Protein AF-A0A965PG56-F1 (afdb_monomer_lite)

Radius of gyration: 42.24 Å; chains: 1; bounding box: 97×75×155 Å

Secondary structure (DSSP, 8-state):
-------S------PPP----HHHHHHHHHHHHHHHHHHHHHHHHHHHHHHHHHHHHHHHHHHHHHHHHHHHHHHHHHSGGGTEETTEE-HHHHHHHHHHH-TTTHHHHHHHHHHHHHHHHHHHHHHHHHHHHHHHHHHHHHHHHHHTT---HHHHHHHHHHHHHH-TT-HHHHHHHHHHHHHHHHTTTTTHHHHHHHHHHHHS-HHHHHHHHSPEEEEEE-SSEEEEEEEE---TTPPPEEEEEEEEEE--PPTTEEEEPPTT-TT-PPTT-EEEET---------------------PPP-------HHHHHHHHHHHHHHHHHHHHHHHHHHHHHHHHHHHHHHHHHHHHHHHS-HHHHHHHHHHHHHHTT--S---S--HHHHHHHHHHHHHHTTT-HHHHHHHHHHT-TTS---HHHHHHHHHHHHHHHHHHHHHHHHHGGGTT-HHHHHHHHHHHGGG--HHHHHHHTS-HHHHHHHHHSS-HHHHHHHHHHHHHHHHHTS--

Structure (mmCIF, N/CA/C/O backbone):
data_AF-A0A965PG56-F1
#
_entry.id   AF-A0A965PG56-F1
#
loop_
_atom_site.group_PDB
_atom_site.id
_atom_site.type_symbol
_atom_site.label_atom_id
_atom_site.label_alt_id
_atom_site.label_comp_id
_atom_site.label_asym_id
_atom_site.label_entity_id
_atom_site.label_seq_id
_atom_site.pdbx_PDB_ins_code
_atom_site.Cartn_x
_atom_site.Cartn_y
_atom_site.Cartn_z
_atom_site.occupancy
_atom_site.B_iso_or_equiv
_atom_site.auth_seq_id
_atom_site.auth_comp_id
_atom_site.auth_asym_id
_atom_site.auth_atom_id
_atom_site.pdbx_PDB_model_num
ATOM 1 N N . MET A 1 1 ? -31.948 22.291 98.568 1.00 45.25 1 MET A N 1
ATOM 2 C CA . MET A 1 1 ? -32.838 21.149 98.855 1.00 45.25 1 MET A CA 1
ATOM 3 C C . MET A 1 1 ? -34.233 21.565 98.437 1.00 45.25 1 MET A C 1
ATOM 5 O O . MET A 1 1 ? -34.818 22.406 99.102 1.00 45.25 1 MET A O 1
ATOM 9 N N . ALA A 1 2 ? -34.677 21.099 97.271 1.00 43.34 2 ALA A N 1
ATOM 10 C CA . ALA A 1 2 ? -36.011 21.353 96.741 1.00 43.34 2 ALA A CA 1
ATOM 11 C C . ALA A 1 2 ? -36.702 19.997 96.588 1.00 43.34 2 ALA A C 1
ATOM 13 O O . ALA A 1 2 ? -36.172 19.099 95.935 1.00 43.34 2 ALA A O 1
ATOM 14 N N . ASP A 1 3 ? -37.822 19.871 97.284 1.00 46.41 3 ASP A N 1
ATOM 15 C CA . ASP A 1 3 ? -38.636 18.676 97.440 1.00 46.41 3 ASP A CA 1
ATOM 16 C C . ASP A 1 3 ? -39.554 18.548 96.211 1.00 46.41 3 ASP A C 1
ATOM 18 O O . ASP A 1 3 ? -40.455 19.365 96.004 1.00 46.41 3 ASP A O 1
ATOM 22 N N . PHE A 1 4 ? -39.274 17.580 95.335 1.00 49.50 4 PHE A N 1
ATOM 23 C CA . PHE A 1 4 ? -40.105 17.290 94.164 1.00 49.50 4 PHE A CA 1
ATOM 24 C C . PHE A 1 4 ? -41.176 16.267 94.551 1.00 49.50 4 PHE A C 1
ATOM 26 O O . PHE A 1 4 ? -40.971 15.057 94.477 1.00 49.50 4 PHE A O 1
ATOM 33 N N . GLY A 1 5 ? -42.341 16.777 94.951 1.00 49.22 5 GLY A N 1
ATOM 34 C CA . GLY A 1 5 ? -43.543 15.985 95.196 1.00 49.22 5 GLY A CA 1
ATOM 35 C C . GLY A 1 5 ? -44.111 15.398 93.902 1.00 49.22 5 GLY A C 1
ATOM 36 O O . GLY A 1 5 ? -44.775 16.090 93.128 1.00 49.22 5 GLY A O 1
ATOM 37 N N . ILE A 1 6 ? -43.878 14.104 93.684 1.00 51.50 6 ILE A N 1
ATOM 38 C CA . ILE A 1 6 ? -44.537 13.312 92.643 1.00 51.50 6 ILE A CA 1
ATOM 39 C C . ILE A 1 6 ? -45.965 13.004 93.116 1.00 51.50 6 ILE A C 1
ATOM 41 O O . ILE A 1 6 ? -46.168 12.257 94.070 1.00 51.50 6 ILE A O 1
ATOM 45 N N . LYS A 1 7 ? -46.962 13.587 92.443 1.00 47.19 7 LYS A N 1
ATOM 46 C CA . LYS A 1 7 ? -48.379 13.219 92.582 1.00 47.19 7 LYS A CA 1
ATOM 47 C C . LYS A 1 7 ? -48.644 11.917 91.804 1.00 47.19 7 LYS A C 1
ATOM 49 O O . LYS A 1 7 ? -48.411 11.911 90.594 1.00 47.19 7 LYS A O 1
ATOM 54 N N . PRO A 1 8 ? -49.151 10.841 92.430 1.00 57.88 8 PRO A N 1
ATOM 55 C CA . PRO A 1 8 ? -49.387 9.563 91.765 1.00 57.88 8 PRO A CA 1
ATOM 56 C C . PRO A 1 8 ? -50.813 9.497 91.199 1.00 57.88 8 PRO A C 1
ATOM 58 O O . PRO A 1 8 ? -51.592 8.656 91.619 1.00 57.88 8 PRO A O 1
ATOM 61 N N . ASP A 1 9 ? -51.172 10.405 90.286 1.00 52.78 9 ASP A N 1
ATOM 62 C CA . ASP A 1 9 ? -52.525 10.412 89.695 1.00 52.78 9 ASP A CA 1
ATOM 63 C C . ASP A 1 9 ? -52.584 10.968 88.259 1.00 52.78 9 ASP A C 1
ATOM 65 O O . ASP A 1 9 ? -53.571 11.562 87.828 1.00 52.78 9 ASP A O 1
ATOM 69 N N . LEU A 1 10 ? -51.539 10.733 87.454 1.00 52.25 10 LEU A N 1
ATOM 70 C CA . LEU A 1 10 ? -51.723 10.718 85.998 1.00 52.25 10 LEU A CA 1
ATOM 71 C C . LEU A 1 10 ? -52.255 9.345 85.583 1.00 52.25 10 LEU A C 1
ATOM 73 O O . LEU A 1 10 ? -51.541 8.501 85.041 1.00 52.25 10 LEU A O 1
ATOM 77 N N . ALA A 1 11 ? -53.545 9.142 85.842 1.00 49.12 11 ALA A N 1
ATOM 78 C CA . ALA A 1 11 ? -54.343 8.156 85.142 1.00 49.12 11 ALA A CA 1
ATOM 79 C C . ALA A 1 11 ? -54.260 8.470 83.640 1.00 49.12 11 ALA A C 1
ATOM 81 O O . ALA A 1 11 ? -54.881 9.408 83.136 1.00 49.12 11 ALA A O 1
ATOM 82 N N . LEU A 1 12 ? -53.432 7.700 82.935 1.00 53.53 12 LEU A N 1
ATOM 83 C CA . LEU A 1 12 ? -53.414 7.615 81.483 1.00 53.53 12 LEU A CA 1
ATOM 84 C C . LEU A 1 12 ? -54.833 7.278 81.023 1.00 53.53 12 LEU A C 1
ATOM 86 O O . LEU A 1 12 ? -55.245 6.119 81.037 1.00 53.53 12 LEU A O 1
ATOM 90 N N . GLY A 1 13 ? -55.574 8.307 80.612 1.00 46.56 13 GLY A N 1
ATOM 91 C CA . GLY A 1 13 ? -56.818 8.206 79.858 1.00 46.56 13 GLY A CA 1
ATOM 92 C C . GLY A 1 13 ? -56.556 7.628 78.470 1.00 46.56 13 GLY A C 1
ATOM 93 O O . GLY A 1 13 ? -56.810 8.277 77.456 1.00 46.56 13 GLY A O 1
ATOM 94 N N . LEU A 1 14 ? -56.022 6.409 78.423 1.00 45.12 14 LEU A N 1
ATOM 95 C CA . LEU A 1 14 ? -55.978 5.568 77.244 1.00 45.12 14 LEU A CA 1
ATOM 96 C C . LEU A 1 14 ? -57.421 5.167 76.950 1.00 45.12 14 LEU A C 1
ATOM 98 O O . LEU A 1 14 ? -57.919 4.142 77.412 1.00 45.12 14 LEU A O 1
ATOM 102 N N . LYS A 1 15 ? -58.112 6.018 76.184 1.00 46.41 15 LYS A N 1
ATOM 103 C CA . LYS A 1 15 ? -59.271 5.576 75.412 1.00 46.41 15 LYS A CA 1
ATOM 104 C C . LYS A 1 15 ? -58.834 4.322 74.645 1.00 46.41 15 LYS A C 1
ATOM 106 O O . LYS A 1 15 ? -57.796 4.385 73.978 1.00 46.41 15 LYS A O 1
ATOM 111 N N . PRO A 1 16 ? -59.573 3.205 74.745 1.00 49.81 16 PRO A N 1
ATOM 112 C CA . PRO A 1 16 ? -59.251 2.006 73.989 1.00 49.81 16 PRO A CA 1
ATOM 113 C C . PRO A 1 16 ? -59.126 2.396 72.511 1.00 49.81 16 PRO A C 1
ATOM 115 O O . PRO A 1 16 ? -59.984 3.142 72.020 1.00 49.81 16 PRO A O 1
ATOM 118 N N . PRO A 1 17 ? -58.041 1.991 71.825 1.00 55.19 17 PRO A N 1
ATOM 119 C CA . PRO A 1 17 ? -57.839 2.353 70.435 1.00 55.19 17 PRO A CA 1
ATOM 120 C C . PRO A 1 17 ? -59.072 1.921 69.649 1.00 55.19 17 PRO A C 1
ATOM 122 O O . PRO A 1 17 ? -59.559 0.798 69.802 1.00 55.19 17 PRO A O 1
ATOM 125 N N . ALA A 1 18 ? -59.600 2.857 68.859 1.00 60.53 18 ALA A N 1
ATOM 126 C CA . ALA A 1 18 ? -60.674 2.596 67.921 1.00 60.53 18 ALA A CA 1
ATOM 127 C C . ALA A 1 18 ? -60.353 1.302 67.171 1.00 60.53 18 ALA A C 1
ATOM 129 O O . ALA A 1 18 ? -59.224 1.124 66.714 1.00 60.53 18 ALA A O 1
ATOM 130 N N . THR A 1 19 ? -61.329 0.396 67.126 1.00 58.59 19 THR A N 1
ATOM 131 C CA . THR A 1 19 ? -61.252 -0.919 66.488 1.00 58.59 19 THR A CA 1
ATOM 132 C C . THR A 1 19 ? -60.511 -0.810 65.160 1.00 58.59 19 THR A C 1
ATOM 134 O O . THR A 1 19 ? -61.076 -0.316 64.184 1.00 58.59 19 THR A O 1
ATOM 137 N N . MET A 1 20 ? -59.236 -1.216 65.144 1.00 56.44 20 MET A N 1
ATOM 138 C CA . MET A 1 20 ? -58.437 -1.249 63.925 1.00 56.44 20 MET A CA 1
ATOM 139 C C . MET A 1 20 ? -59.175 -2.131 62.937 1.00 56.44 20 MET A C 1
ATOM 141 O O . MET A 1 20 ? -59.489 -3.287 63.237 1.00 56.44 20 MET A O 1
ATOM 145 N N . SER A 1 21 ? -59.502 -1.565 61.781 1.00 73.06 21 SER A N 1
ATOM 146 C CA . SER A 1 21 ? -60.138 -2.345 60.738 1.00 73.06 21 SER A CA 1
ATOM 147 C C . SER A 1 21 ? -59.182 -3.465 60.325 1.00 73.06 21 SER A C 1
ATOM 149 O O . SER A 1 21 ? -57.958 -3.326 60.397 1.00 73.06 21 SER A O 1
ATOM 151 N N . LEU A 1 22 ? -59.720 -4.588 59.856 1.00 66.44 22 LEU A N 1
ATOM 152 C CA . LEU A 1 22 ? -58.896 -5.658 59.286 1.00 66.44 22 LEU A CA 1
ATOM 153 C C . LEU A 1 22 ? -57.957 -5.131 58.180 1.00 66.44 22 LEU A C 1
ATOM 155 O O . LEU A 1 22 ? -56.864 -5.659 58.002 1.00 66.44 22 LEU A O 1
ATOM 159 N N . ALA A 1 23 ? -58.343 -4.054 57.486 1.00 66.62 23 ALA A N 1
ATOM 160 C CA . ALA A 1 23 ? -57.497 -3.374 56.512 1.00 66.62 23 ALA A CA 1
ATOM 161 C C . ALA A 1 23 ? -56.282 -2.677 57.158 1.00 66.62 23 ALA A C 1
ATOM 163 O O . ALA A 1 23 ? -55.180 -2.756 56.616 1.00 66.62 23 ALA A O 1
ATOM 164 N N . ASP A 1 24 ? -56.441 -2.074 58.339 1.00 66.50 24 ASP A N 1
ATOM 165 C CA . ASP A 1 24 ? -55.336 -1.456 59.085 1.00 66.50 24 ASP A CA 1
ATOM 166 C C . ASP A 1 24 ? -54.371 -2.504 59.647 1.00 66.50 24 ASP A C 1
ATOM 168 O O . ASP A 1 24 ? -53.156 -2.326 59.565 1.00 66.50 24 ASP A O 1
ATOM 172 N N . MET A 1 25 ? -54.879 -3.650 60.118 1.00 69.50 25 MET A N 1
ATOM 173 C 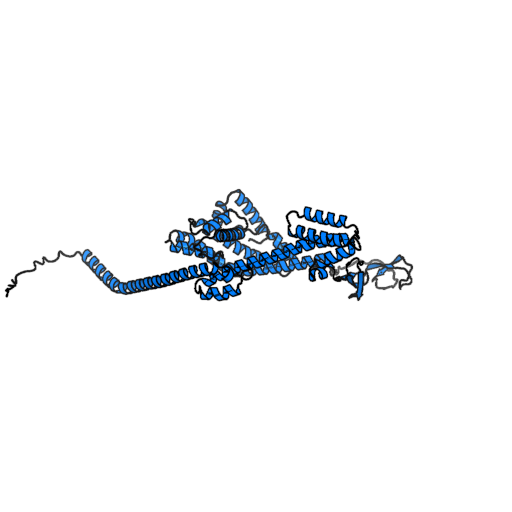CA . MET A 1 25 ? -54.024 -4.773 60.531 1.00 69.50 25 MET A CA 1
ATOM 174 C C . MET A 1 25 ? -53.222 -5.359 59.364 1.00 69.50 25 MET A C 1
ATOM 176 O O . MET A 1 25 ? -52.045 -5.673 59.533 1.00 69.50 25 MET A O 1
ATOM 180 N N . VAL A 1 26 ? -53.814 -5.476 58.171 1.00 73.81 26 VAL A N 1
ATOM 181 C CA . VAL A 1 26 ? -53.104 -5.963 56.973 1.00 73.81 26 VAL A CA 1
ATOM 182 C C . VAL A 1 26 ? -52.033 -4.969 56.517 1.00 73.81 26 VAL A C 1
ATOM 184 O O . VAL A 1 26 ? -50.943 -5.386 56.118 1.00 73.81 26 VAL A O 1
ATOM 187 N N . ASN A 1 27 ? -52.293 -3.666 56.620 1.00 71.62 27 ASN A N 1
ATOM 188 C CA . ASN A 1 27 ? -51.302 -2.638 56.302 1.00 71.62 27 ASN A CA 1
ATOM 189 C C . ASN A 1 27 ? -50.147 -2.612 57.316 1.00 71.62 27 ASN A C 1
ATOM 191 O O . ASN A 1 27 ? -48.990 -2.494 56.913 1.00 71.62 27 ASN A O 1
ATOM 195 N N . ILE A 1 28 ? -50.428 -2.813 58.605 1.00 74.38 28 ILE A N 1
ATOM 196 C CA . ILE A 1 28 ? -49.394 -2.907 59.647 1.00 74.38 28 ILE A CA 1
ATOM 197 C C . ILE A 1 28 ? -48.583 -4.198 59.505 1.00 74.38 28 ILE A C 1
ATOM 199 O O . ILE A 1 28 ? -47.357 -4.151 59.571 1.00 74.38 28 ILE A O 1
ATOM 203 N N . ALA A 1 29 ? -49.223 -5.336 59.228 1.00 70.81 29 ALA A N 1
ATOM 204 C CA . ALA A 1 29 ? -48.528 -6.602 58.999 1.00 70.81 29 ALA A CA 1
ATOM 205 C C . ALA A 1 29 ? -47.612 -6.543 57.763 1.00 70.81 29 ALA A C 1
ATOM 207 O O . ALA A 1 29 ? -46.468 -6.995 57.829 1.00 70.81 29 ALA A O 1
ATOM 208 N N . ARG A 1 30 ? -48.060 -5.913 56.664 1.00 71.88 30 ARG A N 1
ATOM 209 C CA . ARG A 1 30 ? -47.204 -5.637 55.493 1.00 71.88 30 ARG A CA 1
ATOM 210 C C . ARG A 1 30 ? -46.060 -4.683 55.829 1.00 71.88 30 ARG A C 1
ATOM 212 O O . ARG A 1 30 ? -44.949 -4.898 55.355 1.00 71.88 30 ARG A O 1
ATOM 219 N N . GLY A 1 31 ? -46.310 -3.677 56.668 1.00 69.88 31 GLY A N 1
ATOM 220 C CA . GLY A 1 31 ? -45.286 -2.755 57.160 1.00 69.88 31 GLY A CA 1
ATOM 221 C C . GLY A 1 31 ? -44.194 -3.458 57.969 1.00 69.88 31 GLY A C 1
ATOM 222 O O . GLY A 1 31 ? -43.016 -3.237 57.713 1.00 69.88 31 GLY A O 1
ATOM 223 N N . VAL A 1 32 ? -44.564 -4.364 58.878 1.00 70.56 32 VAL A N 1
ATOM 224 C CA . VAL A 1 32 ? -43.612 -5.134 59.701 1.00 70.56 32 VAL A CA 1
ATOM 225 C C . VAL A 1 32 ? -42.797 -6.116 58.852 1.00 70.56 32 VAL A C 1
ATOM 227 O O . VAL A 1 32 ? -41.589 -6.235 59.047 1.00 70.56 32 VAL A O 1
ATOM 230 N N . GLN A 1 33 ? -43.413 -6.772 57.863 1.00 71.38 33 GLN A N 1
ATOM 231 C CA . GLN A 1 33 ? -42.701 -7.675 56.951 1.00 71.38 33 GLN A CA 1
ATOM 232 C C . GLN A 1 33 ? -41.738 -6.921 56.021 1.00 71.38 33 GLN A C 1
ATOM 234 O O . GLN A 1 33 ? -40.611 -7.368 55.803 1.00 71.38 33 GLN A O 1
ATOM 239 N N . ALA A 1 34 ? -42.148 -5.749 55.524 1.00 70.12 34 ALA A N 1
ATOM 240 C CA . ALA A 1 34 ? -41.277 -4.857 54.765 1.00 70.12 34 ALA A CA 1
ATOM 241 C C . ALA A 1 34 ? -40.110 -4.341 55.622 1.00 70.12 34 ALA A C 1
ATOM 243 O O . ALA A 1 34 ? -38.993 -4.249 55.123 1.00 70.12 34 ALA A O 1
ATOM 244 N N . TYR A 1 35 ? -40.334 -4.073 56.913 1.00 68.75 35 TYR A N 1
ATOM 245 C CA . TYR A 1 35 ? -39.283 -3.636 57.834 1.00 68.75 35 TYR A CA 1
ATOM 246 C C . TYR A 1 35 ? -38.259 -4.743 58.124 1.00 68.75 35 TYR A C 1
ATOM 248 O O . TYR A 1 35 ? -37.060 -4.485 58.108 1.00 68.75 35 TYR A O 1
ATOM 256 N N . GLN A 1 36 ? -38.703 -5.993 58.298 1.00 71.12 36 GLN A N 1
ATOM 257 C CA . GLN A 1 36 ? -37.796 -7.139 58.465 1.00 71.12 36 GLN A CA 1
ATOM 258 C C . GLN A 1 36 ? -36.979 -7.432 57.196 1.00 71.12 36 GLN A C 1
ATOM 260 O O . GLN A 1 36 ? -35.799 -7.768 57.283 1.00 71.12 36 GLN A O 1
ATOM 265 N N . GLN A 1 37 ? -37.569 -7.262 56.007 1.00 68.56 37 GLN A N 1
ATOM 266 C CA . GLN A 1 37 ? -36.822 -7.344 54.747 1.00 68.56 37 GLN A CA 1
ATOM 267 C C . GLN A 1 37 ? -35.860 -6.162 54.575 1.00 68.56 37 GLN A C 1
ATOM 269 O O . GLN A 1 37 ? -34.745 -6.355 54.088 1.00 68.56 37 GLN A O 1
ATOM 274 N N . ALA A 1 38 ? -36.254 -4.960 55.007 1.00 63.94 38 ALA A N 1
ATOM 275 C CA . ALA A 1 38 ? -35.410 -3.771 54.987 1.00 63.94 38 ALA A CA 1
ATOM 276 C C . ALA A 1 38 ? -34.195 -3.920 55.916 1.00 63.94 38 ALA A C 1
ATOM 278 O O . ALA A 1 38 ? -33.088 -3.603 55.497 1.00 63.94 38 ALA A O 1
ATOM 279 N N . GLU A 1 39 ? -34.351 -4.474 57.124 1.00 67.50 39 GLU A N 1
ATOM 280 C CA . GLU A 1 39 ? -33.225 -4.739 58.037 1.00 67.50 39 GLU A CA 1
ATOM 281 C C . GLU A 1 39 ? -32.207 -5.731 57.456 1.00 67.50 39 GLU A C 1
ATOM 283 O O . GLU A 1 39 ? -31.006 -5.565 57.665 1.00 67.50 39 GLU A O 1
ATOM 288 N N . GLN A 1 40 ? -32.653 -6.716 56.668 1.00 67.88 40 GLN A N 1
ATOM 289 C CA . GLN A 1 40 ? -31.752 -7.663 55.998 1.00 67.88 40 GLN A CA 1
ATOM 290 C C . GLN A 1 40 ? -31.125 -7.114 54.703 1.00 67.88 40 GLN A C 1
ATOM 292 O O . GLN A 1 40 ? -30.023 -7.525 54.341 1.00 67.88 40 GLN A O 1
ATOM 297 N N . THR A 1 41 ? -31.776 -6.175 54.007 1.00 63.38 41 THR A N 1
ATOM 298 C CA . THR A 1 41 ? -31.259 -5.581 52.752 1.00 63.38 41 THR A CA 1
ATOM 299 C C . THR A 1 41 ? -30.372 -4.353 52.970 1.00 63.38 41 THR A C 1
ATOM 301 O O . THR A 1 41 ? -29.471 -4.106 52.165 1.00 63.38 41 THR A O 1
ATOM 304 N N . ASN A 1 42 ? -30.545 -3.629 54.079 1.00 76.31 42 ASN A N 1
ATOM 305 C CA . ASN A 1 42 ? -29.726 -2.469 54.444 1.00 76.31 42 ASN A CA 1
ATOM 306 C C . ASN A 1 42 ? -28.202 -2.739 54.489 1.00 76.31 42 ASN A C 1
ATOM 308 O O . ASN A 1 42 ? -27.448 -1.937 53.932 1.00 76.31 42 ASN A O 1
ATOM 312 N N . PRO A 1 43 ? -27.699 -3.850 55.076 1.00 76.75 43 PRO A N 1
ATOM 313 C CA . PRO A 1 43 ? -26.256 -4.102 55.120 1.00 76.75 43 PRO A CA 1
ATOM 314 C C . PRO A 1 43 ? -25.657 -4.380 53.735 1.00 76.75 43 PRO A C 1
ATOM 316 O O . PRO A 1 43 ? -24.542 -3.941 53.454 1.00 76.75 43 PRO A O 1
ATOM 319 N N . LEU A 1 44 ? -26.398 -5.050 52.846 1.00 77.19 44 LEU A N 1
ATOM 320 C CA . LEU A 1 44 ? -25.939 -5.323 51.483 1.00 77.19 44 LEU A CA 1
ATOM 321 C C . LEU A 1 44 ? -25.914 -4.043 50.637 1.00 77.19 44 LEU A C 1
ATOM 323 O O . LEU A 1 44 ? -24.942 -3.802 49.923 1.00 77.19 44 LEU A O 1
ATOM 327 N N . ALA A 1 45 ? -26.943 -3.197 50.750 1.00 75.88 45 ALA A N 1
ATOM 328 C CA . ALA A 1 45 ? -26.991 -1.905 50.067 1.00 75.88 45 ALA A CA 1
ATOM 329 C C . ALA A 1 45 ? -25.860 -0.971 50.535 1.00 75.88 45 ALA A C 1
ATOM 331 O O . ALA A 1 45 ? -25.211 -0.324 49.713 1.00 75.88 45 ALA A O 1
ATOM 332 N N . LEU A 1 46 ? -25.560 -0.957 51.839 1.00 74.00 46 LEU A N 1
ATOM 333 C CA . LEU A 1 46 ? -24.429 -0.209 52.389 1.00 74.00 46 LEU A CA 1
ATOM 334 C C . LEU A 1 46 ? -23.087 -0.746 51.867 1.00 74.00 46 LEU A C 1
ATOM 336 O O . LEU A 1 46 ? -22.216 0.041 51.499 1.00 74.00 46 LEU A O 1
ATOM 340 N N . GLN A 1 47 ? -22.921 -2.069 51.782 1.00 78.88 47 GLN A N 1
ATOM 341 C CA . GLN A 1 47 ? -21.711 -2.682 51.230 1.00 78.88 47 GLN A CA 1
ATOM 342 C C . GLN A 1 47 ? -21.537 -2.361 49.736 1.00 78.88 47 GLN A C 1
ATOM 344 O O . GLN A 1 47 ? -20.427 -2.042 49.309 1.00 78.88 47 GLN A O 1
ATOM 349 N N . GLN A 1 48 ? -22.619 -2.382 48.952 1.00 75.81 48 GLN A N 1
ATOM 350 C CA . GLN A 1 48 ? -22.609 -1.978 47.541 1.00 75.81 48 GLN A CA 1
ATOM 351 C C . GLN A 1 48 ? -22.268 -0.494 47.376 1.00 75.81 48 GLN A C 1
ATOM 353 O O . GLN A 1 48 ? -21.437 -0.153 46.537 1.00 75.81 48 GLN A O 1
ATOM 358 N N . ALA A 1 49 ? -22.837 0.384 48.206 1.00 74.19 49 ALA A N 1
ATOM 359 C CA . ALA A 1 49 ? -22.512 1.808 48.199 1.00 74.19 49 ALA A CA 1
ATOM 360 C C . ALA A 1 49 ? -21.039 2.056 48.566 1.00 74.19 49 ALA A C 1
ATOM 362 O O . ALA A 1 49 ? -20.361 2.820 47.887 1.00 74.19 49 ALA A O 1
ATOM 363 N N . GLN A 1 50 ? -20.501 1.358 49.573 1.00 81.69 50 GLN A N 1
ATOM 364 C CA . GLN A 1 50 ? -19.082 1.448 49.939 1.00 81.69 50 GLN A CA 1
ATOM 365 C C . GLN A 1 50 ? -18.156 0.937 48.827 1.00 81.69 50 GLN A C 1
ATOM 367 O O . GLN A 1 50 ? -17.109 1.537 48.584 1.00 81.69 50 GLN A O 1
ATOM 372 N N . GLN A 1 51 ? -18.523 -0.148 48.138 1.00 82.56 51 GLN A N 1
ATOM 373 C CA . GLN A 1 51 ? -17.773 -0.633 46.976 1.00 82.56 51 GLN A CA 1
ATOM 374 C C . GLN A 1 51 ? -17.821 0.371 45.823 1.00 82.56 51 GLN A C 1
ATOM 376 O O . GLN A 1 51 ? -16.774 0.671 45.255 1.00 82.56 51 GLN A O 1
ATOM 381 N N . ALA A 1 52 ? -18.991 0.942 45.528 1.00 75.56 52 ALA A N 1
ATOM 382 C CA . ALA A 1 52 ? -19.142 1.975 44.509 1.00 75.56 52 ALA A CA 1
ATOM 383 C C . ALA A 1 52 ? -18.265 3.200 44.819 1.00 75.56 52 ALA A C 1
ATOM 385 O O . ALA A 1 52 ? -17.518 3.650 43.948 1.00 75.56 52 ALA A O 1
ATOM 386 N N . THR A 1 53 ? -18.256 3.677 46.069 1.00 79.75 53 THR A N 1
ATOM 387 C CA . THR A 1 53 ? -17.386 4.783 46.500 1.00 79.75 53 THR A CA 1
ATOM 388 C C . THR A 1 53 ? -15.908 4.431 46.350 1.00 79.75 53 THR A C 1
ATOM 390 O O . THR A 1 53 ? -15.173 5.198 45.736 1.00 79.75 53 THR A O 1
ATOM 393 N N . ARG A 1 54 ? -15.475 3.239 46.791 1.00 82.50 54 ARG A N 1
ATOM 394 C CA . ARG A 1 54 ? -14.083 2.780 46.608 1.00 82.50 54 ARG A CA 1
ATOM 395 C C . ARG A 1 54 ? -13.689 2.698 45.135 1.00 82.50 54 ARG A C 1
ATOM 397 O O . ARG A 1 54 ? -12.592 3.106 44.774 1.00 82.50 54 ARG A O 1
ATOM 404 N N . THR A 1 55 ? -14.570 2.197 44.267 1.00 79.56 55 THR A N 1
ATOM 405 C CA . THR A 1 55 ? -14.301 2.180 42.820 1.00 79.56 55 THR A CA 1
ATOM 406 C C . THR A 1 55 ? -14.232 3.590 42.238 1.00 79.56 55 THR A C 1
ATOM 408 O O . THR A 1 55 ? -13.399 3.846 41.374 1.00 79.56 55 THR A O 1
ATOM 411 N N . GLY A 1 56 ? -15.052 4.520 42.737 1.00 78.69 56 GLY A N 1
ATOM 412 C CA . GLY A 1 56 ? -15.000 5.932 42.367 1.00 78.69 56 GLY A CA 1
ATOM 413 C C . GLY A 1 56 ? -13.674 6.589 42.752 1.00 78.69 56 GLY A C 1
ATOM 414 O O . GLY A 1 56 ? -13.066 7.249 41.916 1.00 78.69 56 GLY A O 1
ATOM 415 N N . GLU A 1 57 ? -13.192 6.349 43.973 1.00 82.94 57 GLU A N 1
ATOM 416 C CA . GLU A 1 57 ? -11.902 6.852 44.466 1.00 82.94 57 GLU A CA 1
ATOM 417 C C . GLU A 1 57 ? -10.720 6.293 43.661 1.00 82.94 57 GLU A C 1
ATOM 419 O O . GLU A 1 57 ? -9.834 7.047 43.261 1.00 82.94 57 GLU A O 1
ATOM 424 N N . ILE A 1 58 ? -10.732 4.991 43.348 1.00 84.44 58 ILE A N 1
ATOM 425 C CA . ILE A 1 58 ? -9.702 4.363 42.505 1.00 84.44 58 ILE A CA 1
ATOM 426 C C . ILE A 1 58 ? -9.714 4.971 41.099 1.00 84.44 58 ILE A C 1
ATOM 428 O O . ILE A 1 58 ? -8.661 5.326 40.572 1.00 84.44 58 ILE A O 1
ATOM 432 N N . ASN A 1 59 ? -10.893 5.128 40.493 1.00 78.19 59 ASN A N 1
ATOM 433 C CA . ASN A 1 59 ? -11.019 5.709 39.157 1.00 78.19 59 ASN A CA 1
ATOM 434 C C . ASN A 1 59 ? -10.559 7.170 39.120 1.00 78.19 59 ASN A C 1
ATOM 436 O O . ASN A 1 59 ? -9.930 7.578 38.144 1.00 78.19 59 ASN A O 1
ATOM 440 N N . LEU A 1 60 ? -10.842 7.944 40.172 1.00 85.31 60 LEU A N 1
ATOM 441 C CA . LEU A 1 60 ? -10.359 9.317 40.296 1.00 85.31 60 LEU A CA 1
ATOM 442 C C . LEU A 1 60 ? -8.829 9.350 40.393 1.00 85.31 60 LEU A C 1
ATOM 444 O O . LEU A 1 60 ? -8.202 10.081 39.632 1.00 85.31 60 LEU A O 1
ATOM 448 N N . GLY A 1 61 ? -8.227 8.501 41.231 1.00 89.00 61 GLY A N 1
ATOM 449 C CA . GLY A 1 61 ? -6.768 8.408 41.350 1.00 89.00 61 GLY A CA 1
ATOM 450 C C . GLY A 1 61 ? -6.083 8.000 40.041 1.00 89.00 61 GLY A C 1
ATOM 451 O O . GLY A 1 61 ? -5.083 8.599 39.647 1.00 89.00 61 GLY A O 1
ATOM 452 N N . VAL A 1 62 ? -6.654 7.037 39.307 1.00 86.88 62 VAL A N 1
ATOM 453 C CA . VAL A 1 62 ? -6.163 6.656 37.971 1.00 86.88 62 VAL A CA 1
ATOM 454 C C . VAL A 1 62 ? -6.296 7.820 36.987 1.00 86.88 62 VAL A C 1
ATOM 456 O O . VAL A 1 62 ? -5.370 8.076 36.220 1.00 86.88 62 VAL A O 1
ATOM 459 N N . ALA A 1 63 ? -7.412 8.552 37.007 1.00 81.19 63 ALA A N 1
ATOM 460 C CA . ALA A 1 63 ? -7.624 9.694 36.121 1.00 81.19 63 ALA A CA 1
ATOM 461 C C . ALA A 1 63 ? -6.652 10.851 36.415 1.00 81.19 63 ALA A C 1
ATOM 463 O O . ALA A 1 63 ? -6.126 11.460 35.480 1.00 81.19 63 ALA A O 1
ATOM 464 N N . GLU A 1 64 ? -6.377 11.133 37.690 1.00 91.50 64 GLU A N 1
ATOM 465 C CA . GLU A 1 64 ? -5.380 12.120 38.117 1.00 91.50 64 GLU A CA 1
ATOM 466 C C . GLU A 1 64 ? -3.968 11.710 37.687 1.00 91.50 64 GLU A C 1
ATOM 468 O O . GLU A 1 64 ? -3.241 12.528 37.117 1.00 91.50 64 GLU A O 1
ATOM 473 N N . GLN A 1 65 ? -3.607 10.433 37.862 1.00 92.00 65 GLN A N 1
ATOM 474 C CA . GLN A 1 65 ? -2.325 9.899 37.404 1.00 92.00 65 GLN A CA 1
ATOM 475 C C . GLN A 1 65 ? -2.185 10.008 35.882 1.00 92.00 65 GLN A C 1
ATOM 477 O O . GLN A 1 65 ? -1.187 10.535 35.396 1.00 92.00 65 GLN A O 1
ATOM 482 N N . GLN A 1 66 ? -3.196 9.587 35.119 1.00 90.50 66 GLN A N 1
ATOM 483 C CA . GLN A 1 66 ? -3.203 9.738 33.662 1.00 90.50 66 GLN A CA 1
ATOM 484 C C . GLN A 1 66 ? -3.067 11.205 33.244 1.00 90.50 66 GLN A C 1
ATOM 486 O O . GLN A 1 66 ? -2.392 11.505 32.262 1.00 90.50 66 GLN A O 1
ATOM 491 N N . ASN A 1 67 ? -3.679 12.136 33.981 1.00 91.38 67 ASN A N 1
ATOM 492 C CA . ASN A 1 67 ? -3.550 13.557 33.689 1.00 91.38 67 ASN A CA 1
ATOM 493 C C . ASN A 1 67 ? -2.128 14.080 33.944 1.00 91.38 67 ASN A C 1
ATOM 495 O O . ASN A 1 67 ? -1.593 14.822 33.121 1.00 91.38 67 ASN A O 1
ATOM 499 N N . ALA A 1 68 ? -1.498 13.661 35.042 1.00 94.94 68 ALA A N 1
ATOM 500 C CA . ALA A 1 68 ? -0.103 13.985 35.327 1.00 94.94 68 ALA A CA 1
ATOM 501 C C . ALA A 1 68 ? 0.845 13.401 34.264 1.00 94.94 68 ALA A C 1
ATOM 503 O O . ALA A 1 68 ? 1.742 14.094 33.783 1.00 94.94 68 ALA A O 1
ATOM 504 N N . GLU A 1 69 ? 0.610 12.159 33.833 1.00 96.56 69 GLU A N 1
ATOM 505 C CA . GLU A 1 69 ? 1.370 11.529 32.749 1.00 96.56 69 GLU A CA 1
ATOM 506 C C . GLU A 1 69 ? 1.201 12.271 31.417 1.00 96.56 69 GLU A C 1
ATOM 508 O O . GLU A 1 69 ? 2.192 12.503 30.726 1.00 96.56 69 GLU A O 1
ATOM 513 N N . ARG A 1 70 ? -0.016 12.723 31.079 1.00 93.69 70 ARG A N 1
ATOM 514 C CA . ARG A 1 70 ? -0.258 13.552 29.885 1.00 93.69 70 ARG A CA 1
ATOM 515 C C . ARG A 1 70 ? 0.552 14.847 29.912 1.00 93.69 70 ARG A C 1
ATOM 517 O O . ARG A 1 70 ? 1.173 15.185 28.908 1.00 93.69 70 ARG A O 1
ATOM 524 N N . MET A 1 71 ? 0.610 15.537 31.052 1.00 95.50 71 MET A N 1
ATOM 525 C CA . MET A 1 71 ? 1.429 16.750 31.207 1.00 95.50 71 MET A CA 1
ATOM 526 C C . MET A 1 71 ? 2.928 16.457 31.044 1.00 95.50 71 MET A C 1
ATOM 528 O O . MET A 1 71 ? 3.648 17.219 30.394 1.00 95.50 71 MET A O 1
ATOM 532 N N . ASN A 1 72 ? 3.405 15.333 31.586 1.00 95.69 72 ASN A N 1
ATOM 533 C CA . ASN A 1 72 ? 4.796 14.901 31.433 1.00 95.69 72 ASN A CA 1
ATOM 534 C C . ASN A 1 72 ? 5.128 14.545 29.981 1.00 95.69 72 ASN A C 1
ATOM 536 O O . ASN A 1 72 ? 6.185 14.935 29.488 1.00 95.69 72 ASN A O 1
ATOM 540 N N . LEU A 1 73 ? 4.223 13.856 29.282 1.00 95.62 73 LEU A N 1
ATOM 541 C CA . LEU A 1 73 ? 4.362 13.563 27.856 1.00 95.62 73 LEU A CA 1
ATOM 542 C C . LEU A 1 73 ? 4.366 14.842 27.026 1.00 95.62 73 LEU A C 1
ATOM 544 O O . LEU A 1 73 ? 5.227 15.000 26.167 1.00 95.62 73 LEU A O 1
ATOM 548 N N . GLN A 1 74 ? 3.464 15.784 27.306 1.00 95.12 74 GLN A N 1
ATOM 549 C CA . GLN A 1 74 ? 3.434 17.071 26.616 1.00 95.12 74 GLN A CA 1
ATOM 550 C C . GLN A 1 74 ? 4.760 17.821 26.787 1.00 95.12 74 GLN A C 1
ATOM 552 O O . GLN A 1 74 ? 5.308 18.341 25.817 1.00 95.12 74 GLN A O 1
ATOM 557 N N . ARG A 1 75 ? 5.322 17.819 28.001 1.00 96.44 75 ARG A N 1
ATOM 558 C CA . ARG A 1 75 ? 6.644 18.397 28.264 1.00 96.44 75 ARG A CA 1
ATOM 559 C C . ARG A 1 75 ? 7.758 17.635 27.543 1.00 96.44 75 ARG A C 1
ATOM 561 O O . ARG A 1 75 ? 8.630 18.270 26.960 1.00 96.44 75 ARG A O 1
ATOM 568 N N . PHE A 1 76 ? 7.717 16.304 27.530 1.00 96.75 76 PHE A N 1
ATOM 569 C CA . PHE A 1 76 ? 8.682 15.473 26.808 1.00 96.75 76 PHE A CA 1
ATOM 570 C C . PHE A 1 76 ? 8.688 15.780 25.304 1.00 96.75 76 PHE A C 1
ATOM 572 O O . PHE A 1 76 ? 9.756 16.004 24.739 1.00 96.75 76 PHE A O 1
ATOM 579 N N . PHE A 1 77 ? 7.509 15.867 24.681 1.00 95.94 77 PHE A N 1
ATOM 580 C CA . PHE A 1 77 ? 7.356 16.159 23.252 1.00 95.94 77 PHE A CA 1
ATOM 581 C C . PHE A 1 77 ? 7.516 17.641 22.886 1.00 95.94 77 PHE A C 1
ATOM 583 O O . PHE A 1 77 ? 7.643 17.954 21.705 1.00 95.94 77 PHE A O 1
ATOM 590 N N . SER A 1 78 ? 7.531 18.554 23.862 1.00 96.81 78 SER A N 1
ATOM 591 C CA . SER A 1 78 ? 7.807 19.975 23.604 1.00 96.81 78 SER A CA 1
ATOM 592 C C . SER A 1 78 ? 9.256 20.250 23.192 1.00 96.81 78 SER A C 1
ATOM 594 O O . SER A 1 78 ? 9.518 21.263 22.549 1.00 96.81 78 SER A O 1
ATOM 596 N N . ASP A 1 79 ? 10.179 19.342 23.521 1.00 97.12 79 ASP A N 1
ATOM 597 C CA . ASP A 1 79 ? 11.586 19.423 23.136 1.00 97.12 79 ASP A CA 1
ATOM 598 C C . ASP A 1 79 ? 11.912 18.329 22.098 1.00 97.12 79 ASP A C 1
ATOM 600 O O . ASP A 1 79 ? 11.932 17.139 22.439 1.00 97.12 79 ASP A O 1
ATOM 604 N N . PRO A 1 80 ? 12.153 18.700 20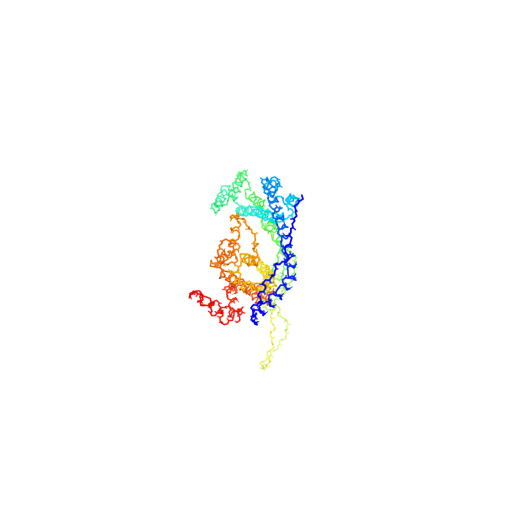.824 1.00 96.50 80 PRO A N 1
ATOM 605 C CA . PRO A 1 80 ? 12.487 17.759 19.758 1.00 96.50 80 PRO A CA 1
ATOM 606 C C . PRO A 1 80 ? 13.687 16.854 20.058 1.00 96.50 80 PRO A C 1
ATOM 608 O O . PRO A 1 80 ? 13.680 15.698 19.634 1.00 96.50 80 PRO A O 1
ATOM 611 N N . GLU A 1 81 ? 14.688 17.314 20.814 1.00 96.88 81 GLU A N 1
ATOM 612 C CA . GLU A 1 81 ? 15.917 16.543 21.085 1.00 96.88 81 GLU A CA 1
ATOM 613 C C . GLU A 1 81 ? 15.657 15.273 21.913 1.00 96.88 81 GLU A C 1
ATOM 615 O O . GLU A 1 81 ? 16.408 14.287 21.844 1.00 96.88 81 GLU A O 1
ATOM 620 N N . ASN A 1 82 ? 14.546 15.255 22.654 1.00 96.12 82 ASN A N 1
ATOM 621 C CA . ASN A 1 82 ? 14.136 14.120 23.475 1.00 96.12 82 ASN A CA 1
ATOM 622 C C . ASN A 1 82 ? 13.674 12.912 22.654 1.00 96.12 82 ASN A C 1
ATOM 624 O O . ASN A 1 82 ? 13.814 11.774 23.105 1.00 96.12 82 ASN A O 1
ATOM 628 N N . PHE A 1 83 ? 13.121 13.137 21.461 1.00 96.38 83 PHE A N 1
ATOM 629 C CA . PHE A 1 83 ? 12.531 12.080 20.633 1.00 96.38 83 PHE A CA 1
ATOM 630 C C . PHE A 1 83 ? 13.020 12.084 19.186 1.00 96.38 83 PHE A C 1
ATOM 632 O O . PHE A 1 83 ? 12.599 11.229 18.407 1.00 96.38 83 PHE A O 1
ATOM 639 N N . GLN A 1 84 ? 13.905 13.011 18.818 1.00 96.44 84 GLN A N 1
ATOM 640 C CA . GLN A 1 84 ? 14.521 13.073 17.502 1.00 96.44 84 GLN A CA 1
ATOM 641 C C . GLN A 1 84 ? 16.044 12.946 17.575 1.00 96.44 84 GLN A C 1
ATOM 643 O O . GLN A 1 84 ? 16.681 13.275 18.576 1.00 96.44 84 GLN A O 1
ATOM 648 N N . THR A 1 85 ? 16.627 12.464 16.484 1.00 96.31 85 THR A N 1
ATOM 649 C CA . THR A 1 85 ? 18.067 12.452 16.223 1.00 96.31 85 THR A CA 1
ATOM 650 C C . THR A 1 85 ? 18.252 12.879 14.767 1.00 96.31 85 THR A C 1
ATOM 652 O O . THR A 1 85 ? 17.726 12.232 13.862 1.00 96.31 85 THR A O 1
ATOM 655 N N . ASN A 1 86 ? 18.963 13.987 14.523 1.00 92.88 86 ASN A N 1
ATOM 656 C CA . ASN A 1 86 ? 19.140 14.586 13.187 1.00 92.88 86 ASN A CA 1
ATOM 657 C C . ASN A 1 86 ? 17.814 14.944 12.478 1.00 92.88 86 ASN A C 1
ATOM 659 O O . ASN A 1 86 ? 17.646 14.673 11.289 1.00 92.88 86 ASN A O 1
ATOM 663 N N . GLY A 1 87 ? 16.843 15.499 13.214 1.00 91.00 87 GLY A N 1
ATOM 664 C CA . GLY A 1 87 ? 15.530 15.886 12.670 1.00 91.00 87 GLY A CA 1
ATOM 665 C C . GLY A 1 87 ? 14.611 14.713 12.297 1.00 91.00 87 GLY A C 1
ATOM 666 O O . GLY A 1 87 ? 13.565 14.916 11.680 1.00 91.00 87 GLY A O 1
ATOM 667 N N . ARG A 1 88 ? 14.991 13.478 12.647 1.00 92.12 88 ARG A N 1
ATOM 668 C CA . ARG A 1 88 ? 14.183 12.266 12.462 1.00 92.12 88 ARG A CA 1
ATOM 669 C C . ARG A 1 88 ? 13.748 11.702 13.793 1.00 92.12 88 ARG A C 1
ATOM 671 O O . ARG A 1 88 ? 14.518 11.741 14.745 1.00 92.12 88 ARG A O 1
ATOM 678 N N . ILE A 1 89 ? 12.555 11.123 13.836 1.00 94.88 89 ILE A N 1
ATOM 679 C CA . ILE A 1 89 ? 12.051 10.459 15.039 1.00 94.88 89 ILE A CA 1
ATOM 680 C C . ILE A 1 89 ? 12.941 9.259 15.384 1.00 94.88 89 ILE A C 1
ATOM 682 O O . ILE A 1 89 ? 13.135 8.353 14.573 1.00 94.88 89 ILE A O 1
ATOM 686 N N . ASP A 1 90 ? 13.454 9.248 16.611 1.00 96.44 90 ASP A N 1
ATOM 687 C CA . ASP A 1 90 ? 14.281 8.187 17.169 1.00 96.44 90 ASP A CA 1
ATOM 688 C C . ASP A 1 90 ? 13.438 7.317 18.108 1.00 96.44 90 ASP A C 1
ATOM 690 O O . ASP A 1 90 ? 13.249 7.610 19.293 1.00 96.44 90 ASP A O 1
ATOM 694 N N . LEU A 1 91 ? 12.924 6.214 17.561 1.00 94.00 91 LEU A N 1
ATOM 695 C CA . LEU A 1 91 ? 12.084 5.280 18.309 1.00 94.00 91 LEU A CA 1
ATOM 696 C C . LEU A 1 91 ? 12.815 4.644 19.497 1.00 94.00 91 LEU A C 1
ATOM 698 O O . LEU A 1 91 ? 12.158 4.257 20.459 1.00 94.00 91 LEU A O 1
ATOM 702 N N . ASN A 1 92 ? 14.150 4.568 19.490 1.00 96.12 92 ASN A N 1
ATOM 703 C CA . ASN A 1 92 ? 14.892 4.019 20.624 1.00 96.12 92 ASN A CA 1
ATOM 704 C C . ASN A 1 92 ? 14.863 4.976 21.820 1.00 96.12 92 ASN A C 1
ATOM 706 O O . ASN A 1 92 ? 14.673 4.525 22.951 1.00 96.12 92 ASN A O 1
ATOM 710 N N . LYS A 1 93 ? 14.993 6.290 21.583 1.00 96.56 93 LYS A N 1
ATOM 711 C CA . LYS A 1 93 ? 14.825 7.307 22.638 1.00 96.56 93 LYS A CA 1
ATOM 712 C C . LYS A 1 93 ? 13.407 7.270 23.211 1.00 96.56 93 LYS A C 1
ATOM 714 O O . LYS A 1 93 ? 13.233 7.218 24.428 1.00 96.56 93 LYS A O 1
ATOM 719 N N . VAL A 1 94 ? 12.408 7.215 22.331 1.00 95.00 94 VAL A N 1
ATOM 720 C CA . VAL A 1 94 ? 10.983 7.179 22.696 1.00 95.00 94 VAL A CA 1
ATOM 721 C C . VAL A 1 94 ? 10.661 5.927 23.517 1.00 95.00 94 VAL A C 1
ATOM 723 O O . VAL A 1 94 ? 10.152 6.047 24.628 1.00 95.00 94 VAL A O 1
ATOM 726 N N . ASN A 1 95 ? 11.039 4.738 23.040 1.00 94.88 95 ASN A N 1
ATOM 727 C CA . ASN A 1 95 ? 10.789 3.466 23.729 1.00 94.88 95 ASN A CA 1
ATOM 728 C C . ASN A 1 95 ? 11.516 3.359 25.076 1.00 94.88 95 ASN A C 1
ATOM 730 O O . ASN A 1 95 ? 11.066 2.634 25.961 1.00 94.88 95 ASN A O 1
ATOM 734 N N . LYS A 1 96 ? 12.639 4.067 25.244 1.00 97.00 96 LYS A N 1
ATOM 735 C CA . LYS A 1 96 ? 13.391 4.090 26.501 1.00 97.00 96 LYS A CA 1
ATOM 736 C C . LYS A 1 96 ? 12.760 5.020 27.539 1.00 97.00 96 LYS A C 1
ATOM 738 O O . LYS A 1 96 ? 12.711 4.657 28.711 1.00 97.00 96 LYS A O 1
ATOM 743 N N . ILE A 1 97 ? 12.322 6.211 27.128 1.00 96.31 97 ILE A N 1
ATOM 744 C CA . ILE A 1 97 ? 11.917 7.277 28.058 1.00 96.31 97 ILE A CA 1
ATOM 745 C C . ILE A 1 97 ? 10.405 7.268 28.314 1.00 96.31 97 ILE A C 1
ATOM 747 O O . ILE A 1 97 ? 9.990 7.401 29.464 1.00 96.31 97 ILE A O 1
ATOM 751 N N . VAL A 1 98 ? 9.574 7.057 27.286 1.00 95.19 98 VAL A N 1
ATOM 752 C CA . VAL A 1 98 ? 8.106 7.154 27.398 1.00 95.19 98 VAL A CA 1
ATOM 753 C C . VAL A 1 98 ? 7.508 6.211 28.457 1.00 95.19 98 VAL A C 1
ATOM 755 O O . VAL A 1 98 ? 6.708 6.686 29.265 1.00 95.19 98 VAL A O 1
ATOM 758 N N . PRO A 1 99 ? 7.916 4.930 28.567 1.00 97.19 99 PRO A N 1
ATOM 759 C CA . PRO A 1 99 ? 7.412 4.050 29.627 1.00 97.19 99 PRO A CA 1
ATOM 760 C C . PRO A 1 99 ? 7.790 4.491 31.049 1.00 97.19 99 PRO A C 1
ATOM 762 O O . PRO A 1 99 ? 7.106 4.120 31.998 1.00 97.19 99 PRO A O 1
ATOM 765 N N . GLN A 1 100 ? 8.870 5.267 31.207 1.00 96.44 100 GLN A N 1
ATOM 766 C CA . GLN A 1 100 ? 9.321 5.770 32.510 1.00 96.44 100 GLN A CA 1
ATOM 767 C C . GLN A 1 100 ? 8.522 6.999 32.957 1.00 96.44 100 GLN A C 1
ATOM 769 O O . GLN A 1 100 ? 8.250 7.152 34.144 1.00 96.44 100 GLN A O 1
ATOM 774 N N . ILE A 1 101 ? 8.140 7.869 32.016 1.00 95.38 101 ILE A N 1
ATOM 775 C CA . ILE A 1 101 ? 7.394 9.108 32.302 1.00 95.38 101 ILE A CA 1
ATOM 776 C C . ILE A 1 101 ? 5.873 8.912 32.315 1.00 95.38 101 ILE A C 1
ATOM 778 O O . ILE A 1 101 ? 5.165 9.709 32.931 1.00 95.38 101 ILE A O 1
ATOM 782 N N . ALA A 1 102 ? 5.381 7.879 31.625 1.00 96.25 102 ALA A N 1
ATOM 783 C CA . ALA A 1 102 ? 3.962 7.615 31.427 1.00 96.25 102 ALA A CA 1
ATOM 784 C C . ALA A 1 102 ? 3.660 6.104 31.402 1.00 96.25 102 ALA A C 1
ATOM 786 O O . ALA A 1 102 ? 3.420 5.535 30.335 1.00 96.25 102 ALA A O 1
ATOM 787 N N . PRO A 1 103 ? 3.691 5.409 32.549 1.00 95.69 103 PRO A N 1
ATOM 788 C CA . PRO A 1 103 ? 3.452 3.968 32.590 1.00 95.69 103 PRO A CA 1
ATOM 789 C C . PRO A 1 103 ? 2.031 3.558 32.165 1.00 95.69 103 PRO A C 1
ATOM 791 O O . PRO A 1 103 ? 1.872 2.477 31.596 1.00 95.69 103 PRO A O 1
ATOM 794 N N . LEU A 1 104 ? 1.005 4.387 32.393 1.00 91.69 104 LEU A N 1
ATOM 795 C CA . LEU A 1 104 ? -0.379 4.065 32.017 1.00 91.69 104 LEU A CA 1
ATOM 796 C C . LEU A 1 104 ? -0.736 4.529 30.598 1.00 91.69 104 LEU A C 1
ATOM 798 O O . LEU A 1 104 ? -1.458 3.833 29.885 1.00 91.69 104 LEU A O 1
ATOM 802 N N . THR A 1 105 ? -0.233 5.691 30.181 1.00 92.38 105 THR A N 1
ATOM 803 C CA . THR A 1 105 ? -0.597 6.357 28.912 1.00 92.38 105 THR A CA 1
ATOM 804 C C . THR A 1 105 ? 0.491 6.281 27.836 1.00 92.38 105 THR A C 1
ATOM 806 O O . THR A 1 105 ? 0.244 6.548 26.659 1.00 92.38 105 THR A O 1
ATOM 809 N N . GLY A 1 106 ? 1.702 5.849 28.190 1.00 90.06 106 GLY A N 1
ATOM 810 C CA . GLY A 1 106 ? 2.858 5.848 27.294 1.00 90.06 106 GLY A CA 1
ATOM 811 C C . GLY A 1 106 ? 2.724 4.910 26.097 1.00 90.06 106 GLY A C 1
ATOM 812 O O . GLY A 1 106 ? 3.275 5.197 25.038 1.00 90.06 106 GLY A O 1
ATOM 813 N N . ARG A 1 107 ? 1.957 3.816 26.207 1.00 91.69 107 ARG A N 1
ATOM 814 C CA . ARG A 1 107 ? 1.718 2.897 25.078 1.00 91.69 107 ARG A CA 1
ATOM 815 C C . ARG A 1 107 ? 1.048 3.597 23.896 1.00 91.69 107 ARG A C 1
ATOM 817 O O . ARG A 1 107 ? 1.457 3.378 22.760 1.00 91.69 107 ARG A O 1
ATOM 824 N N . GLU A 1 108 ? 0.040 4.418 24.167 1.00 88.62 108 GLU A N 1
ATOM 825 C CA . GLU A 1 108 ? -0.697 5.169 23.147 1.00 88.62 108 GLU A CA 1
ATOM 826 C C . GLU A 1 108 ? 0.202 6.232 22.501 1.00 88.62 108 GLU A C 1
ATOM 828 O O . GLU A 1 108 ? 0.324 6.294 21.278 1.00 88.62 108 GLU A O 1
ATOM 833 N N . ALA A 1 109 ? 0.951 6.980 23.318 1.00 90.94 109 ALA A N 1
ATOM 834 C CA . ALA A 1 109 ? 1.926 7.951 22.826 1.00 90.94 109 ALA A CA 1
ATOM 835 C C . ALA A 1 109 ? 2.998 7.305 21.927 1.00 90.94 109 ALA A C 1
ATOM 837 O O . ALA A 1 109 ? 3.302 7.825 20.853 1.00 90.94 109 ALA A O 1
ATOM 838 N N . MET A 1 110 ? 3.534 6.140 22.311 1.00 92.94 110 MET A N 1
ATOM 839 C CA . MET A 1 110 ? 4.492 5.391 21.487 1.00 92.94 110 MET A CA 1
ATOM 840 C C . MET A 1 110 ? 3.888 4.944 20.150 1.00 92.94 110 MET A C 1
ATOM 842 O O . MET A 1 110 ? 4.574 5.006 19.131 1.00 92.94 110 MET A O 1
ATOM 846 N N . GLN A 1 111 ? 2.617 4.524 20.123 1.00 90.62 111 GLN A N 1
ATOM 847 C CA . GLN A 1 111 ? 1.935 4.149 18.879 1.00 90.62 111 GLN A CA 1
ATOM 848 C C . GLN A 1 111 ? 1.820 5.338 17.918 1.00 90.62 111 GLN A C 1
ATOM 850 O O . GLN A 1 111 ? 2.161 5.200 16.742 1.00 90.62 111 GLN A O 1
ATOM 855 N N . ASN A 1 112 ? 1.433 6.512 18.417 1.00 89.88 112 ASN A N 1
ATOM 856 C CA . ASN A 1 112 ? 1.326 7.725 17.601 1.00 89.88 112 ASN A CA 1
ATOM 857 C C . ASN A 1 112 ? 2.687 8.155 17.035 1.00 89.88 112 ASN A C 1
ATOM 859 O O . ASN A 1 112 ? 2.813 8.455 15.845 1.00 89.88 112 ASN A O 1
ATOM 863 N N . VAL A 1 113 ? 3.738 8.101 17.855 1.00 91.19 113 VAL A N 1
ATOM 864 C CA . VAL A 1 113 ? 5.106 8.417 17.418 1.00 91.19 113 VAL A CA 1
ATOM 865 C C . VAL A 1 113 ? 5.633 7.389 16.410 1.00 91.19 113 VAL A C 1
ATOM 867 O O . VAL A 1 113 ? 6.289 7.768 15.440 1.00 91.19 113 VAL A O 1
ATOM 870 N N . ALA A 1 114 ? 5.306 6.105 16.572 1.00 89.31 114 ALA A N 1
ATOM 871 C CA . ALA A 1 114 ? 5.651 5.064 15.604 1.00 89.31 114 ALA A CA 1
ATOM 872 C C . ALA A 1 114 ? 4.972 5.282 14.243 1.00 89.31 114 ALA A C 1
ATOM 874 O O . ALA A 1 114 ? 5.612 5.107 13.205 1.00 89.31 114 ALA A O 1
ATOM 875 N N . VAL A 1 115 ? 3.708 5.719 14.222 1.00 87.81 115 VAL A N 1
ATOM 876 C CA . VAL A 1 115 ? 3.011 6.091 12.978 1.00 87.81 115 VAL A CA 1
ATOM 877 C C . VAL A 1 115 ? 3.724 7.252 12.283 1.00 87.81 115 VAL A C 1
ATOM 879 O O . VAL A 1 115 ? 3.982 7.173 11.081 1.00 87.81 115 VAL A O 1
ATOM 882 N N . LEU A 1 116 ? 4.113 8.292 13.026 1.00 90.00 116 LEU A N 1
ATOM 883 C CA . LEU A 1 116 ? 4.867 9.422 12.474 1.00 90.00 116 LEU A CA 1
ATOM 884 C C . LEU A 1 116 ? 6.251 9.000 11.953 1.00 90.00 116 LEU A C 1
ATOM 886 O O . LEU A 1 116 ? 6.646 9.417 10.864 1.00 90.00 116 LEU A O 1
ATOM 890 N N . ALA A 1 117 ? 6.970 8.136 12.674 1.00 88.38 117 ALA A N 1
ATOM 891 C CA . ALA A 1 117 ? 8.266 7.608 12.240 1.00 88.38 117 ALA A CA 1
ATOM 892 C C . ALA A 1 117 ? 8.150 6.774 10.951 1.00 88.38 117 ALA A C 1
ATOM 894 O O . ALA A 1 117 ? 8.972 6.898 10.037 1.00 88.38 117 ALA A O 1
ATOM 895 N N . ASN A 1 118 ? 7.096 5.963 10.838 1.00 85.94 118 ASN A N 1
ATOM 896 C CA . ASN A 1 118 ? 6.791 5.208 9.624 1.00 85.94 118 ASN A CA 1
ATOM 897 C C . ASN A 1 118 ? 6.422 6.134 8.458 1.00 85.94 118 ASN A C 1
ATOM 899 O O . ASN A 1 118 ? 6.866 5.903 7.332 1.00 85.94 118 ASN A O 1
ATOM 903 N N . ALA A 1 119 ? 5.662 7.202 8.713 1.00 81.69 119 ALA A N 1
ATOM 904 C CA . ALA A 1 119 ? 5.342 8.210 7.707 1.00 81.69 119 ALA A CA 1
ATOM 905 C C . ALA A 1 119 ? 6.604 8.939 7.214 1.00 81.69 119 ALA A C 1
ATOM 907 O O . ALA A 1 119 ? 6.777 9.084 6.005 1.00 81.69 119 ALA A O 1
ATOM 908 N N . GLN A 1 120 ? 7.527 9.314 8.110 1.00 86.00 120 GLN A N 1
ATOM 909 C CA . GLN A 1 120 ? 8.834 9.877 7.739 1.00 86.00 120 GLN A CA 1
ATOM 910 C C . GLN A 1 120 ? 9.656 8.891 6.897 1.00 86.00 120 GLN A C 1
ATOM 912 O O . GLN A 1 120 ? 10.132 9.247 5.823 1.00 86.00 120 GLN A O 1
ATOM 917 N N . THR A 1 121 ? 9.749 7.630 7.325 1.00 81.31 121 THR A N 1
ATOM 918 C CA . THR A 1 121 ? 10.467 6.575 6.587 1.00 81.31 121 THR A CA 1
ATOM 919 C C . THR A 1 121 ? 9.876 6.348 5.195 1.00 81.31 121 THR A C 1
ATOM 921 O O . THR A 1 121 ? 10.611 6.185 4.216 1.00 81.31 121 THR A O 1
ATOM 924 N N . THR A 1 122 ? 8.547 6.368 5.088 1.00 74.56 122 THR A N 1
ATOM 925 C CA . THR A 1 122 ? 7.831 6.256 3.812 1.00 74.56 122 THR A CA 1
ATOM 926 C C . THR A 1 122 ? 8.109 7.473 2.943 1.00 74.56 122 THR A C 1
ATOM 928 O O . THR A 1 122 ? 8.481 7.305 1.790 1.00 74.56 122 THR A O 1
ATOM 931 N N . ALA A 1 123 ? 8.028 8.687 3.491 1.00 74.38 123 ALA A N 1
ATOM 932 C CA . ALA A 1 123 ? 8.344 9.915 2.769 1.00 74.38 123 ALA A CA 1
ATOM 933 C C . ALA A 1 123 ? 9.794 9.928 2.265 1.00 74.38 123 ALA A C 1
ATOM 935 O O . ALA A 1 123 ? 10.034 10.299 1.122 1.00 74.38 123 ALA A O 1
ATOM 936 N N . ASP A 1 124 ? 10.756 9.468 3.062 1.00 75.31 124 ASP A N 1
ATOM 937 C CA . ASP A 1 124 ? 12.161 9.359 2.660 1.00 75.31 124 ASP A CA 1
ATOM 938 C C . ASP A 1 124 ? 12.390 8.288 1.593 1.00 75.31 124 ASP A C 1
ATOM 940 O O . ASP A 1 124 ? 13.234 8.436 0.709 1.00 75.31 124 ASP A O 1
ATOM 944 N N . THR A 1 125 ? 11.649 7.188 1.664 1.00 71.44 125 THR A N 1
ATOM 945 C CA . THR A 1 125 ? 11.687 6.138 0.641 1.00 71.44 125 THR A CA 1
ATOM 946 C C . THR A 1 125 ? 11.056 6.629 -0.655 1.00 71.44 125 THR A C 1
ATOM 948 O O . THR A 1 125 ? 11.656 6.455 -1.711 1.00 71.44 125 THR A O 1
ATOM 951 N N . SER A 1 126 ? 9.931 7.338 -0.581 1.00 68.25 126 SER A N 1
ATOM 952 C CA . SER A 1 126 ? 9.301 8.000 -1.722 1.00 68.25 126 SER A CA 1
ATOM 953 C C . SER A 1 126 ? 10.196 9.083 -2.312 1.00 68.25 126 SER A C 1
ATOM 955 O O . SER A 1 126 ? 10.344 9.125 -3.523 1.00 68.25 126 SER A O 1
ATOM 957 N N . LYS A 1 127 ? 10.864 9.910 -1.496 1.00 72.38 127 LYS A N 1
ATOM 958 C CA . LYS A 1 127 ? 11.849 10.896 -1.971 1.00 72.38 127 LYS A CA 1
ATOM 959 C C . LYS A 1 127 ? 12.984 10.212 -2.726 1.00 72.38 127 LYS A C 1
ATOM 961 O O . LYS A 1 127 ? 13.264 10.592 -3.854 1.00 72.38 127 LYS A O 1
ATOM 966 N N . ARG A 1 128 ? 13.577 9.159 -2.151 1.00 74.12 128 ARG A N 1
ATOM 967 C CA . ARG A 1 128 ? 14.614 8.360 -2.828 1.00 74.12 128 ARG A CA 1
ATOM 968 C C . ARG A 1 128 ? 14.100 7.730 -4.127 1.00 74.12 128 ARG A C 1
ATOM 970 O O . ARG A 1 128 ? 14.817 7.761 -5.122 1.00 74.12 128 ARG A O 1
ATOM 977 N N . GLY A 1 129 ? 12.872 7.212 -4.132 1.00 75.00 129 GLY A N 1
ATOM 978 C CA . GLY A 1 129 ? 12.218 6.645 -5.314 1.00 75.00 129 GLY A CA 1
ATOM 979 C C . GLY A 1 129 ? 11.932 7.682 -6.404 1.00 75.00 129 GLY A C 1
ATOM 980 O O . GLY A 1 129 ? 12.199 7.424 -7.570 1.00 75.00 129 GLY A O 1
ATOM 981 N N . LEU A 1 130 ? 11.482 8.885 -6.038 1.00 70.00 130 LEU A N 1
ATOM 982 C CA . LEU A 1 130 ? 11.296 10.008 -6.963 1.00 70.00 130 LEU A CA 1
ATOM 983 C C . LEU A 1 130 ? 12.633 10.455 -7.564 1.00 70.00 130 LEU A C 1
ATOM 985 O O . LEU A 1 130 ? 12.726 10.692 -8.765 1.00 70.00 130 LEU A O 1
ATOM 989 N N . THR A 1 131 ? 13.699 10.491 -6.759 1.00 84.62 131 THR A N 1
ATOM 990 C CA . THR A 1 131 ? 15.050 10.737 -7.274 1.00 84.62 131 THR A CA 1
ATOM 991 C C . THR A 1 131 ? 15.496 9.629 -8.236 1.00 84.62 131 THR A C 1
ATOM 993 O O . THR A 1 131 ? 16.181 9.920 -9.211 1.00 84.62 131 THR A O 1
ATOM 996 N N . GLN A 1 132 ? 15.119 8.371 -7.993 1.00 86.06 132 GLN A N 1
ATOM 997 C CA . GLN A 1 132 ? 15.431 7.245 -8.879 1.00 86.06 132 GLN A CA 1
ATOM 998 C C . GLN A 1 132 ? 14.662 7.318 -10.207 1.00 86.06 132 GLN A C 1
ATOM 1000 O O . GLN A 1 132 ? 15.265 7.121 -11.256 1.00 86.06 132 GLN A O 1
ATOM 1005 N N . ASP A 1 133 ? 13.381 7.684 -10.187 1.00 88.69 133 ASP A N 1
ATOM 1006 C CA . ASP A 1 133 ? 12.583 7.898 -11.402 1.00 88.69 133 ASP A CA 1
ATOM 1007 C C . ASP A 1 133 ? 13.145 9.053 -12.252 1.00 88.69 133 ASP A C 1
ATOM 1009 O O . ASP A 1 133 ? 13.371 8.908 -13.456 1.00 88.69 133 ASP A O 1
ATOM 1013 N N . ALA A 1 134 ? 13.487 10.180 -11.619 1.00 90.44 134 ALA A N 1
ATOM 1014 C CA . ALA A 1 134 ? 14.149 11.300 -12.291 1.00 90.44 134 ALA A CA 1
ATOM 1015 C C . ALA A 1 134 ? 15.485 10.881 -12.936 1.00 90.44 134 ALA A C 1
ATOM 1017 O O . ALA A 1 134 ? 15.775 11.224 -14.086 1.00 90.44 134 ALA A O 1
ATOM 1018 N N . ARG A 1 135 ? 16.277 10.084 -12.210 1.00 89.50 135 ARG A N 1
ATOM 1019 C CA . ARG A 1 135 ? 17.521 9.475 -12.691 1.00 89.50 135 ARG A CA 1
ATOM 1020 C C . ARG A 1 135 ? 17.294 8.574 -13.900 1.00 89.50 135 ARG A C 1
ATOM 1022 O O . ARG A 1 135 ? 17.996 8.718 -14.896 1.00 89.50 135 ARG A O 1
ATOM 1029 N N . GLU A 1 136 ? 16.301 7.694 -13.862 1.00 90.38 136 GLU A N 1
ATOM 1030 C CA . GLU A 1 136 ? 15.983 6.804 -14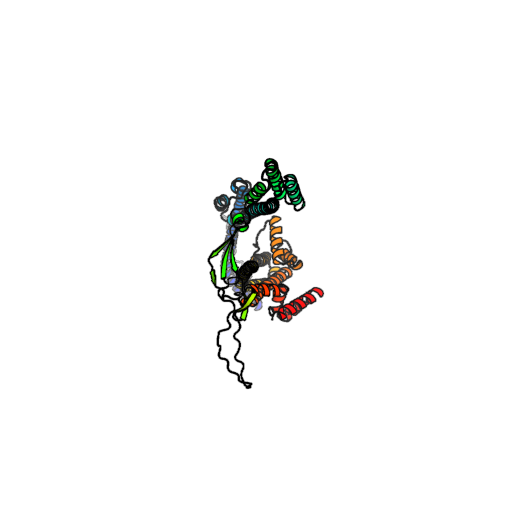.980 1.00 90.38 136 GLU A CA 1
ATOM 1031 C C . GLU A 1 136 ? 15.561 7.559 -16.241 1.00 90.38 136 GLU A C 1
ATOM 1033 O O . GLU A 1 136 ? 16.017 7.213 -17.335 1.00 90.38 136 GLU A O 1
ATOM 1038 N N . LYS A 1 137 ? 14.744 8.610 -16.103 1.00 93.38 137 LYS A N 1
ATOM 1039 C CA . LYS A 1 137 ? 14.325 9.462 -17.228 1.00 93.38 137 LYS A CA 1
ATOM 1040 C C . LYS A 1 137 ? 15.526 10.113 -17.910 1.00 93.38 137 LYS A C 1
ATOM 1042 O O . LYS A 1 137 ? 15.676 10.007 -19.130 1.00 93.38 137 LYS A O 1
ATOM 1047 N N . VAL A 1 138 ? 16.412 10.733 -17.127 1.00 93.75 138 VAL A N 1
ATOM 1048 C CA . VAL A 1 138 ? 17.623 11.385 -17.649 1.00 93.75 138 VAL A CA 1
ATOM 1049 C C . VAL A 1 138 ? 18.584 10.357 -18.249 1.00 93.75 138 VAL A C 1
ATOM 1051 O O . VAL A 1 138 ? 19.029 10.529 -19.385 1.00 93.75 138 VAL A O 1
ATOM 1054 N N . ALA A 1 139 ? 18.843 9.247 -17.552 1.00 92.25 139 ALA A N 1
ATOM 1055 C CA . ALA A 1 139 ? 19.695 8.166 -18.042 1.00 92.25 139 ALA A CA 1
ATOM 1056 C C . ALA A 1 139 ? 19.179 7.567 -19.357 1.00 92.25 139 ALA A C 1
ATOM 1058 O O . ALA A 1 139 ? 19.968 7.275 -20.254 1.00 92.25 139 ALA A O 1
ATOM 1059 N N . SER A 1 140 ? 17.862 7.411 -19.507 1.00 92.38 140 SER A N 1
ATOM 1060 C CA . SER A 1 140 ? 17.253 6.899 -20.736 1.00 92.38 140 SER A CA 1
ATOM 1061 C C . SER A 1 140 ? 17.521 7.818 -21.930 1.00 92.38 140 SER A C 1
ATOM 1063 O O . SER A 1 140 ? 17.939 7.336 -22.985 1.00 92.38 140 SER A O 1
ATOM 1065 N N . ARG A 1 141 ? 17.340 9.138 -21.766 1.00 94.94 141 ARG A N 1
ATOM 1066 C CA . ARG A 1 141 ? 17.621 10.125 -22.824 1.00 94.94 141 ARG A CA 1
ATOM 1067 C C . ARG A 1 141 ? 19.107 10.141 -23.184 1.00 94.94 141 ARG A C 1
ATOM 1069 O O . ARG A 1 141 ? 19.448 9.994 -24.356 1.00 94.94 141 ARG A O 1
ATOM 1076 N N . LEU A 1 142 ? 19.989 10.216 -22.185 1.00 93.31 142 LEU A N 1
ATOM 1077 C CA . LEU A 1 142 ? 21.441 10.194 -22.396 1.00 93.31 142 LEU A CA 1
ATOM 1078 C C . LEU A 1 142 ? 21.910 8.899 -23.073 1.00 93.31 142 LEU A C 1
ATOM 1080 O O . LEU A 1 142 ? 22.710 8.947 -24.008 1.00 93.31 142 LEU A O 1
ATOM 1084 N N . SER A 1 143 ? 21.379 7.744 -22.657 1.00 90.44 143 SER A N 1
ATOM 1085 C CA . SER A 1 143 ? 21.729 6.453 -23.255 1.00 90.44 143 SER A CA 1
ATOM 1086 C C . SER A 1 143 ? 21.275 6.356 -24.707 1.00 90.44 143 SER A C 1
ATOM 1088 O O . SER A 1 143 ? 22.032 5.867 -25.546 1.00 90.44 143 SER A O 1
ATOM 1090 N N . LEU A 1 144 ? 20.068 6.835 -25.024 1.00 91.19 144 LEU A N 1
ATOM 1091 C CA . LEU A 1 144 ? 19.564 6.854 -26.395 1.00 91.19 144 LEU A CA 1
ATOM 1092 C C . LEU A 1 144 ? 20.466 7.703 -27.294 1.00 91.19 144 LEU A C 1
ATOM 1094 O O . LEU A 1 144 ? 20.912 7.229 -28.336 1.00 91.19 144 LEU A O 1
ATOM 1098 N N . MET A 1 145 ? 20.788 8.923 -26.868 1.00 93.56 145 MET A N 1
ATOM 1099 C CA . MET A 1 145 ? 21.644 9.827 -27.637 1.00 93.56 145 MET A CA 1
ATOM 1100 C C . MET A 1 145 ? 23.062 9.284 -27.825 1.00 93.56 145 MET A C 1
ATOM 1102 O O . MET A 1 145 ? 23.608 9.359 -28.928 1.00 93.56 145 MET A O 1
ATOM 1106 N N . GLY A 1 146 ? 23.622 8.668 -26.781 1.00 91.00 146 GLY A N 1
ATOM 1107 C CA . GLY A 1 146 ? 24.922 8.012 -26.862 1.00 91.00 146 GLY A CA 1
ATOM 1108 C C . GLY A 1 146 ? 24.923 6.824 -27.827 1.00 91.00 146 GLY A C 1
ATOM 1109 O O . GLY A 1 146 ? 25.855 6.666 -28.610 1.00 91.00 146 GLY A O 1
ATOM 1110 N N . ARG A 1 147 ? 23.851 6.019 -27.865 1.00 86.75 147 ARG A N 1
ATOM 1111 C CA . ARG A 1 147 ? 23.707 4.924 -28.848 1.00 86.75 147 ARG A CA 1
ATOM 1112 C C . ARG A 1 147 ? 23.521 5.421 -30.277 1.00 86.75 147 ARG A C 1
ATOM 1114 O O . ARG A 1 147 ? 23.957 4.748 -31.203 1.00 86.75 147 ARG A O 1
ATOM 1121 N N . LEU A 1 148 ? 22.887 6.578 -30.454 1.00 90.19 148 LEU A N 1
ATOM 1122 C CA . LEU A 1 148 ? 22.751 7.230 -31.757 1.00 90.19 148 LEU A CA 1
ATOM 1123 C C . LEU A 1 148 ? 24.070 7.837 -32.259 1.00 90.19 148 LEU A C 1
ATOM 1125 O O . LEU A 1 148 ? 24.115 8.323 -33.385 1.00 90.19 148 LEU A O 1
ATOM 1129 N N . GLY A 1 149 ? 25.136 7.815 -31.450 1.00 91.25 149 GLY A N 1
ATOM 1130 C CA . GLY A 1 149 ? 26.440 8.344 -31.839 1.00 91.25 149 GLY A CA 1
ATOM 1131 C C . GLY A 1 149 ? 26.456 9.865 -31.970 1.00 91.25 149 GLY A C 1
ATOM 1132 O O . GLY A 1 149 ? 27.277 10.401 -32.707 1.00 91.25 149 GLY A O 1
ATOM 1133 N N . ILE A 1 150 ? 25.548 10.569 -31.284 1.00 93.31 150 ILE A N 1
ATOM 1134 C CA . ILE A 1 150 ? 25.486 12.031 -31.340 1.00 93.31 150 ILE A CA 1
ATOM 1135 C C . ILE A 1 150 ? 26.723 12.595 -30.635 1.00 93.31 150 ILE A C 1
ATOM 1137 O O . ILE A 1 150 ? 26.947 12.328 -29.454 1.00 93.31 150 ILE A O 1
ATOM 1141 N N . ASP A 1 151 ? 27.511 13.386 -31.356 1.00 93.69 151 ASP A N 1
ATOM 1142 C CA . ASP A 1 151 ? 28.782 13.974 -30.917 1.00 93.69 151 ASP A CA 1
ATOM 1143 C C . ASP A 1 151 ? 28.667 15.459 -30.526 1.00 93.69 151 ASP A C 1
ATOM 1145 O O . ASP A 1 151 ? 29.531 15.988 -29.830 1.00 93.69 151 ASP A O 1
ATOM 1149 N N . LYS A 1 152 ? 27.579 16.134 -30.918 1.00 93.50 152 LYS A N 1
ATOM 1150 C CA . LYS A 1 152 ? 27.348 17.564 -30.651 1.00 93.50 152 LYS A CA 1
ATOM 1151 C C . LYS A 1 152 ? 26.776 17.808 -29.243 1.00 93.50 152 LYS A C 1
ATOM 1153 O O . LYS A 1 152 ? 25.621 17.441 -29.007 1.00 93.50 152 LYS A O 1
ATOM 1158 N N . PRO A 1 153 ? 27.487 18.514 -28.336 1.00 93.12 153 PRO A N 1
ATOM 1159 C CA . PRO A 1 153 ? 27.003 18.813 -26.979 1.00 93.12 153 PRO A CA 1
ATOM 1160 C C . PRO A 1 153 ? 25.683 19.591 -26.945 1.00 93.12 153 PRO A C 1
ATOM 1162 O O . PRO A 1 153 ? 24.846 19.369 -26.071 1.00 93.12 153 PRO A O 1
ATOM 1165 N N . GLU A 1 154 ? 25.467 20.466 -27.927 1.00 94.06 154 GLU A N 1
ATOM 1166 C CA . GLU A 1 154 ? 24.260 21.291 -28.056 1.00 94.06 154 GLU A CA 1
ATOM 1167 C C . GLU A 1 154 ? 22.986 20.449 -28.186 1.00 94.06 154 GLU A C 1
ATOM 1169 O O . GLU A 1 154 ? 21.953 20.787 -27.608 1.00 94.06 154 GLU A O 1
ATOM 1174 N N . LEU A 1 155 ? 23.062 19.320 -28.901 1.00 95.25 155 LEU A N 1
ATOM 1175 C CA . LEU A 1 155 ? 21.917 18.432 -29.076 1.00 95.25 155 LEU A CA 1
ATOM 1176 C C . LEU A 1 155 ? 21.544 17.750 -27.757 1.00 95.25 155 LEU A C 1
ATOM 1178 O O . LEU A 1 155 ? 20.356 17.624 -27.470 1.00 95.25 155 LEU A O 1
ATOM 1182 N N . TYR A 1 156 ? 22.526 17.361 -26.934 1.00 95.31 156 TYR A N 1
ATOM 1183 C CA . TYR A 1 156 ? 22.250 16.808 -25.601 1.00 95.31 156 TYR A CA 1
ATOM 1184 C C . TYR A 1 156 ? 21.638 17.858 -24.688 1.00 95.31 156 TYR A C 1
ATOM 1186 O O . TYR A 1 156 ? 20.662 17.576 -24.001 1.00 95.31 156 TYR A O 1
ATOM 1194 N N . GLY A 1 157 ? 22.178 19.080 -24.710 1.00 95.31 157 GLY A N 1
ATOM 1195 C CA . GLY A 1 157 ? 21.612 20.197 -23.961 1.00 95.31 157 GLY A CA 1
ATOM 1196 C C . GLY A 1 157 ? 20.137 20.416 -24.300 1.00 95.31 157 GLY A C 1
ATOM 1197 O O . GLY A 1 157 ? 19.316 20.489 -23.388 1.00 95.31 157 GLY A O 1
ATOM 1198 N N . LYS A 1 158 ? 19.806 20.426 -25.599 1.00 97.38 158 LYS A N 1
ATOM 1199 C CA . LYS A 1 158 ? 18.435 20.595 -26.094 1.00 97.38 158 LYS A CA 1
ATOM 1200 C C . LYS A 1 158 ? 17.513 19.447 -25.689 1.00 97.38 158 LYS A C 1
ATOM 1202 O O . LYS A 1 158 ? 16.384 19.695 -25.284 1.00 97.38 158 LYS A O 1
ATOM 1207 N N . GLU A 1 159 ? 17.968 18.202 -25.780 1.00 97.00 159 GLU A N 1
ATOM 1208 C CA . GLU A 1 159 ? 17.136 17.058 -25.395 1.00 97.00 159 GLU A CA 1
ATOM 1209 C C . GLU A 1 159 ? 16.889 17.008 -23.882 1.00 97.00 159 GLU A C 1
ATOM 1211 O O . GLU A 1 159 ? 15.793 16.673 -23.435 1.00 97.00 159 GLU A O 1
ATOM 1216 N N . LEU A 1 160 ? 17.875 17.408 -23.077 1.00 96.38 160 LEU A N 1
ATOM 1217 C CA . LEU A 1 160 ? 17.685 17.560 -21.638 1.00 96.38 160 LEU A CA 1
ATOM 1218 C C . LEU A 1 160 ? 16.732 18.725 -21.300 1.00 96.38 160 LEU A C 1
ATOM 1220 O O . LEU A 1 160 ? 15.953 18.609 -20.357 1.00 96.38 160 LEU A O 1
ATOM 1224 N N . ASP A 1 161 ? 16.727 19.811 -22.079 1.00 97.62 161 ASP A N 1
ATOM 1225 C CA . ASP A 1 161 ? 15.720 20.881 -21.953 1.00 97.62 161 ASP A CA 1
ATOM 1226 C C . ASP A 1 161 ? 14.313 20.422 -22.343 1.00 97.62 161 ASP A C 1
ATOM 1228 O O . ASP A 1 161 ? 13.336 20.776 -21.674 1.00 97.62 161 ASP A O 1
ATOM 1232 N N . ASN A 1 162 ? 14.199 19.598 -23.390 1.00 97.62 162 ASN A N 1
ATOM 1233 C CA . ASN A 1 162 ? 12.935 18.955 -23.745 1.00 97.62 162 ASN A CA 1
ATOM 1234 C C . ASN A 1 162 ? 12.428 18.116 -22.569 1.00 97.62 162 ASN A C 1
ATOM 1236 O O . ASN A 1 162 ? 11.254 18.202 -22.230 1.00 97.62 162 ASN A O 1
ATOM 1240 N N . LEU A 1 163 ? 13.313 17.384 -21.884 1.00 96.31 163 LEU A N 1
ATOM 1241 C CA . LEU A 1 163 ? 12.939 16.603 -20.706 1.00 96.31 163 LEU A CA 1
ATOM 1242 C C . LEU A 1 163 ? 12.428 17.489 -19.555 1.00 96.31 163 LEU A C 1
ATOM 1244 O O . LEU A 1 163 ? 11.426 17.160 -18.927 1.00 96.31 163 LEU A O 1
ATOM 1248 N N . VAL A 1 164 ? 13.053 18.642 -19.300 1.00 97.31 164 VAL A N 1
ATOM 1249 C CA . VAL A 1 164 ? 12.540 19.618 -18.316 1.00 97.31 164 VAL A CA 1
ATOM 1250 C C . VAL A 1 164 ? 11.171 20.170 -18.726 1.00 97.31 164 VAL A C 1
ATOM 1252 O O . VAL A 1 164 ? 10.314 20.398 -17.872 1.00 97.31 164 VAL A O 1
ATOM 1255 N N . THR A 1 165 ? 10.950 20.359 -20.027 1.00 97.62 165 THR A N 1
ATOM 1256 C CA . THR A 1 165 ? 9.674 20.833 -20.585 1.00 97.62 165 THR A CA 1
ATOM 1257 C C . THR A 1 165 ? 8.577 19.768 -20.497 1.00 97.62 165 THR A C 1
ATOM 1259 O O . THR A 1 165 ? 7.431 20.102 -20.210 1.00 97.62 165 THR A O 1
ATOM 1262 N N . GLU A 1 166 ? 8.918 18.492 -20.702 1.00 96.94 166 GLU A N 1
ATOM 1263 C CA . GLU A 1 166 ? 8.014 17.343 -20.540 1.00 96.94 166 GLU A CA 1
ATOM 1264 C C . GLU A 1 166 ? 7.612 17.136 -19.069 1.00 96.94 166 GLU A C 1
ATOM 1266 O O . GLU A 1 166 ? 6.484 16.731 -18.786 1.00 96.94 166 GLU A O 1
ATOM 1271 N N . PHE A 1 167 ? 8.507 17.456 -18.126 1.00 95.75 167 PHE A N 1
ATOM 1272 C CA . PHE A 1 167 ? 8.300 17.277 -16.686 1.00 95.75 167 PHE A CA 1
ATOM 1273 C C . PHE A 1 167 ? 8.442 18.599 -15.904 1.00 95.75 167 PHE A C 1
ATOM 1275 O O . PHE A 1 167 ? 9.299 18.720 -15.024 1.00 95.75 167 PHE A O 1
ATOM 1282 N N . PRO A 1 168 ? 7.574 19.603 -16.148 1.00 95.06 168 PRO A N 1
ATOM 1283 C CA . PRO A 1 168 ? 7.751 20.950 -15.601 1.00 95.06 168 PRO A CA 1
ATOM 1284 C C . PRO A 1 168 ? 7.565 21.024 -14.080 1.00 95.06 168 PRO A C 1
ATOM 1286 O O . PRO A 1 168 ? 8.052 21.966 -13.454 1.00 95.06 168 PRO A O 1
ATOM 1289 N N . ASN A 1 169 ? 6.890 20.040 -13.481 1.00 92.31 169 ASN A N 1
ATOM 1290 C CA . ASN A 1 169 ? 6.592 19.989 -12.047 1.00 92.31 169 ASN A CA 1
ATOM 1291 C C . ASN A 1 169 ? 7.580 19.121 -11.246 1.00 92.31 169 ASN A C 1
ATOM 1293 O O . ASN A 1 169 ? 7.446 19.030 -10.030 1.00 92.31 169 ASN A O 1
ATOM 1297 N N . ASP A 1 170 ? 8.550 18.473 -11.900 1.00 91.62 170 ASP A N 1
ATOM 1298 C CA . ASP A 1 170 ? 9.519 17.593 -11.238 1.00 91.62 170 ASP A CA 1
ATOM 1299 C C . ASP A 1 170 ? 10.842 18.337 -10.999 1.00 91.62 170 ASP A C 1
ATOM 1301 O O . ASP A 1 170 ? 11.690 18.465 -11.884 1.00 91.62 170 ASP A O 1
ATOM 1305 N N . GLU A 1 171 ? 11.007 18.878 -9.791 1.00 91.44 171 GLU A N 1
ATOM 1306 C CA . GLU A 1 171 ? 12.202 19.639 -9.401 1.00 91.44 171 GLU A CA 1
ATOM 1307 C C . GLU A 1 171 ? 13.474 18.776 -9.421 1.00 91.44 171 GLU A C 1
ATOM 1309 O O . GLU A 1 171 ? 14.527 19.249 -9.851 1.00 91.44 171 GLU A O 1
ATOM 1314 N N . ASN A 1 172 ? 13.365 17.480 -9.101 1.00 89.88 172 ASN A N 1
ATOM 1315 C CA . ASN A 1 172 ? 14.506 16.562 -9.142 1.00 89.88 172 ASN A CA 1
ATOM 1316 C C . ASN A 1 172 ? 15.014 16.370 -10.576 1.00 89.88 172 ASN A C 1
ATOM 1318 O O . ASN A 1 172 ? 16.223 16.328 -10.796 1.00 89.88 172 ASN A O 1
ATOM 1322 N N . VAL A 1 173 ? 14.112 16.275 -11.563 1.00 94.06 173 VAL A N 1
ATOM 1323 C CA . VAL A 1 173 ? 14.505 16.197 -12.982 1.00 94.06 173 VAL A CA 1
ATOM 1324 C C . VAL A 1 173 ? 15.253 17.462 -13.397 1.00 94.06 173 VAL A C 1
ATOM 1326 O O . VAL A 1 173 ? 16.283 17.355 -14.058 1.00 94.06 173 VAL A O 1
ATOM 1329 N N . LYS A 1 174 ? 14.794 18.648 -12.976 1.00 95.12 174 LYS A N 1
ATOM 1330 C CA . LYS A 1 174 ? 15.458 19.927 -13.288 1.00 95.12 174 LYS A CA 1
ATOM 1331 C C . LYS A 1 174 ? 16.865 20.008 -12.708 1.00 95.12 174 LYS A C 1
ATOM 1333 O O . LYS A 1 174 ? 17.804 20.336 -13.434 1.00 95.12 174 LYS A O 1
ATOM 1338 N N . GLU A 1 175 ? 17.020 19.702 -11.423 1.00 92.19 175 GLU A N 1
ATOM 1339 C CA . GLU A 1 175 ? 18.328 19.694 -10.760 1.00 92.19 175 GLU A CA 1
ATOM 1340 C C . GLU A 1 175 ? 19.282 18.700 -11.425 1.00 92.19 175 GLU A C 1
ATOM 1342 O O . GLU A 1 175 ? 20.423 19.047 -11.753 1.00 92.19 175 GLU A O 1
ATOM 1347 N N . LEU A 1 176 ? 18.797 17.485 -11.698 1.00 91.69 176 LEU A N 1
ATOM 1348 C CA . LEU A 1 176 ? 19.607 16.445 -12.314 1.00 91.69 176 LEU A CA 1
ATOM 1349 C C . LEU A 1 176 ? 20.029 16.847 -13.734 1.00 91.69 176 LEU A C 1
ATOM 1351 O O . LEU A 1 176 ? 21.214 16.788 -14.059 1.00 91.69 176 LEU A O 1
ATOM 1355 N N . VAL A 1 177 ? 19.099 17.335 -14.559 1.00 95.38 177 VAL A N 1
ATOM 1356 C CA . VAL A 1 177 ? 19.385 17.859 -15.905 1.00 95.38 177 VAL A CA 1
ATOM 1357 C C . VAL A 1 177 ? 20.457 18.947 -15.861 1.00 95.38 177 VAL A C 1
ATOM 1359 O O . VAL A 1 177 ? 21.423 18.881 -16.626 1.00 95.38 177 VAL A O 1
ATOM 1362 N N . ASN A 1 178 ? 20.335 19.916 -14.951 1.00 94.81 178 ASN A N 1
ATOM 1363 C CA . ASN A 1 178 ? 21.310 20.996 -14.816 1.00 94.81 178 ASN A CA 1
ATOM 1364 C C . ASN A 1 178 ? 22.702 20.468 -14.448 1.00 94.81 178 ASN A C 1
ATOM 1366 O O . ASN A 1 178 ? 23.694 20.902 -15.038 1.00 94.81 178 ASN A O 1
ATOM 1370 N N . SER A 1 179 ? 22.790 19.493 -13.540 1.00 93.12 179 SER A N 1
ATOM 1371 C CA . SER A 1 179 ? 24.072 18.867 -13.202 1.00 93.12 179 SER A CA 1
ATOM 1372 C C . SER A 1 179 ? 24.694 18.121 -14.392 1.00 93.12 179 SER A C 1
ATOM 1374 O O . SER A 1 179 ? 25.879 18.311 -14.679 1.00 93.12 179 SER A O 1
ATOM 1376 N N . TYR A 1 180 ? 23.903 17.368 -15.167 1.00 92.75 180 TYR A N 1
ATOM 1377 C CA . TYR A 1 180 ? 24.396 16.656 -16.351 1.00 92.75 180 TYR A CA 1
ATOM 1378 C C . TYR A 1 180 ? 24.817 17.589 -17.481 1.00 92.75 180 TYR A C 1
ATOM 1380 O O . TYR A 1 180 ? 25.819 17.323 -18.141 1.00 92.75 180 TYR A O 1
ATOM 1388 N N . LYS A 1 181 ? 24.133 18.718 -17.677 1.00 94.19 181 LYS A N 1
ATOM 1389 C CA . LYS A 1 181 ? 24.571 19.751 -18.630 1.00 94.19 181 LYS A CA 1
ATOM 1390 C C . LYS A 1 181 ? 25.973 20.275 -18.306 1.00 94.19 181 LYS A C 1
ATOM 1392 O O . LYS A 1 181 ? 26.786 20.471 -19.213 1.00 94.19 181 LYS A O 1
ATOM 1397 N N . VAL A 1 182 ? 26.295 20.449 -17.022 1.00 92.81 182 VAL A N 1
ATOM 1398 C CA . VAL A 1 182 ? 27.641 20.861 -16.589 1.00 92.81 182 VAL A CA 1
ATOM 1399 C C . VAL A 1 182 ? 28.667 19.762 -16.875 1.00 92.81 182 VAL A C 1
ATOM 1401 O O . VAL A 1 182 ? 29.741 20.055 -17.397 1.00 92.81 182 VAL A O 1
ATOM 1404 N N . VAL A 1 183 ? 28.345 18.497 -16.594 1.00 88.81 183 VAL A N 1
ATOM 1405 C CA . VAL A 1 183 ? 29.243 17.363 -16.888 1.00 88.81 183 VAL A CA 1
ATOM 1406 C C . VAL A 1 183 ? 29.500 17.231 -18.395 1.00 88.81 183 VAL A C 1
ATOM 1408 O O . VAL A 1 183 ? 30.651 17.143 -18.820 1.00 88.81 183 VAL A O 1
ATOM 1411 N N . LEU A 1 184 ? 28.448 17.292 -19.215 1.00 89.19 184 LEU A N 1
ATOM 1412 C CA . LEU A 1 184 ? 28.547 17.153 -20.670 1.00 89.19 184 LEU A CA 1
ATOM 1413 C C . LEU A 1 184 ? 29.300 18.317 -21.317 1.00 89.19 184 LEU A C 1
ATOM 1415 O O . LEU A 1 184 ? 30.124 18.084 -22.197 1.00 89.19 184 LEU A O 1
ATOM 1419 N N . SER A 1 185 ? 29.093 19.557 -20.866 1.00 89.12 185 SER A N 1
ATOM 1420 C CA . SER A 1 185 ? 29.834 20.714 -21.397 1.00 89.12 185 SER A CA 1
ATOM 1421 C C . SER A 1 185 ? 31.333 20.660 -21.078 1.00 89.12 185 SER A C 1
ATOM 1423 O O . SER A 1 185 ? 32.147 21.063 -21.907 1.00 89.12 185 SER A O 1
ATOM 1425 N N . ARG A 1 186 ? 31.726 20.089 -19.929 1.00 89.31 186 ARG A N 1
ATOM 1426 C CA . ARG A 1 186 ? 33.141 19.892 -19.555 1.00 89.31 186 ARG A CA 1
ATOM 1427 C C . ARG A 1 186 ? 33.870 18.840 -20.391 1.00 89.31 186 ARG A C 1
ATOM 1429 O O . ARG A 1 186 ? 35.094 18.871 -20.437 1.00 89.31 186 ARG A O 1
ATOM 1436 N N . SER A 1 187 ? 33.153 17.930 -21.052 1.00 85.88 187 SER A N 1
ATOM 1437 C CA . SER A 1 187 ? 33.767 16.892 -21.896 1.00 85.88 187 SER A CA 1
ATOM 1438 C C . SER A 1 187 ? 34.410 17.437 -23.181 1.00 85.88 187 SER A C 1
ATOM 1440 O O . SER A 1 187 ? 35.162 16.726 -23.843 1.00 85.88 187 SER A O 1
ATOM 1442 N N . GLY A 1 188 ? 34.115 18.688 -23.561 1.00 82.12 188 GLY A N 1
ATOM 1443 C CA . GLY A 1 188 ? 34.677 19.316 -24.760 1.00 82.12 188 GLY A CA 1
ATOM 1444 C C . GLY A 1 188 ? 34.271 18.646 -26.080 1.00 82.12 188 GLY A C 1
ATOM 1445 O O . GLY A 1 188 ? 34.904 18.898 -27.099 1.00 82.12 188 GLY A O 1
ATOM 1446 N N . GLY A 1 189 ? 33.251 17.777 -26.074 1.00 75.38 189 GLY A N 1
ATOM 1447 C CA . GLY A 1 189 ? 32.749 17.069 -27.261 1.00 75.38 189 GLY A CA 1
ATOM 1448 C C . GLY A 1 189 ? 33.572 15.849 -27.693 1.00 75.38 189 GLY A C 1
ATOM 1449 O O . GLY A 1 189 ? 33.117 15.079 -28.537 1.00 75.38 189 GLY A O 1
ATOM 1450 N N . ILE A 1 190 ? 34.745 15.611 -27.101 1.00 82.19 190 ILE A N 1
ATOM 1451 C CA . ILE A 1 190 ? 35.563 14.433 -27.413 1.00 82.19 190 ILE A CA 1
ATOM 1452 C C . ILE A 1 190 ? 34.914 13.205 -26.762 1.00 82.19 190 ILE A C 1
ATOM 1454 O O . ILE A 1 190 ? 34.744 13.155 -25.546 1.00 82.19 190 ILE A O 1
ATOM 1458 N N . ASN A 1 191 ? 34.543 12.212 -27.576 1.00 88.00 191 ASN A N 1
ATOM 1459 C CA . ASN A 1 191 ? 33.887 10.967 -27.151 1.00 88.00 191 ASN A CA 1
ATOM 1460 C C . ASN A 1 191 ? 32.570 11.170 -26.379 1.00 88.00 191 ASN A C 1
ATOM 1462 O O . ASN A 1 191 ? 32.208 10.359 -25.525 1.00 88.00 191 ASN A O 1
ATOM 1466 N N . LEU A 1 192 ? 31.816 12.224 -26.710 1.00 89.62 192 LEU A N 1
ATOM 1467 C CA . LEU A 1 192 ? 30.531 12.525 -26.076 1.00 89.62 192 LEU A CA 1
ATOM 1468 C C . LEU A 1 192 ? 29.548 11.331 -26.040 1.00 89.62 192 LEU A C 1
ATOM 1470 O O . LEU A 1 192 ? 28.937 11.134 -24.989 1.00 89.62 192 LEU A O 1
ATOM 1474 N N . PRO A 1 193 ? 29.427 10.484 -27.088 1.00 92.00 193 PRO A N 1
ATOM 1475 C CA . PRO A 1 193 ? 28.587 9.287 -27.020 1.00 92.00 193 PRO A CA 1
ATOM 1476 C C . PRO A 1 193 ? 28.990 8.307 -25.909 1.00 92.00 193 PRO A C 1
ATOM 1478 O O . PRO A 1 193 ? 28.136 7.761 -25.211 1.00 92.00 193 PRO A O 1
ATOM 1481 N N . GLU A 1 194 ? 30.293 8.090 -25.720 1.00 89.25 194 GLU A N 1
ATOM 1482 C CA . GLU A 1 194 ? 30.823 7.175 -24.707 1.00 89.25 194 GLU A CA 1
ATOM 1483 C C . GLU A 1 194 ? 30.653 7.758 -23.301 1.00 89.25 194 GLU A C 1
ATOM 1485 O O . GLU A 1 194 ? 30.208 7.057 -22.391 1.00 89.25 194 GLU A O 1
ATOM 1490 N N . VAL A 1 195 ? 30.922 9.058 -23.141 1.00 90.00 195 VAL A N 1
ATOM 1491 C CA . VAL A 1 195 ? 30.695 9.787 -21.885 1.00 90.00 195 VAL A CA 1
ATOM 1492 C C . VAL A 1 195 ? 29.216 9.746 -21.508 1.00 90.00 195 VAL A C 1
ATOM 1494 O O . VAL A 1 195 ? 28.892 9.385 -20.382 1.00 90.00 195 VAL A O 1
ATOM 1497 N N . ALA A 1 196 ? 28.306 10.024 -22.443 1.00 90.38 196 ALA A N 1
ATOM 1498 C CA . ALA A 1 196 ? 26.869 9.978 -22.189 1.00 90.38 196 ALA A CA 1
ATOM 1499 C C . ALA A 1 196 ? 26.383 8.576 -21.798 1.00 90.38 196 ALA A C 1
ATOM 1501 O O . ALA A 1 196 ? 25.538 8.447 -20.914 1.00 90.38 196 ALA A O 1
ATOM 1502 N N . LEU A 1 197 ? 26.930 7.519 -22.409 1.00 89.06 197 LEU A N 1
ATOM 1503 C CA . LEU A 1 197 ? 26.614 6.141 -22.028 1.00 89.06 197 LEU A CA 1
ATOM 1504 C C . LEU A 1 197 ? 27.149 5.784 -20.645 1.00 89.06 197 LEU A C 1
ATOM 1506 O O . LEU A 1 197 ? 26.432 5.154 -19.868 1.00 89.06 197 LEU A O 1
ATOM 1510 N N . LYS A 1 198 ? 28.378 6.196 -20.331 1.00 88.75 198 LYS A N 1
ATOM 1511 C CA . LYS A 1 198 ? 28.990 5.973 -19.020 1.00 88.75 198 LYS A CA 1
ATOM 1512 C C . LYS A 1 198 ? 28.234 6.716 -17.920 1.00 88.75 198 LYS A C 1
ATOM 1514 O O . LYS A 1 198 ? 27.978 6.137 -16.869 1.00 88.75 198 LYS A O 1
ATOM 1519 N N . GLU A 1 199 ? 27.830 7.955 -18.176 1.00 89.25 199 GLU A N 1
ATOM 1520 C CA . GLU A 1 199 ? 27.012 8.739 -17.252 1.00 89.25 199 GLU A CA 1
ATOM 1521 C C . GLU A 1 199 ? 25.600 8.159 -17.115 1.00 89.25 199 GLU A C 1
ATOM 1523 O O . GLU A 1 199 ? 25.118 7.968 -16.007 1.00 89.25 199 GLU A O 1
ATOM 1528 N N . ALA A 1 200 ? 24.949 7.757 -18.209 1.00 89.12 200 ALA A N 1
ATOM 1529 C CA . ALA A 1 200 ? 23.657 7.072 -18.130 1.00 89.12 200 ALA A CA 1
ATOM 1530 C C . ALA A 1 200 ? 23.725 5.775 -17.301 1.00 89.12 200 ALA A C 1
ATOM 1532 O O . ALA A 1 200 ? 22.761 5.414 -16.629 1.00 89.12 200 ALA A O 1
ATOM 1533 N N . GLN A 1 201 ? 24.858 5.072 -17.341 1.00 87.25 201 GLN A N 1
ATOM 1534 C CA . GLN A 1 201 ? 25.097 3.888 -16.519 1.00 87.25 201 GLN A CA 1
ATOM 1535 C C . GLN A 1 201 ? 25.371 4.252 -15.059 1.00 87.25 201 GLN A C 1
ATOM 1537 O O . GLN A 1 201 ? 24.770 3.636 -14.185 1.00 87.25 201 GLN A O 1
ATOM 1542 N N . SER A 1 202 ? 26.197 5.269 -14.785 1.00 85.94 202 SER A N 1
ATOM 1543 C CA . SER A 1 202 ? 26.536 5.711 -13.419 1.00 85.94 202 SER A CA 1
ATOM 1544 C C . SER A 1 202 ? 25.307 6.152 -12.612 1.00 85.94 202 SER A C 1
ATOM 1546 O O . SER A 1 202 ? 25.284 6.031 -11.387 1.00 85.94 202 SER A O 1
ATOM 1548 N N . VAL A 1 203 ? 24.269 6.615 -13.310 1.00 84.00 203 VAL A N 1
ATOM 1549 C CA . VAL A 1 203 ? 22.982 7.036 -12.747 1.00 84.00 203 VAL A CA 1
ATOM 1550 C C . VAL A 1 203 ? 22.151 5.867 -12.207 1.00 84.00 203 VAL A C 1
ATOM 1552 O O . VAL A 1 203 ? 21.406 6.033 -11.235 1.00 84.00 203 VAL A O 1
ATOM 1555 N N . LEU A 1 204 ? 22.242 4.703 -12.853 1.00 80.94 204 LEU A N 1
ATOM 1556 C CA . LEU A 1 204 ? 21.447 3.521 -12.532 1.00 80.94 204 LEU A CA 1
ATOM 1557 C C . LEU A 1 204 ? 22.063 2.768 -11.351 1.00 80.94 204 LEU A C 1
ATOM 1559 O O . LEU A 1 204 ? 23.284 2.687 -11.213 1.00 80.94 204 LEU A O 1
ATOM 1563 N N . THR A 1 205 ? 21.218 2.174 -10.506 1.00 82.81 205 THR A N 1
ATOM 1564 C CA . THR A 1 205 ? 21.704 1.291 -9.430 1.00 82.81 205 THR A CA 1
ATOM 1565 C C . THR A 1 205 ? 22.384 0.050 -10.018 1.00 82.81 205 THR A C 1
ATOM 1567 O O . THR A 1 205 ? 22.062 -0.353 -11.132 1.00 82.81 205 THR A O 1
ATOM 1570 N N . VAL A 1 206 ? 23.289 -0.596 -9.273 1.00 80.44 206 VAL A N 1
ATOM 1571 C CA . VAL A 1 206 ? 23.996 -1.809 -9.743 1.00 80.44 206 VAL A CA 1
ATOM 1572 C C . VAL A 1 206 ? 23.013 -2.886 -10.221 1.00 80.44 206 VAL A C 1
ATOM 1574 O O . VAL A 1 206 ? 23.176 -3.406 -11.317 1.00 80.44 206 VAL A O 1
ATOM 1577 N N . GLY A 1 207 ? 21.931 -3.136 -9.473 1.00 79.44 207 GLY A N 1
ATOM 1578 C CA . GLY A 1 207 ? 20.904 -4.102 -9.880 1.00 79.44 207 GLY A CA 1
ATOM 1579 C C . GLY A 1 207 ? 20.185 -3.717 -11.179 1.00 79.44 207 GLY A C 1
ATOM 1580 O O . GLY A 1 207 ? 19.936 -4.569 -12.024 1.00 79.44 207 GLY A O 1
ATOM 1581 N N . GLN A 1 208 ? 19.914 -2.427 -11.401 1.00 81.12 208 GLN A N 1
ATOM 1582 C CA . GLN A 1 208 ? 19.332 -1.954 -12.664 1.00 81.12 208 GLN A CA 1
ATOM 1583 C C . GLN A 1 208 ? 20.327 -2.002 -13.823 1.00 81.12 208 GLN A C 1
ATOM 1585 O O . GLN A 1 208 ? 19.928 -2.232 -14.966 1.00 81.12 208 GLN A O 1
ATOM 1590 N N . GLN A 1 209 ? 21.613 -1.776 -13.548 1.00 80.75 209 GLN A N 1
ATOM 1591 C CA . GLN A 1 209 ? 22.662 -1.950 -14.542 1.00 80.75 209 GLN A CA 1
ATOM 1592 C C . GLN A 1 209 ? 22.764 -3.419 -14.957 1.00 80.75 209 GLN A C 1
ATOM 1594 O O . GLN A 1 209 ? 22.811 -3.698 -16.148 1.00 80.75 209 GLN A O 1
ATOM 1599 N N . GLU A 1 210 ? 22.723 -4.360 -14.015 1.00 81.50 210 GLU A N 1
ATOM 1600 C CA . GLU A 1 210 ? 22.697 -5.796 -14.313 1.00 81.50 210 GLU A CA 1
ATOM 1601 C C . GLU A 1 210 ? 21.425 -6.201 -15.064 1.00 81.50 210 GLU A C 1
ATOM 1603 O O . GLU A 1 210 ? 21.494 -6.930 -16.048 1.00 81.50 210 GLU A O 1
ATOM 1608 N N . GLU A 1 211 ? 20.260 -5.679 -14.687 1.00 82.94 211 GLU A N 1
ATOM 1609 C CA . GLU A 1 211 ? 19.016 -6.006 -15.383 1.00 82.94 211 GLU A CA 1
ATOM 1610 C C . GLU A 1 211 ? 19.006 -5.482 -16.830 1.00 82.94 211 GLU A C 1
ATOM 1612 O O . GLU A 1 211 ? 18.572 -6.182 -17.755 1.00 82.94 211 GLU A O 1
ATOM 1617 N N . ARG A 1 212 ? 19.470 -4.245 -17.052 1.00 81.50 212 ARG A N 1
ATOM 1618 C CA . ARG A 1 212 ? 19.429 -3.593 -18.373 1.00 81.50 212 ARG A CA 1
ATOM 1619 C C . ARG A 1 212 ? 20.622 -3.928 -19.258 1.00 81.50 212 ARG A C 1
ATOM 1621 O O . ARG A 1 212 ? 20.465 -3.972 -20.478 1.00 81.50 212 ARG A O 1
ATOM 1628 N N . PHE A 1 213 ? 21.798 -4.104 -18.667 1.00 82.56 213 PHE A N 1
ATOM 1629 C CA . PHE A 1 213 ? 23.061 -4.279 -19.384 1.00 82.56 213 PHE A CA 1
ATOM 1630 C C . PHE A 1 213 ? 23.723 -5.633 -19.145 1.00 82.56 213 PHE A C 1
ATOM 1632 O O . PHE A 1 213 ? 24.652 -5.981 -19.872 1.00 82.56 213 PHE A O 1
ATOM 1639 N N . GLY A 1 214 ? 23.263 -6.401 -18.160 1.00 85.56 214 GLY A N 1
ATOM 1640 C CA . GLY A 1 214 ? 23.784 -7.732 -17.904 1.00 85.56 214 GLY A CA 1
ATOM 1641 C C . GLY A 1 214 ? 23.504 -8.691 -19.065 1.00 85.56 214 GLY A C 1
ATOM 1642 O O . GLY A 1 214 ? 22.527 -8.514 -19.806 1.00 85.56 214 GLY A O 1
ATOM 1643 N N . PRO A 1 215 ? 24.352 -9.718 -19.241 1.00 88.25 215 PRO A N 1
ATOM 1644 C CA . PRO A 1 215 ? 24.116 -10.765 -20.222 1.00 88.25 215 PRO A CA 1
ATOM 1645 C C . PRO A 1 215 ? 22.796 -11.482 -19.921 1.00 88.25 215 PRO A C 1
ATOM 1647 O O . PRO A 1 215 ? 22.581 -11.970 -18.811 1.00 88.25 215 PRO A O 1
ATOM 1650 N N . ARG A 1 216 ? 21.904 -11.559 -20.911 1.00 89.62 216 ARG A N 1
ATOM 1651 C CA . ARG A 1 216 ? 20.633 -12.282 -20.792 1.00 89.62 216 ARG A CA 1
ATOM 1652 C C . ARG A 1 216 ? 20.747 -13.641 -21.455 1.00 89.62 216 ARG A C 1
ATOM 1654 O O . ARG A 1 216 ? 21.010 -13.725 -22.652 1.00 89.62 216 ARG A O 1
ATOM 1661 N N . VAL A 1 217 ? 20.520 -14.688 -20.671 1.00 88.56 217 VAL A N 1
ATOM 1662 C CA . VAL A 1 217 ? 20.436 -16.062 -21.162 1.00 88.56 217 VAL A CA 1
ATOM 1663 C C . VAL A 1 217 ? 19.023 -16.313 -21.685 1.00 88.56 217 VAL A C 1
ATOM 1665 O O . VAL A 1 217 ? 18.045 -16.118 -20.965 1.00 88.56 217 VAL A O 1
ATOM 1668 N N . ALA A 1 218 ? 18.910 -16.741 -22.936 1.00 89.69 218 ALA A N 1
ATOM 1669 C CA . ALA A 1 218 ? 17.659 -17.140 -23.568 1.00 89.69 218 ALA A CA 1
ATOM 1670 C C . ALA A 1 218 ? 17.857 -18.443 -24.344 1.00 89.69 218 ALA A C 1
ATOM 1672 O O . ALA A 1 218 ? 18.930 -18.685 -24.887 1.00 89.69 218 ALA A O 1
ATOM 1673 N N . ALA A 1 219 ? 16.823 -19.273 -24.432 1.00 89.94 219 ALA A N 1
ATOM 1674 C CA . ALA A 1 219 ? 16.823 -20.433 -25.312 1.00 89.94 219 ALA A CA 1
ATOM 1675 C C . ALA A 1 219 ? 16.344 -20.001 -26.705 1.00 89.94 219 ALA A C 1
ATOM 1677 O O . ALA A 1 219 ? 15.197 -19.577 -26.855 1.00 89.94 219 ALA A O 1
ATOM 1678 N N . THR A 1 220 ? 17.211 -20.098 -27.711 1.00 89.06 220 THR A N 1
ATOM 1679 C CA . THR A 1 220 ? 16.875 -19.768 -29.101 1.00 89.06 220 THR A CA 1
ATOM 1680 C C . THR A 1 220 ? 16.735 -21.053 -29.908 1.00 89.06 220 THR A C 1
ATOM 1682 O O . THR A 1 220 ? 17.635 -21.892 -29.933 1.00 89.06 220 THR A O 1
ATOM 1685 N N . ASP A 1 221 ? 15.589 -21.220 -30.565 1.00 88.62 221 ASP A N 1
ATOM 1686 C CA . ASP A 1 221 ? 15.352 -22.320 -31.499 1.00 88.62 221 ASP A CA 1
ATOM 1687 C C . ASP A 1 221 ? 15.938 -21.955 -32.867 1.00 88.62 221 ASP A C 1
ATOM 1689 O O . ASP A 1 221 ? 15.491 -21.005 -33.510 1.00 88.62 221 ASP A O 1
ATOM 1693 N N . ILE A 1 222 ? 16.946 -22.709 -33.304 1.00 87.31 222 ILE A N 1
ATOM 1694 C CA . ILE A 1 222 ? 17.611 -22.525 -34.603 1.00 87.31 222 ILE A CA 1
ATOM 1695 C C . ILE A 1 222 ? 17.143 -23.550 -35.652 1.00 87.31 222 ILE A C 1
ATOM 1697 O O . ILE A 1 222 ? 17.863 -23.856 -36.599 1.00 87.31 222 ILE A O 1
ATOM 1701 N N . GLY A 1 223 ? 15.942 -24.116 -35.492 1.00 74.44 223 GLY A N 1
ATOM 1702 C CA . GLY A 1 223 ? 15.282 -24.963 -36.496 1.00 74.44 223 GLY A CA 1
ATOM 1703 C C . GLY A 1 223 ? 15.632 -26.455 -36.435 1.00 74.44 223 GLY A C 1
ATOM 1704 O O . GLY A 1 223 ? 14.972 -27.260 -37.085 1.00 74.44 223 GLY A O 1
ATOM 1705 N N . GLY A 1 224 ? 16.614 -26.849 -35.621 1.00 80.12 224 GLY A N 1
ATOM 1706 C CA . GLY A 1 224 ? 16.948 -28.259 -35.348 1.00 80.12 224 GLY A CA 1
ATOM 1707 C C . GLY A 1 224 ? 17.477 -28.526 -33.937 1.00 80.12 224 GLY A C 1
ATOM 1708 O O . GLY A 1 224 ? 17.509 -29.667 -33.473 1.00 80.12 224 GLY A O 1
ATOM 1709 N N . GLN A 1 225 ? 17.865 -27.475 -33.219 1.00 84.25 225 GLN A N 1
ATOM 1710 C CA . GLN A 1 225 ? 18.291 -27.531 -31.828 1.00 84.25 225 GLN A CA 1
ATOM 1711 C C . GLN A 1 225 ? 17.795 -26.277 -31.113 1.00 84.25 225 GLN A C 1
ATOM 1713 O O . GLN A 1 225 ? 17.709 -25.201 -31.706 1.00 84.25 225 GLN A O 1
ATOM 1718 N N . ILE A 1 226 ? 17.484 -26.430 -29.834 1.00 84.44 226 ILE A N 1
ATOM 1719 C CA . ILE A 1 226 ? 17.304 -25.318 -28.913 1.00 84.44 226 ILE A CA 1
ATOM 1720 C C . ILE A 1 226 ? 18.679 -25.073 -28.303 1.00 84.44 226 ILE A C 1
ATOM 1722 O O . ILE A 1 226 ? 19.189 -25.922 -27.568 1.00 84.44 226 ILE A O 1
ATOM 1726 N N . VAL A 1 227 ? 19.296 -23.949 -28.648 1.00 91.25 227 VAL A N 1
ATOM 1727 C CA . VAL A 1 227 ? 20.606 -23.549 -28.127 1.00 91.25 227 VAL A CA 1
ATOM 1728 C C . VAL A 1 227 ? 20.429 -22.475 -27.068 1.00 91.25 227 VAL A C 1
ATOM 1730 O O . VAL A 1 227 ? 19.575 -21.594 -27.180 1.00 91.25 227 VAL A O 1
ATOM 1733 N N . GLU A 1 228 ? 21.233 -22.552 -26.016 1.00 91.75 228 GLU A N 1
ATOM 1734 C CA . GLU A 1 228 ? 21.377 -21.436 -25.093 1.00 91.75 228 GLU A CA 1
ATOM 1735 C C . GLU A 1 228 ? 22.006 -20.262 -25.854 1.00 91.75 228 GLU A C 1
ATOM 1737 O O . GLU A 1 228 ? 22.955 -20.441 -26.607 1.00 91.75 228 GLU A O 1
ATOM 1742 N N . THR A 1 229 ? 21.478 -19.060 -25.698 1.00 91.31 229 THR A N 1
ATOM 1743 C CA . THR A 1 229 ? 22.022 -17.836 -26.289 1.00 91.31 229 THR A CA 1
ATOM 1744 C C . THR A 1 229 ? 22.201 -16.815 -25.191 1.00 91.31 229 THR A C 1
ATOM 1746 O O . THR A 1 229 ? 21.258 -16.496 -24.470 1.00 91.31 229 THR A O 1
ATOM 1749 N N . VAL A 1 230 ? 23.418 -16.306 -25.058 1.00 92.38 230 VAL A N 1
ATOM 1750 C CA . VAL A 1 230 ? 23.744 -15.234 -24.126 1.00 92.38 230 VAL A CA 1
ATOM 1751 C C . VAL A 1 230 ? 23.805 -13.945 -24.929 1.00 92.38 230 VAL A C 1
ATOM 1753 O O . VAL A 1 230 ? 24.703 -13.743 -25.745 1.00 92.38 230 VAL A O 1
ATOM 1756 N N . THR A 1 231 ? 22.811 -13.083 -24.738 1.00 90.81 231 THR A N 1
ATOM 1757 C CA . THR A 1 231 ? 22.763 -11.769 -25.381 1.00 90.81 231 THR A CA 1
ATOM 1758 C C . THR A 1 231 ? 23.347 -10.737 -24.433 1.00 90.81 231 THR A C 1
ATOM 1760 O O . THR A 1 231 ? 22.749 -10.428 -23.403 1.00 90.81 231 THR A O 1
ATOM 1763 N N . THR A 1 232 ? 24.496 -10.176 -24.796 1.00 89.81 232 THR A N 1
ATOM 1764 C CA . THR A 1 232 ? 25.093 -9.035 -24.104 1.00 89.81 232 THR A CA 1
ATOM 1765 C C . THR A 1 232 ? 24.678 -7.761 -24.841 1.00 89.81 232 THR A C 1
ATOM 1767 O O . THR A 1 232 ? 25.099 -7.548 -25.985 1.00 89.81 232 THR A O 1
ATOM 1770 N N . PRO A 1 233 ? 23.824 -6.913 -24.243 1.00 83.12 233 PRO A N 1
ATOM 1771 C CA . PRO A 1 233 ? 23.419 -5.649 -24.851 1.00 83.12 233 PRO A CA 1
ATOM 1772 C C . PRO A 1 233 ? 24.614 -4.692 -24.996 1.00 83.12 233 PRO A C 1
ATOM 1774 O O . PRO A 1 233 ? 25.662 -4.873 -24.384 1.00 83.12 233 PRO A O 1
ATOM 1777 N N . SER A 1 234 ? 24.463 -3.650 -25.814 1.00 77.31 234 SER A N 1
ATOM 1778 C CA . SER A 1 234 ? 25.515 -2.646 -26.028 1.00 77.31 234 SER A CA 1
ATOM 1779 C C . SER A 1 234 ? 25.871 -1.910 -24.728 1.00 77.31 234 SER A C 1
ATOM 1781 O O . SER A 1 234 ? 25.039 -1.180 -24.181 1.00 77.31 234 SER A O 1
ATOM 1783 N N . ILE A 1 235 ? 27.125 -2.034 -24.285 1.00 77.81 235 ILE A N 1
ATOM 1784 C CA . ILE A 1 235 ? 27.706 -1.324 -23.133 1.00 77.81 235 ILE A CA 1
ATOM 1785 C C . ILE A 1 235 ? 28.793 -0.384 -23.660 1.00 77.81 235 ILE A C 1
ATOM 1787 O O . ILE A 1 235 ? 29.680 -0.829 -24.389 1.00 77.81 235 ILE A O 1
ATOM 1791 N N . ALA A 1 236 ? 28.726 0.903 -23.298 1.00 72.38 236 ALA A N 1
ATOM 1792 C CA . ALA A 1 236 ? 29.748 1.907 -23.627 1.00 72.38 236 ALA A CA 1
ATOM 1793 C C . ALA A 1 236 ? 30.139 1.950 -25.125 1.00 72.38 236 ALA A C 1
ATOM 1795 O O . ALA A 1 236 ? 31.311 1.939 -25.481 1.00 72.38 236 ALA A O 1
ATOM 1796 N N . GLY A 1 237 ? 29.145 1.937 -26.018 1.00 69.31 237 GLY A N 1
ATOM 1797 C CA . GLY A 1 237 ? 29.348 2.090 -27.464 1.00 69.31 237 GLY A CA 1
ATOM 1798 C C . GLY A 1 237 ? 29.808 0.822 -28.190 1.00 69.31 237 GLY A C 1
ATOM 1799 O O . GLY A 1 237 ? 29.988 0.847 -29.405 1.00 69.31 237 GLY A O 1
ATOM 1800 N N . ARG A 1 238 ? 29.973 -0.303 -27.484 1.00 77.38 238 ARG A N 1
ATOM 1801 C CA . ARG A 1 238 ? 30.269 -1.598 -28.112 1.00 77.38 238 ARG A CA 1
ATOM 1802 C C . ARG A 1 238 ? 28.997 -2.200 -28.702 1.00 77.38 238 ARG A C 1
ATOM 1804 O O . ARG A 1 238 ? 27.971 -2.231 -28.032 1.00 77.38 238 ARG A O 1
ATOM 1811 N N . ALA A 1 239 ? 29.073 -2.718 -29.927 1.00 78.06 239 ALA A N 1
ATOM 1812 C CA . ALA A 1 239 ? 27.952 -3.411 -30.560 1.00 78.06 239 ALA A CA 1
ATOM 1813 C C . ALA A 1 239 ? 27.432 -4.565 -29.671 1.00 78.06 239 ALA A C 1
ATOM 1815 O O . ALA A 1 239 ? 28.237 -5.221 -29.001 1.00 78.06 239 ALA A O 1
ATOM 1816 N N . PRO A 1 240 ? 26.108 -4.822 -29.644 1.00 85.31 240 PRO A N 1
ATOM 1817 C CA . PRO A 1 240 ? 25.559 -5.950 -28.901 1.00 85.31 240 PRO A CA 1
ATOM 1818 C C . PRO A 1 240 ? 26.152 -7.259 -29.430 1.00 85.31 240 PRO A C 1
ATOM 1820 O O . PRO A 1 240 ? 26.341 -7.426 -30.637 1.00 85.31 240 PRO A O 1
ATOM 1823 N N . LYS A 1 241 ? 26.437 -8.189 -28.522 1.00 91.88 241 LYS A N 1
ATOM 1824 C CA . LYS A 1 241 ? 27.008 -9.497 -28.852 1.00 91.88 241 LYS A CA 1
ATOM 1825 C C . LYS A 1 241 ? 26.006 -10.584 -28.496 1.00 91.88 241 LYS A C 1
ATOM 1827 O O . LYS A 1 241 ? 25.434 -10.561 -27.411 1.00 91.88 241 LYS A O 1
ATOM 1832 N N . ILE A 1 242 ? 25.821 -11.539 -29.398 1.00 90.75 242 ILE A N 1
ATOM 1833 C CA . ILE A 1 242 ? 25.098 -12.779 -29.116 1.00 90.75 242 ILE A CA 1
ATOM 1834 C C . ILE A 1 242 ? 26.132 -13.897 -29.128 1.00 90.75 242 ILE A C 1
ATOM 1836 O O . ILE A 1 242 ? 26.816 -14.103 -30.131 1.00 90.75 242 ILE A O 1
ATOM 1840 N N . GLU A 1 243 ? 26.271 -14.591 -28.006 1.00 92.56 243 GLU A N 1
ATOM 1841 C CA . GLU A 1 243 ? 27.087 -15.795 -27.899 1.00 92.56 243 GLU A CA 1
ATOM 1842 C C . GLU A 1 243 ? 26.168 -17.013 -27.889 1.00 92.56 243 GLU A C 1
ATOM 1844 O O . GLU A 1 243 ? 25.266 -17.123 -27.058 1.00 92.56 243 GLU A O 1
ATOM 1849 N N . MET A 1 244 ? 26.380 -17.920 -28.840 1.00 91.69 244 MET A N 1
ATOM 1850 C CA . MET A 1 244 ? 25.679 -19.200 -28.873 1.00 91.69 244 MET A CA 1
ATOM 1851 C C . MET A 1 244 ? 26.369 -20.143 -27.884 1.00 91.69 244 MET A C 1
ATOM 1853 O O . MET A 1 244 ? 27.549 -20.462 -28.031 1.00 91.69 244 MET A O 1
ATOM 1857 N N . GLY A 1 245 ? 25.636 -20.528 -26.849 1.00 88.81 245 GLY A N 1
ATOM 1858 C CA . GLY A 1 245 ? 26.028 -21.483 -25.826 1.00 88.81 245 GLY A CA 1
ATOM 1859 C C . GLY A 1 245 ? 25.789 -22.930 -26.256 1.00 88.81 245 GLY A C 1
ATOM 1860 O O . GLY A 1 245 ? 25.728 -23.267 -27.440 1.00 88.81 245 GLY A O 1
ATOM 1861 N N . LYS A 1 246 ? 25.686 -23.822 -25.268 1.00 89.25 246 LYS A N 1
ATOM 1862 C CA . LYS A 1 246 ? 25.515 -25.257 -25.521 1.00 89.25 246 LYS A CA 1
ATOM 1863 C C . LYS A 1 246 ? 24.114 -25.544 -26.069 1.00 89.25 246 LYS A C 1
ATOM 1865 O O . LYS A 1 246 ? 23.141 -24.872 -25.727 1.00 89.25 246 LYS A O 1
ATOM 1870 N N . ALA A 1 247 ? 24.008 -26.581 -26.896 1.00 85.56 247 ALA A N 1
ATOM 1871 C CA . ALA A 1 247 ? 22.714 -27.141 -27.260 1.00 85.56 247 ALA A CA 1
ATOM 1872 C C . ALA A 1 247 ? 22.025 -27.673 -25.993 1.00 85.56 247 ALA A C 1
ATOM 1874 O O . ALA A 1 247 ? 22.573 -28.532 -25.302 1.00 85.56 247 ALA A O 1
ATOM 1875 N N . LEU A 1 248 ? 20.844 -27.140 -25.686 1.00 84.62 248 LEU A N 1
ATOM 1876 C CA . LEU A 1 248 ? 20.024 -27.540 -24.541 1.00 84.62 248 LEU A CA 1
ATOM 1877 C C . LEU A 1 248 ? 19.145 -28.743 -24.889 1.00 84.62 248 LEU A C 1
ATOM 1879 O O . LEU A 1 248 ? 18.916 -29.608 -24.048 1.00 84.62 248 LEU A O 1
ATOM 1883 N N . ALA A 1 249 ? 18.665 -28.809 -26.133 1.00 82.81 249 ALA A N 1
ATOM 1884 C CA . ALA A 1 249 ? 17.891 -29.936 -26.639 1.00 82.81 249 ALA A CA 1
ATOM 1885 C C . ALA A 1 249 ? 18.006 -30.045 -28.163 1.00 82.81 249 ALA A C 1
ATOM 1887 O O . ALA A 1 249 ? 18.010 -29.035 -28.869 1.00 82.81 249 ALA A O 1
ATOM 1888 N N . SER A 1 250 ? 18.042 -31.269 -28.689 1.00 76.56 250 SER A N 1
ATOM 1889 C CA . SER A 1 250 ? 17.762 -31.512 -30.102 1.00 76.56 250 SER A CA 1
ATOM 1890 C C . SER A 1 250 ? 16.253 -31.488 -30.317 1.00 76.56 250 SER A C 1
ATOM 1892 O O . SER A 1 250 ? 15.493 -32.139 -29.598 1.00 76.56 250 SER A O 1
ATOM 1894 N N . LYS A 1 251 ? 15.801 -30.716 -31.304 1.00 76.44 251 LYS A N 1
ATOM 1895 C CA . LYS A 1 251 ? 14.397 -30.701 -31.696 1.00 76.44 251 LYS A CA 1
ATOM 1896 C C . LYS A 1 251 ? 14.234 -31.711 -32.818 1.00 76.44 251 LYS A C 1
ATOM 1898 O O . LYS A 1 251 ? 14.655 -31.474 -33.947 1.00 76.44 251 LYS A O 1
ATOM 1903 N N . THR A 1 252 ? 13.644 -32.858 -32.508 1.00 64.56 252 THR A N 1
ATOM 1904 C CA . THR A 1 252 ? 13.145 -33.756 -33.546 1.00 64.56 252 THR A CA 1
ATOM 1905 C C . THR A 1 252 ? 11.973 -33.058 -34.225 1.00 64.56 252 THR A C 1
ATOM 1907 O O . THR A 1 252 ? 10.939 -32.801 -33.610 1.00 64.56 252 THR A O 1
ATOM 1910 N N . LEU A 1 253 ? 12.169 -32.669 -35.487 1.00 66.75 253 LEU A N 1
ATOM 1911 C CA . LEU A 1 253 ? 11.104 -32.101 -36.306 1.00 66.75 253 LEU A CA 1
ATOM 1912 C C . LEU A 1 253 ? 9.932 -33.085 -36.342 1.00 66.75 253 LEU A C 1
ATOM 1914 O O . LEU A 1 253 ? 10.132 -34.294 -36.488 1.00 66.75 253 LEU A O 1
ATOM 1918 N N . SER A 1 254 ? 8.715 -32.567 -36.192 1.00 63.97 254 SER A N 1
ATOM 1919 C CA . SER A 1 254 ? 7.506 -33.384 -36.236 1.00 63.97 254 SER A CA 1
ATOM 1920 C C . SER A 1 254 ? 7.450 -34.161 -37.560 1.00 63.97 254 SER A C 1
ATOM 1922 O O . SER A 1 254 ? 7.749 -33.573 -38.610 1.00 63.97 254 SER A O 1
ATOM 1924 N N . PRO A 1 255 ? 7.047 -35.446 -37.547 1.00 66.50 255 PRO A N 1
ATOM 1925 C CA . PRO A 1 255 ? 6.819 -36.202 -38.773 1.00 66.50 255 PRO A CA 1
ATOM 1926 C C . PRO A 1 255 ? 5.858 -35.434 -39.684 1.00 66.50 255 PRO A C 1
ATOM 1928 O O . PRO A 1 255 ? 4.783 -35.037 -39.235 1.00 66.50 255 PRO A O 1
ATOM 1931 N N . GLY A 1 256 ? 6.252 -35.181 -40.934 1.00 68.19 256 GLY A N 1
ATOM 1932 C CA . GLY A 1 256 ? 5.463 -34.356 -41.861 1.00 68.19 256 GLY A CA 1
ATOM 1933 C C . GLY A 1 256 ? 6.103 -33.022 -42.261 1.00 68.19 256 GLY A C 1
ATOM 1934 O O . GLY A 1 256 ? 5.575 -32.341 -43.134 1.00 68.19 256 GLY A O 1
ATOM 1935 N N . THR A 1 257 ? 7.218 -32.625 -41.641 1.00 71.19 257 THR A N 1
ATOM 1936 C CA . THR A 1 257 ? 7.848 -31.322 -41.919 1.00 71.19 257 THR A CA 1
ATOM 1937 C C . THR A 1 257 ? 8.682 -31.386 -43.202 1.00 71.19 257 THR A C 1
ATOM 1939 O O . THR A 1 257 ? 9.611 -32.189 -43.289 1.00 71.19 257 THR A O 1
ATOM 1942 N N . GLU A 1 258 ? 8.383 -30.541 -44.194 1.00 75.38 258 GLU A N 1
ATOM 1943 C CA . GLU A 1 258 ? 9.236 -30.364 -45.375 1.00 75.38 258 GLU A CA 1
ATOM 1944 C C . GLU A 1 258 ? 10.461 -29.514 -45.021 1.00 75.38 258 GLU A C 1
ATOM 1946 O O . GLU A 1 258 ? 10.334 -28.347 -44.649 1.00 75.38 258 GLU A O 1
ATOM 1951 N N . ILE A 1 259 ? 11.658 -30.075 -45.178 1.00 79.56 259 ILE A N 1
ATOM 1952 C CA . ILE A 1 259 ? 12.909 -29.315 -45.152 1.00 79.56 259 ILE A CA 1
ATOM 1953 C C . ILE A 1 259 ? 13.399 -29.108 -46.580 1.00 79.56 259 ILE A C 1
ATOM 1955 O O . ILE A 1 259 ? 13.408 -30.035 -47.387 1.00 79.56 259 ILE A O 1
ATOM 1959 N N . THR A 1 260 ? 13.806 -27.882 -46.901 1.00 84.00 260 THR A N 1
ATOM 1960 C CA . THR A 1 260 ? 14.495 -27.586 -48.162 1.00 84.00 260 THR A CA 1
ATOM 1961 C C . THR A 1 260 ? 15.988 -27.755 -47.925 1.00 84.00 260 THR A C 1
ATOM 1963 O O . THR A 1 260 ? 16.553 -27.105 -47.048 1.00 84.00 260 THR A O 1
ATOM 1966 N N . LEU A 1 261 ? 16.619 -28.658 -48.666 1.00 81.25 261 LEU A N 1
ATOM 1967 C CA . LEU A 1 261 ? 18.024 -28.992 -48.498 1.00 81.25 261 LEU A CA 1
ATOM 1968 C C . LEU A 1 261 ? 18.925 -27.861 -48.999 1.00 81.25 261 LEU A C 1
ATOM 1970 O O . LEU A 1 261 ? 18.700 -27.295 -50.068 1.00 81.25 261 LEU A O 1
ATOM 1974 N N . THR A 1 262 ? 19.967 -27.557 -48.235 1.00 82.69 262 THR A N 1
ATOM 1975 C CA . THR A 1 262 ? 21.029 -26.621 -48.614 1.00 82.69 262 THR A CA 1
ATOM 1976 C C . THR A 1 262 ? 22.180 -27.346 -49.318 1.00 82.69 262 THR A C 1
ATOM 1978 O O . THR A 1 262 ? 22.255 -28.580 -49.333 1.00 82.69 262 THR A O 1
ATOM 1981 N N . GLU A 1 263 ? 23.064 -26.579 -49.956 1.00 82.81 263 GLU A N 1
ATOM 1982 C CA . GLU A 1 263 ? 24.252 -27.100 -50.639 1.00 82.81 263 GLU A CA 1
ATOM 1983 C C . GLU A 1 263 ? 25.190 -27.801 -49.639 1.00 82.81 263 GLU A C 1
ATOM 1985 O O . GLU A 1 263 ? 25.388 -27.317 -48.525 1.00 82.81 263 GLU A O 1
ATOM 1990 N N . GLY A 1 264 ? 25.712 -28.979 -50.001 1.00 78.75 264 GLY A N 1
ATOM 1991 C CA . GLY A 1 264 ? 26.519 -29.811 -49.096 1.00 78.75 264 GLY A CA 1
ATOM 1992 C C . GLY A 1 264 ? 25.720 -30.627 -48.069 1.00 78.75 264 GLY A C 1
ATOM 1993 O O . GLY A 1 264 ? 26.294 -31.099 -47.089 1.00 78.75 264 GLY A O 1
ATOM 1994 N N . ASN A 1 265 ? 24.406 -30.807 -48.260 1.00 84.19 265 ASN A N 1
ATOM 1995 C CA . ASN A 1 265 ? 23.614 -31.667 -47.379 1.00 84.19 265 ASN A CA 1
ATOM 1996 C C . ASN A 1 265 ? 24.114 -33.125 -47.385 1.00 84.19 265 ASN A C 1
ATOM 1998 O O . ASN A 1 265 ? 24.574 -33.656 -48.396 1.00 84.19 265 ASN A O 1
ATOM 2002 N N . GLN A 1 266 ? 23.933 -33.799 -46.249 1.00 77.50 266 GLN A N 1
ATOM 2003 C CA . GLN A 1 266 ? 24.352 -35.187 -46.018 1.00 77.50 266 GLN A CA 1
ATOM 2004 C C . GLN A 1 266 ? 23.693 -36.233 -46.936 1.00 77.50 266 GLN A C 1
ATOM 2006 O O . GLN A 1 266 ? 24.118 -37.384 -46.944 1.00 77.50 266 GLN A O 1
ATOM 2011 N N . TYR A 1 267 ? 22.655 -35.860 -47.690 1.00 80.62 267 TYR A N 1
ATOM 2012 C CA . TYR A 1 267 ? 21.942 -36.762 -48.596 1.00 80.62 267 TYR A CA 1
ATOM 2013 C C . TYR A 1 267 ? 22.504 -36.733 -50.025 1.00 80.62 267 TYR A C 1
ATOM 2015 O O . TYR A 1 267 ? 22.049 -37.506 -50.864 1.00 80.62 267 TYR A O 1
ATOM 2023 N N . GLY A 1 268 ? 23.470 -35.851 -50.319 1.00 85.38 268 GLY A N 1
ATOM 2024 C CA . GLY A 1 268 ? 24.064 -35.718 -51.654 1.00 85.38 268 GLY A CA 1
ATOM 2025 C C . GLY A 1 268 ? 23.095 -35.191 -52.718 1.00 85.38 268 GLY A C 1
ATOM 2026 O O . GLY A 1 268 ? 23.353 -35.336 -53.911 1.00 85.38 268 GLY A O 1
ATOM 2027 N N . LEU A 1 269 ? 21.968 -34.603 -52.305 1.00 85.19 269 LEU A N 1
ATOM 2028 C CA . LEU A 1 269 ? 20.952 -34.072 -53.212 1.00 85.19 269 LEU A CA 1
ATOM 2029 C C . LEU A 1 269 ? 21.247 -32.603 -53.563 1.00 85.19 269 LEU A C 1
ATOM 2031 O O . LEU A 1 269 ? 21.838 -31.895 -52.745 1.00 85.19 269 LEU A O 1
ATOM 2035 N N . PRO A 1 270 ? 20.822 -32.103 -54.737 1.00 86.44 270 PRO A N 1
ATOM 2036 C CA . PRO A 1 270 ? 21.000 -30.700 -55.103 1.00 86.44 270 PRO A CA 1
ATOM 2037 C C . PRO A 1 270 ? 20.348 -29.752 -54.089 1.00 86.44 270 PRO A C 1
ATOM 2039 O O . PRO A 1 270 ? 19.272 -30.044 -53.549 1.00 86.44 270 PRO A O 1
ATOM 2042 N N . ALA A 1 271 ? 20.974 -28.594 -53.867 1.00 85.94 271 ALA A N 1
ATOM 2043 C CA . ALA A 1 271 ? 20.384 -27.520 -53.075 1.00 85.94 271 ALA A CA 1
ATOM 2044 C C . ALA A 1 271 ? 19.005 -27.129 -53.642 1.00 85.94 271 ALA A C 1
ATOM 2046 O O . ALA A 1 271 ? 18.815 -27.069 -54.856 1.00 85.94 271 ALA A O 1
ATOM 2047 N N . GLY A 1 272 ? 18.031 -26.888 -52.765 1.00 85.25 272 GLY A N 1
ATOM 2048 C CA . GLY A 1 272 ? 16.641 -26.597 -53.131 1.00 85.25 272 GLY A CA 1
ATOM 2049 C C . GLY A 1 272 ? 15.711 -27.815 -53.152 1.00 85.25 272 GLY A C 1
ATOM 2050 O O . GLY A 1 272 ? 14.496 -27.646 -53.243 1.00 85.25 272 GLY A O 1
ATOM 2051 N N . THR A 1 273 ? 16.235 -29.038 -53.018 1.00 86.81 273 THR A N 1
ATOM 2052 C CA . THR A 1 273 ? 15.398 -30.247 -52.947 1.00 86.81 273 THR A CA 1
ATOM 2053 C C . THR A 1 273 ? 14.617 -30.276 -51.633 1.00 86.81 273 THR A C 1
ATOM 2055 O O . THR A 1 273 ? 15.211 -30.185 -50.560 1.00 86.81 273 THR A O 1
ATOM 2058 N N . LYS A 1 274 ? 13.289 -30.417 -51.692 1.00 82.81 274 LYS A N 1
ATOM 2059 C CA . LYS A 1 274 ? 12.439 -30.548 -50.501 1.00 82.81 274 LYS A CA 1
ATOM 2060 C C . LYS A 1 274 ? 12.294 -32.013 -50.103 1.00 82.81 274 LYS A C 1
ATOM 2062 O O . LYS A 1 274 ? 11.924 -32.829 -50.944 1.00 82.81 274 LYS A O 1
ATOM 2067 N N . ILE A 1 275 ? 12.550 -32.346 -48.840 1.00 81.44 275 ILE A N 1
ATOM 2068 C CA . ILE A 1 275 ? 12.324 -33.691 -48.297 1.00 81.44 275 ILE A CA 1
ATOM 2069 C C . ILE A 1 275 ? 11.443 -33.632 -47.051 1.00 81.44 275 ILE A C 1
ATOM 2071 O O . ILE A 1 275 ? 11.549 -32.717 -46.238 1.00 81.44 275 ILE A O 1
ATOM 2075 N N . LEU A 1 276 ? 10.567 -34.622 -46.901 1.00 76.69 276 LEU A N 1
ATOM 2076 C CA . LEU A 1 276 ? 9.703 -34.772 -45.735 1.00 76.69 276 LEU A CA 1
ATOM 2077 C C . LEU A 1 276 ? 10.448 -35.512 -44.619 1.00 76.69 276 LEU A C 1
ATOM 2079 O O . LEU A 1 276 ? 10.823 -36.676 -44.768 1.00 76.69 276 LEU A O 1
ATOM 2083 N N . VAL A 1 277 ? 10.643 -34.850 -43.481 1.00 67.00 277 VAL A N 1
ATOM 2084 C CA . VAL A 1 277 ? 11.269 -35.451 -42.299 1.00 67.00 277 VAL A CA 1
ATOM 2085 C C . VAL A 1 277 ? 10.248 -36.348 -41.594 1.00 67.00 277 VAL A C 1
ATOM 2087 O O . VAL A 1 277 ? 9.151 -35.906 -41.250 1.00 67.00 277 VAL A O 1
ATOM 2090 N N . GLY A 1 278 ? 10.603 -37.619 -41.382 1.00 61.22 278 GLY A N 1
ATOM 2091 C CA . GLY A 1 278 ? 9.817 -38.574 -40.588 1.00 61.22 278 GLY A CA 1
ATOM 2092 C C . GLY A 1 278 ? 8.881 -39.506 -41.367 1.00 61.22 278 GLY A C 1
ATOM 2093 O O . GLY A 1 278 ? 8.141 -40.263 -40.743 1.00 61.22 278 GLY A O 1
ATOM 2094 N N . GLY A 1 279 ? 8.919 -39.507 -42.702 1.00 53.16 279 GLY A N 1
ATOM 2095 C CA . GLY A 1 279 ? 8.275 -40.557 -43.496 1.00 53.16 279 GLY A CA 1
ATOM 2096 C C . GLY A 1 279 ? 9.047 -41.867 -43.354 1.00 53.16 279 GLY A C 1
ATOM 2097 O O . GLY A 1 279 ? 10.018 -42.087 -44.072 1.00 53.16 279 GLY A O 1
ATOM 2098 N N . ALA A 1 280 ? 8.659 -42.705 -42.390 1.00 47.41 280 ALA A N 1
ATOM 2099 C CA . ALA A 1 280 ? 9.239 -44.027 -42.195 1.00 47.41 280 ALA A CA 1
ATOM 2100 C C . ALA A 1 280 ? 9.233 -44.803 -43.520 1.00 47.41 280 ALA A C 1
ATOM 2102 O O . ALA A 1 280 ? 8.185 -45.043 -44.121 1.00 47.41 280 ALA A O 1
ATOM 2103 N N . GLY A 1 281 ? 10.431 -45.175 -43.969 1.00 43.81 281 GLY A N 1
ATOM 2104 C CA . GLY A 1 281 ? 10.634 -46.054 -45.104 1.00 43.81 281 GLY A CA 1
ATOM 2105 C C . GLY A 1 281 ? 9.949 -47.395 -44.865 1.00 43.81 281 GLY A C 1
ATOM 2106 O O . GLY A 1 281 ? 10.369 -48.183 -44.024 1.00 43.81 281 GLY A O 1
ATOM 2107 N N . GLY A 1 282 ? 8.904 -47.640 -45.644 1.00 39.91 282 GLY A N 1
ATOM 2108 C CA . GLY A 1 282 ? 8.308 -48.945 -45.879 1.00 39.91 282 GLY A CA 1
ATOM 2109 C C . GLY A 1 282 ? 8.063 -49.093 -47.373 1.00 39.91 282 GLY A C 1
ATOM 2110 O O . GLY A 1 282 ? 6.924 -49.094 -47.823 1.00 39.91 282 GLY A O 1
ATOM 2111 N N . SER A 1 283 ? 9.134 -49.152 -48.167 1.00 44.25 283 SER A N 1
ATOM 2112 C CA . SER A 1 283 ? 9.038 -49.498 -49.582 1.00 44.25 283 SER A CA 1
ATOM 2113 C C . SER A 1 283 ? 8.779 -50.998 -49.723 1.00 44.25 283 SER A C 1
ATOM 2115 O O . SER A 1 283 ? 9.702 -51.803 -49.636 1.00 44.25 283 SER A O 1
ATOM 2117 N N . THR A 1 284 ? 7.538 -51.382 -50.002 1.00 36.31 284 THR A N 1
ATOM 2118 C CA . THR A 1 284 ? 7.274 -52.513 -50.900 1.00 36.31 284 THR A CA 1
ATOM 2119 C C . THR A 1 284 ? 6.197 -52.084 -51.884 1.00 36.31 284 THR A C 1
ATOM 2121 O O . THR A 1 284 ? 5.069 -51.767 -51.519 1.00 36.31 284 THR A O 1
ATOM 2124 N N . ALA A 1 285 ? 6.594 -52.002 -53.151 1.00 45.88 285 ALA A N 1
ATOM 2125 C CA . ALA A 1 285 ? 5.693 -51.815 -54.270 1.00 45.88 285 ALA A CA 1
ATOM 2126 C C . ALA A 1 285 ? 4.746 -53.022 -54.349 1.00 45.88 285 ALA A C 1
ATOM 2128 O O . ALA A 1 285 ? 5.192 -54.160 -54.475 1.00 45.88 285 ALA A O 1
ATOM 2129 N N . GLY A 1 286 ? 3.442 -52.769 -54.266 1.00 37.19 286 GLY A N 1
ATOM 2130 C CA . GLY A 1 286 ? 2.412 -53.796 -54.353 1.00 37.19 286 GLY A CA 1
ATOM 2131 C C . GLY A 1 286 ? 1.051 -53.162 -54.601 1.00 37.19 286 GLY A C 1
ATOM 2132 O O . GLY A 1 286 ? 0.391 -52.698 -53.681 1.00 37.19 286 GLY A O 1
ATOM 2133 N N . VAL A 1 287 ? 0.659 -53.125 -55.871 1.00 48.66 287 VAL A N 1
ATOM 2134 C CA . VAL A 1 287 ? -0.669 -52.739 -56.359 1.00 48.66 287 VAL A CA 1
ATOM 2135 C C . VAL A 1 287 ? -1.750 -53.571 -55.662 1.00 48.66 287 VAL A C 1
ATOM 2137 O O . VAL A 1 287 ? -1.684 -54.798 -55.731 1.00 48.66 287 VAL A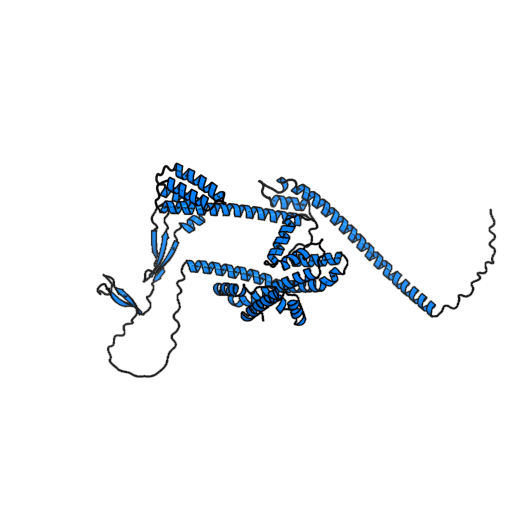 O 1
ATOM 2140 N N . ARG A 1 288 ? -2.780 -52.941 -55.072 1.00 38.19 288 ARG A N 1
ATOM 2141 C CA . ARG A 1 288 ? -4.122 -53.544 -54.937 1.00 38.19 288 ARG A CA 1
ATOM 2142 C C . ARG A 1 288 ? -5.223 -52.516 -54.603 1.00 38.19 288 ARG A C 1
ATOM 2144 O O . ARG A 1 288 ? -4.939 -51.568 -53.875 1.00 38.19 288 ARG A O 1
ATOM 2151 N N . PRO A 1 289 ? -6.451 -52.686 -55.140 1.00 52.34 289 PRO A N 1
ATOM 2152 C CA . PRO A 1 289 ? -7.530 -51.709 -55.040 1.00 52.34 289 PRO A CA 1
ATOM 2153 C C . PRO A 1 289 ? -8.464 -51.948 -53.840 1.00 52.34 289 PRO A C 1
ATOM 2155 O O . PRO A 1 289 ? -8.527 -53.047 -53.296 1.00 52.34 289 PRO A O 1
ATOM 2158 N N . GLU A 1 290 ? -9.168 -50.869 -53.488 1.00 48.81 290 GLU A N 1
ATOM 2159 C CA . GLU A 1 290 ? -10.435 -50.735 -52.749 1.00 48.81 290 GLU A CA 1
ATOM 2160 C C . GLU A 1 290 ? -10.931 -51.907 -51.884 1.00 48.81 290 GLU A C 1
ATOM 2162 O O . GLU A 1 290 ? -11.402 -52.926 -52.385 1.00 48.81 290 GLU A O 1
ATOM 2167 N N . GLN A 1 291 ? -11.033 -51.665 -50.569 1.00 37.56 291 GLN A N 1
ATOM 2168 C CA . GLN A 1 291 ? -12.092 -52.280 -49.768 1.00 37.56 291 GLN A CA 1
ATOM 2169 C C . GLN A 1 291 ? -12.530 -51.401 -48.586 1.00 37.56 291 GLN A C 1
ATOM 2171 O O . GLN A 1 291 ? -11.729 -50.944 -47.773 1.00 37.56 291 GLN A O 1
ATOM 2176 N N . MET A 1 292 ? -13.844 -51.169 -48.538 1.00 46.22 292 MET A N 1
ATOM 2177 C CA . MET A 1 292 ? -14.618 -50.538 -47.468 1.00 46.22 292 MET A CA 1
ATOM 2178 C C . MET A 1 292 ? -14.549 -51.322 -46.147 1.00 46.22 292 MET A C 1
ATOM 2180 O O . MET A 1 292 ? -14.718 -52.538 -46.158 1.00 46.22 292 MET A O 1
ATOM 2184 N N . GLY A 1 293 ? -14.507 -50.602 -45.014 1.00 41.97 293 GLY A N 1
ATOM 2185 C CA . GLY A 1 293 ? -15.179 -51.037 -43.778 1.00 41.97 293 GLY A CA 1
ATOM 2186 C C . GLY A 1 293 ? -14.411 -50.912 -42.450 1.00 41.97 293 GLY A C 1
ATOM 2187 O O . GLY A 1 293 ? -13.636 -51.792 -42.116 1.00 41.97 293 GLY A O 1
ATOM 2188 N N . GLN A 1 294 ? -14.810 -49.913 -41.638 1.00 42.03 294 GLN A N 1
ATOM 2189 C CA . GLN A 1 294 ? -14.744 -49.839 -40.152 1.00 42.03 294 GLN A CA 1
ATOM 2190 C C . GLN A 1 294 ? -13.372 -49.676 -39.440 1.00 42.03 294 GLN A C 1
ATOM 2192 O O . GLN A 1 294 ? -12.331 -49.976 -40.006 1.00 42.03 294 GLN A O 1
ATOM 2197 N N . PRO A 1 295 ? -13.345 -49.294 -38.138 1.00 45.38 295 PRO A N 1
ATOM 2198 C CA . PRO A 1 295 ? -13.974 -48.141 -37.490 1.00 45.38 295 PRO A CA 1
ATOM 2199 C C . PRO A 1 295 ? -12.926 -47.173 -36.878 1.00 45.38 295 PRO A C 1
ATOM 2201 O O . PRO A 1 295 ? -11.784 -47.525 -36.599 1.00 45.38 295 PRO A O 1
ATOM 2204 N N . LYS A 1 296 ? -13.340 -45.918 -36.650 1.00 48.72 296 LYS A N 1
ATOM 2205 C CA . LYS A 1 296 ? -12.519 -44.803 -36.141 1.00 48.72 296 LYS A CA 1
ATOM 2206 C C . LYS A 1 296 ? -11.913 -45.086 -34.754 1.00 48.72 296 LYS A C 1
ATOM 2208 O O . LYS A 1 296 ? -12.613 -44.997 -33.746 1.00 48.72 296 LYS A O 1
ATOM 2213 N N . ALA A 1 297 ? -10.601 -45.314 -34.698 1.00 37.53 297 ALA A N 1
ATOM 2214 C CA . ALA A 1 297 ? -9.818 -45.192 -33.472 1.00 37.53 297 ALA A CA 1
ATOM 2215 C C . ALA A 1 297 ? -9.525 -43.708 -33.185 1.00 37.53 297 ALA A C 1
ATOM 2217 O O . ALA A 1 297 ? -9.119 -42.949 -34.065 1.00 37.53 297 ALA A O 1
ATOM 2218 N N . LYS A 1 298 ? -9.789 -43.298 -31.943 1.00 45.25 298 LYS A N 1
ATOM 2219 C CA . LYS A 1 298 ? -9.629 -41.935 -31.426 1.00 45.25 298 LYS A CA 1
ATOM 2220 C C . LYS A 1 298 ? -8.185 -41.449 -31.612 1.00 45.25 298 LYS A C 1
ATOM 2222 O O . LYS A 1 298 ? -7.270 -42.005 -31.012 1.00 45.25 298 LYS A O 1
ATOM 2227 N N . GLN A 1 299 ? -8.008 -40.384 -32.394 1.00 39.31 299 GLN A N 1
ATOM 2228 C CA . GLN A 1 299 ? -6.805 -39.552 -32.381 1.00 39.31 299 GLN A CA 1
ATOM 2229 C C . GLN A 1 299 ? -6.602 -39.011 -30.963 1.00 39.31 299 GLN A C 1
ATOM 2231 O O . GLN A 1 299 ? -7.408 -38.224 -30.465 1.00 39.31 299 GLN A O 1
ATOM 2236 N N . ALA A 1 300 ? -5.543 -39.475 -30.304 1.00 38.59 300 ALA A N 1
ATOM 2237 C CA . ALA A 1 300 ? -5.044 -38.867 -29.085 1.00 38.59 300 ALA A CA 1
ATOM 2238 C C . ALA A 1 300 ? -4.568 -37.443 -29.406 1.00 38.59 300 ALA A C 1
ATOM 2240 O O . ALA A 1 300 ? -3.861 -37.219 -30.389 1.00 38.59 300 ALA A O 1
ATOM 2241 N N . ALA A 1 301 ? -5.012 -36.489 -28.591 1.00 41.94 301 ALA A N 1
ATOM 2242 C CA . ALA A 1 301 ? -4.667 -35.084 -28.702 1.00 41.94 301 ALA A CA 1
ATOM 2243 C C . ALA A 1 301 ? -3.144 -34.888 -28.656 1.00 41.94 301 ALA A C 1
ATOM 2245 O O . ALA A 1 301 ? -2.469 -35.386 -27.754 1.00 41.94 301 ALA A O 1
ATOM 2246 N N . ALA A 1 302 ? -2.619 -34.143 -29.628 1.00 37.22 302 ALA A N 1
ATOM 2247 C CA . ALA A 1 302 ? -1.255 -33.638 -29.602 1.00 37.22 302 ALA A CA 1
ATOM 2248 C C . ALA A 1 302 ? -1.039 -32.774 -28.340 1.00 37.22 302 ALA A C 1
ATOM 2250 O O . ALA A 1 302 ? -1.915 -31.965 -28.014 1.00 37.22 302 ALA A O 1
ATOM 2251 N N . PRO A 1 303 ? 0.099 -32.890 -27.631 1.00 37.94 303 PRO A N 1
ATOM 2252 C CA . PRO A 1 303 ? 0.429 -31.952 -26.571 1.00 37.94 303 PRO A CA 1
ATOM 2253 C C . PRO A 1 303 ? 0.707 -30.588 -27.210 1.00 37.94 303 PRO A C 1
ATOM 2255 O O . PRO A 1 303 ? 1.656 -30.422 -27.974 1.00 37.94 303 PRO A O 1
ATOM 2258 N N . ALA A 1 304 ? -0.144 -29.607 -26.916 1.00 39.41 304 ALA A N 1
ATOM 2259 C CA . ALA A 1 304 ? 0.109 -28.214 -27.246 1.00 39.41 304 ALA A CA 1
ATOM 2260 C C . ALA A 1 304 ? 1.323 -27.734 -26.432 1.00 39.41 304 ALA A C 1
ATOM 2262 O O . ALA A 1 304 ? 1.206 -27.400 -25.256 1.00 39.41 304 ALA A O 1
ATOM 2263 N N . ILE A 1 305 ? 2.506 -27.738 -27.047 1.00 37.59 305 ILE A N 1
ATOM 2264 C CA . ILE A 1 305 ? 3.710 -27.127 -26.483 1.00 37.59 305 ILE A CA 1
ATOM 2265 C C . ILE A 1 305 ? 3.564 -25.617 -26.695 1.00 37.59 305 ILE A C 1
ATOM 2267 O O . ILE A 1 305 ? 3.869 -25.103 -27.770 1.00 37.59 305 ILE A O 1
ATOM 2271 N N . SER A 1 306 ? 3.037 -24.903 -25.695 1.00 40.41 306 SER A N 1
ATOM 2272 C CA . SER A 1 306 ? 3.029 -23.441 -25.718 1.00 40.41 306 SER A CA 1
ATOM 2273 C C . SER A 1 306 ? 4.433 -22.933 -25.395 1.00 40.41 306 SER A C 1
ATOM 2275 O O . SER A 1 306 ? 4.846 -22.896 -24.235 1.00 40.41 306 SER A O 1
ATOM 2277 N N . SER A 1 307 ? 5.175 -22.531 -26.421 1.00 39.38 307 SER A N 1
ATOM 2278 C CA . SER A 1 307 ? 6.312 -21.627 -26.275 1.00 39.38 307 SER A CA 1
ATOM 2279 C C . SER A 1 307 ? 5.775 -20.251 -25.870 1.00 39.38 307 SER A C 1
ATOM 2281 O O . SER A 1 307 ? 5.484 -19.422 -26.730 1.00 39.38 307 SER A O 1
ATOM 2283 N N . LEU A 1 308 ? 5.558 -20.038 -24.570 1.00 41.66 308 LEU A N 1
ATOM 2284 C CA . LEU A 1 308 ? 5.194 -18.723 -24.046 1.00 41.66 308 LEU A CA 1
ATOM 2285 C C . LEU A 1 308 ? 6.412 -17.805 -24.168 1.00 41.66 308 LEU A C 1
ATOM 2287 O O . LEU A 1 308 ? 7.521 -18.150 -23.754 1.00 41.66 308 LEU A O 1
ATOM 2291 N N . SER A 1 309 ? 6.200 -16.650 -24.779 1.00 44.94 309 SER A N 1
ATOM 2292 C CA . SER A 1 309 ? 7.213 -15.614 -24.950 1.00 44.94 309 SER A CA 1
ATOM 2293 C C . SER A 1 309 ? 7.652 -15.032 -23.589 1.00 44.94 309 SER A C 1
ATOM 2295 O O . SER A 1 309 ? 6.888 -15.078 -22.621 1.00 44.94 309 SER A O 1
ATOM 2297 N N . PRO A 1 310 ? 8.847 -14.416 -23.480 1.00 49.69 310 PRO A N 1
ATOM 2298 C CA . PRO A 1 310 ? 9.322 -13.798 -22.232 1.00 49.69 310 PRO A CA 1
ATOM 2299 C C . PRO A 1 310 ? 8.375 -12.736 -21.642 1.00 49.69 310 PRO A C 1
ATOM 2301 O O . PRO A 1 310 ? 8.367 -12.498 -20.432 1.00 49.69 310 PRO A O 1
ATOM 2304 N N . LEU A 1 311 ? 7.546 -12.108 -22.484 1.00 43.59 311 LEU A N 1
ATOM 2305 C CA . LEU A 1 311 ? 6.516 -11.164 -22.051 1.00 43.59 311 LEU A CA 1
ATOM 2306 C C . LEU A 1 311 ? 5.335 -11.880 -21.375 1.00 43.59 311 LEU A C 1
ATOM 2308 O O . LEU A 1 311 ? 4.763 -11.375 -20.416 1.00 43.59 311 LEU A O 1
ATOM 2312 N N . GLU A 1 312 ? 4.992 -13.086 -21.819 1.00 50.44 312 GLU A N 1
ATOM 2313 C CA . GLU A 1 312 ? 3.921 -13.871 -21.207 1.00 50.44 312 GLU A CA 1
ATOM 2314 C C . GLU A 1 312 ? 4.358 -14.470 -19.862 1.00 50.44 312 GLU A C 1
ATOM 2316 O O . GLU A 1 312 ? 3.550 -14.528 -18.933 1.00 50.44 312 GLU A O 1
ATOM 2321 N N . SER A 1 313 ? 5.643 -14.812 -19.691 1.00 53.22 313 SER A N 1
ATOM 2322 C CA . SER A 1 313 ? 6.157 -15.290 -18.398 1.00 53.22 313 SER A CA 1
ATOM 2323 C C . SER A 1 313 ? 6.119 -14.228 -17.295 1.00 53.22 313 SER A C 1
ATOM 2325 O O . SER A 1 313 ? 5.822 -14.555 -16.146 1.00 53.22 313 SER A O 1
ATOM 2327 N N . SER A 1 314 ? 6.363 -12.952 -17.625 1.00 59.09 314 SER A N 1
ATOM 2328 C CA . SER A 1 314 ? 6.297 -11.869 -16.634 1.00 59.09 314 SER A CA 1
ATOM 2329 C C . SER A 1 314 ? 4.854 -11.552 -16.231 1.00 59.09 314 SER A C 1
ATOM 2331 O O . SER A 1 314 ? 4.581 -11.345 -15.048 1.00 59.09 314 SER A O 1
ATOM 2333 N N . THR A 1 315 ? 3.909 -11.605 -17.177 1.00 68.69 315 THR A N 1
ATOM 2334 C CA . THR A 1 315 ? 2.477 -11.443 -16.867 1.00 68.69 315 THR A CA 1
ATOM 2335 C C . THR A 1 315 ? 1.933 -12.583 -16.007 1.00 68.69 315 THR A C 1
ATOM 2337 O O . THR A 1 315 ? 1.182 -12.332 -15.070 1.00 68.69 315 THR A O 1
ATOM 2340 N N . LEU A 1 316 ? 2.377 -13.822 -16.245 1.00 74.00 316 LEU A N 1
ATOM 2341 C CA . LEU A 1 316 ? 1.949 -14.978 -15.458 1.00 74.00 316 LEU A CA 1
ATOM 2342 C C . LEU A 1 316 ? 2.451 -14.907 -14.008 1.00 74.00 316 LEU A C 1
ATOM 2344 O O . LEU A 1 316 ? 1.710 -15.239 -13.084 1.00 74.00 316 LEU A O 1
ATOM 2348 N N . ALA A 1 317 ? 3.686 -14.441 -13.798 1.00 72.69 317 ALA A N 1
ATOM 2349 C CA . ALA A 1 317 ? 4.237 -14.229 -12.461 1.00 72.69 317 ALA A CA 1
ATOM 2350 C C . ALA A 1 317 ? 3.498 -13.111 -11.700 1.00 72.69 317 ALA A C 1
ATOM 2352 O O . ALA A 1 317 ? 3.220 -13.255 -10.507 1.00 72.69 317 ALA A O 1
ATOM 2353 N N . ALA A 1 318 ? 3.136 -12.021 -12.386 1.00 73.25 318 ALA A N 1
ATOM 2354 C CA . ALA A 1 318 ? 2.347 -10.937 -11.804 1.00 73.25 318 ALA A CA 1
ATOM 2355 C C . ALA A 1 318 ? 0.927 -11.394 -11.424 1.00 73.25 318 ALA A C 1
ATOM 2357 O O . ALA A 1 318 ? 0.477 -11.121 -10.309 1.00 73.25 318 ALA A O 1
ATOM 2358 N N . ASP A 1 319 ? 0.254 -12.144 -12.302 1.00 83.00 319 ASP A N 1
ATOM 2359 C CA . ASP A 1 319 ? -1.073 -12.710 -12.035 1.00 83.00 319 ASP A CA 1
ATOM 2360 C C . ASP A 1 319 ? -1.037 -13.701 -10.861 1.00 83.00 319 ASP A C 1
ATOM 2362 O O . ASP A 1 319 ? -1.941 -13.700 -10.025 1.00 83.00 319 ASP A O 1
ATOM 2366 N N . ALA A 1 320 ? 0.015 -14.523 -10.760 1.00 82.00 320 ALA A N 1
ATOM 2367 C CA . ALA A 1 320 ? 0.193 -15.462 -9.653 1.00 82.00 320 ALA A CA 1
ATOM 2368 C C . ALA A 1 320 ? 0.367 -14.748 -8.309 1.00 82.00 320 ALA A C 1
ATOM 2370 O O . ALA A 1 320 ? -0.265 -15.134 -7.325 1.00 82.00 320 ALA A O 1
ATOM 2371 N N . LYS A 1 321 ? 1.171 -13.678 -8.273 1.00 84.19 321 LYS A N 1
ATOM 2372 C CA . LYS A 1 321 ? 1.340 -12.852 -7.073 1.00 84.19 321 LYS A CA 1
ATOM 2373 C C . LYS A 1 321 ? 0.024 -12.184 -6.666 1.00 84.19 321 LYS A C 1
ATOM 2375 O O . LYS A 1 321 ? -0.366 -12.282 -5.507 1.00 84.19 321 LYS A O 1
ATOM 2380 N N . LEU A 1 322 ? -0.681 -11.569 -7.619 1.00 86.00 322 LEU A N 1
ATOM 2381 C CA . LEU A 1 322 ? -1.961 -10.904 -7.366 1.00 86.00 322 LEU A CA 1
ATOM 2382 C C . LEU A 1 322 ? -3.021 -11.879 -6.834 1.00 86.00 322 LEU A C 1
ATOM 2384 O O . LEU A 1 322 ? -3.713 -11.564 -5.869 1.00 86.00 322 LEU A O 1
ATOM 2388 N N . ALA A 1 323 ? -3.134 -13.064 -7.441 1.00 90.75 323 ALA A N 1
ATOM 2389 C CA . ALA A 1 323 ? -4.070 -14.096 -7.003 1.00 90.75 323 ALA A CA 1
ATOM 2390 C C . ALA A 1 323 ? -3.743 -14.604 -5.590 1.00 90.75 323 ALA A C 1
ATOM 2392 O O . ALA A 1 323 ? -4.644 -14.733 -4.763 1.00 90.75 323 ALA A O 1
ATOM 2393 N N . ALA A 1 324 ? -2.462 -14.846 -5.290 1.00 88.81 324 ALA A N 1
ATOM 2394 C CA . ALA A 1 324 ? -2.028 -15.304 -3.972 1.00 88.81 324 ALA A CA 1
ATOM 2395 C C . ALA A 1 324 ? -2.275 -14.255 -2.873 1.00 88.81 324 ALA A C 1
ATOM 2397 O O . ALA A 1 324 ? -2.756 -14.602 -1.791 1.00 88.81 324 ALA A O 1
ATOM 2398 N N . GLU A 1 325 ? -1.981 -12.980 -3.144 1.00 89.06 325 GLU A N 1
ATOM 2399 C CA . GLU A 1 325 ? -2.217 -11.876 -2.206 1.00 89.06 325 GLU A CA 1
ATOM 2400 C C . GLU A 1 325 ? -3.715 -11.657 -1.951 1.00 89.06 325 GLU A C 1
ATOM 2402 O O . GLU A 1 325 ? -4.136 -11.616 -0.793 1.00 89.06 325 GLU A O 1
ATOM 2407 N N . ASP A 1 326 ? -4.540 -11.572 -3.003 1.00 91.75 326 ASP A N 1
ATOM 2408 C CA . ASP A 1 326 ? -5.992 -11.380 -2.862 1.00 91.75 326 ASP A CA 1
ATOM 2409 C C . ASP A 1 326 ? -6.648 -12.550 -2.117 1.00 91.75 326 ASP A C 1
ATOM 2411 O O . ASP A 1 326 ? -7.419 -12.320 -1.182 1.00 91.75 326 ASP A O 1
ATOM 2415 N N . TYR A 1 327 ? -6.292 -13.792 -2.463 1.00 92.69 327 TYR A N 1
ATOM 2416 C CA . TYR A 1 327 ? -6.834 -14.981 -1.805 1.00 92.69 327 TYR A CA 1
ATOM 2417 C C . TYR A 1 327 ? -6.437 -15.052 -0.321 1.00 92.69 327 TYR A C 1
ATOM 2419 O O . TYR A 1 327 ? -7.265 -15.354 0.540 1.00 92.69 327 TYR A O 1
ATOM 2427 N N . THR A 1 328 ? -5.182 -14.730 0.010 1.00 89.81 328 THR A N 1
ATOM 2428 C CA . THR A 1 328 ? -4.721 -14.698 1.409 1.00 89.81 328 THR A CA 1
ATOM 2429 C C . THR A 1 328 ? -5.487 -13.646 2.209 1.00 89.81 328 THR A C 1
ATOM 2431 O O . THR A 1 328 ? -5.996 -13.943 3.291 1.00 89.81 328 THR A O 1
ATOM 2434 N N . ASN A 1 329 ? -5.627 -12.440 1.655 1.00 87.81 329 ASN A N 1
ATOM 2435 C CA . ASN A 1 329 ? -6.344 -11.343 2.300 1.00 87.81 329 ASN A CA 1
ATOM 2436 C C . ASN A 1 329 ? -7.818 -11.692 2.530 1.00 87.81 329 ASN A C 1
ATOM 2438 O O . ASN A 1 329 ? -8.329 -11.539 3.642 1.00 87.81 329 ASN A O 1
ATOM 2442 N N . ILE A 1 330 ? -8.510 -12.202 1.508 1.00 90.25 330 ILE A N 1
ATOM 2443 C CA . ILE A 1 330 ? -9.933 -12.519 1.636 1.00 90.25 330 ILE A CA 1
ATOM 2444 C C . ILE A 1 330 ? -10.184 -13.719 2.550 1.00 90.25 330 ILE A C 1
ATOM 2446 O O . ILE A 1 330 ? -11.146 -13.702 3.314 1.00 90.25 330 ILE A O 1
ATOM 2450 N N . SER A 1 331 ? -9.289 -14.711 2.561 1.00 89.88 331 SER A N 1
ATOM 2451 C CA . SER A 1 331 ? -9.368 -15.837 3.494 1.00 89.88 331 SER A CA 1
ATOM 2452 C C . SER A 1 331 ? -9.238 -15.383 4.951 1.00 89.88 331 SER A C 1
ATOM 2454 O O . SER A 1 331 ? -9.954 -15.902 5.806 1.00 89.88 331 SER A O 1
ATOM 2456 N N . GLN A 1 332 ? -8.356 -14.426 5.257 1.00 84.31 332 GLN A N 1
ATOM 2457 C CA . GLN A 1 332 ? -8.215 -13.880 6.616 1.00 84.31 332 GLN A CA 1
ATOM 2458 C C . GLN A 1 332 ? -9.462 -13.098 7.048 1.00 84.31 332 GLN A C 1
ATOM 2460 O O . GLN A 1 332 ? -9.936 -13.236 8.179 1.00 84.31 332 GLN A O 1
ATOM 2465 N N . ILE A 1 333 ? -10.032 -12.306 6.137 1.00 80.50 333 ILE A N 1
ATOM 2466 C CA . ILE A 1 333 ? -11.268 -11.562 6.403 1.00 80.50 333 ILE A CA 1
ATOM 2467 C C . ILE A 1 333 ? -12.435 -12.532 6.630 1.00 80.50 333 ILE A C 1
ATOM 2469 O O . ILE A 1 333 ? -13.166 -12.396 7.613 1.00 80.50 333 ILE A O 1
ATOM 2473 N N . ALA A 1 334 ? -12.586 -13.551 5.783 1.00 84.12 334 ALA A N 1
ATOM 2474 C CA . ALA A 1 334 ? -13.659 -14.538 5.893 1.00 84.12 334 ALA A CA 1
ATOM 2475 C C . ALA A 1 334 ? -13.616 -15.316 7.222 1.00 84.12 334 ALA A C 1
ATOM 2477 O O . ALA A 1 334 ? -14.655 -15.533 7.847 1.00 84.12 334 ALA A O 1
ATOM 2478 N N . GLN A 1 335 ? -12.418 -15.654 7.721 1.00 84.88 335 GLN A N 1
ATOM 2479 C CA . GLN A 1 335 ? -12.242 -16.344 9.010 1.00 84.88 335 GLN A CA 1
ATOM 2480 C C . GLN A 1 335 ? -12.833 -15.573 10.199 1.00 84.88 335 GLN A C 1
ATOM 2482 O O . GLN A 1 335 ? -13.366 -16.179 11.127 1.00 84.88 335 GLN A O 1
ATOM 2487 N N . THR A 1 336 ? -12.767 -14.240 10.175 1.00 82.38 336 THR A N 1
ATOM 2488 C CA . THR A 1 336 ? -13.284 -13.385 11.260 1.00 82.38 336 THR A CA 1
ATOM 2489 C C . THR A 1 336 ? -14.691 -12.845 10.983 1.00 82.38 336 THR A C 1
ATOM 2491 O O . THR A 1 336 ? -15.375 -12.388 11.904 1.00 82.38 336 THR A O 1
ATOM 2494 N N . SER A 1 337 ? -15.171 -12.965 9.741 1.00 84.62 337 SER A N 1
ATOM 2495 C CA . SER A 1 337 ? -16.435 -12.384 9.274 1.00 84.62 337 SER A CA 1
ATOM 2496 C C . SER A 1 337 ? -17.655 -12.898 10.038 1.00 84.62 337 SER A C 1
ATOM 2498 O O . SER A 1 337 ? -18.555 -12.120 10.336 1.00 84.62 337 SER A O 1
ATOM 2500 N N . GLN A 1 338 ? -17.704 -14.179 10.421 1.00 83.75 338 GLN A N 1
ATOM 2501 C CA . GLN A 1 338 ? -18.851 -14.720 11.171 1.00 83.75 338 GLN A CA 1
ATOM 2502 C C . GLN A 1 338 ? -19.001 -14.074 12.555 1.00 83.75 338 GLN A C 1
ATOM 2504 O O . GLN A 1 338 ? -20.100 -13.666 12.937 1.00 83.75 338 GLN A O 1
ATOM 2509 N N . GLN A 1 339 ? -17.896 -13.917 13.286 1.00 79.12 339 GLN A N 1
ATOM 2510 C CA . GLN A 1 339 ? -17.901 -13.251 14.589 1.00 79.12 339 GLN A CA 1
ATOM 2511 C C . GLN A 1 339 ? -18.241 -11.763 14.444 1.00 79.12 339 GLN A C 1
ATOM 2513 O O . GLN A 1 339 ? -19.046 -11.231 15.207 1.00 79.12 339 GLN A O 1
ATOM 2518 N N . GLN A 1 340 ? -17.687 -11.100 13.425 1.00 78.19 340 GLN A N 1
ATOM 2519 C CA . GLN A 1 340 ? -17.998 -9.703 13.123 1.00 78.19 340 GLN A CA 1
ATOM 2520 C C . GLN A 1 340 ? -19.484 -9.506 12.800 1.00 78.19 340 GLN A C 1
ATOM 2522 O O . GLN A 1 340 ? -20.112 -8.612 13.363 1.00 78.19 340 GLN A O 1
ATOM 2527 N N . ILE A 1 341 ? -20.083 -10.366 11.970 1.00 83.50 341 ILE A N 1
ATOM 2528 C CA . ILE A 1 341 ? -21.516 -10.317 11.642 1.00 83.50 341 ILE A CA 1
ATOM 2529 C C . ILE A 1 341 ? -22.371 -10.485 12.904 1.00 83.50 341 ILE A C 1
ATOM 2531 O O . ILE A 1 341 ? -23.348 -9.756 13.078 1.00 83.50 341 ILE A O 1
ATOM 2535 N N . GLN A 1 342 ? -22.016 -11.409 13.802 1.00 79.44 342 GLN A N 1
ATOM 2536 C CA . GLN A 1 342 ? -22.739 -11.589 15.066 1.00 79.44 342 GLN A CA 1
ATOM 2537 C C . GLN A 1 342 ? -22.658 -10.340 15.950 1.00 79.44 342 GLN A C 1
ATOM 2539 O O . GLN A 1 342 ? -23.695 -9.869 16.425 1.00 79.44 342 GLN A O 1
ATOM 2544 N N . ASN A 1 343 ? -21.466 -9.759 16.103 1.00 73.62 343 ASN A N 1
ATOM 2545 C CA . ASN A 1 343 ? -21.269 -8.522 16.861 1.00 73.62 343 ASN A CA 1
ATOM 2546 C C . ASN A 1 343 ? -22.087 -7.367 16.262 1.00 73.62 343 ASN A C 1
ATOM 2548 O O . ASN A 1 343 ? -22.800 -6.669 16.979 1.00 73.62 343 ASN A O 1
ATOM 2552 N N . LEU A 1 344 ? -22.064 -7.205 14.937 1.00 82.69 344 LEU A N 1
ATOM 2553 C CA . LEU A 1 344 ? -22.813 -6.160 14.232 1.00 82.69 344 LEU A CA 1
ATOM 2554 C C . LEU A 1 344 ? -24.332 -6.344 14.348 1.00 82.69 344 LEU A C 1
ATOM 2556 O O . LEU A 1 344 ? -25.060 -5.364 14.506 1.00 82.69 344 LEU A O 1
ATOM 2560 N N . ARG A 1 345 ? -24.829 -7.587 14.341 1.00 84.06 345 ARG A N 1
ATOM 2561 C CA . ARG A 1 345 ? -26.250 -7.888 14.593 1.00 84.06 345 ARG A CA 1
ATOM 2562 C C . ARG A 1 345 ? -26.661 -7.553 16.028 1.00 84.06 345 ARG A C 1
ATOM 2564 O O . ARG A 1 345 ? -27.741 -6.998 16.230 1.00 84.06 345 ARG A O 1
ATOM 2571 N N . GLN A 1 346 ? -25.809 -7.832 17.015 1.00 78.75 346 GLN A N 1
ATOM 2572 C CA . GLN A 1 346 ? -26.054 -7.450 18.413 1.00 78.75 346 GLN A CA 1
ATOM 2573 C C . GLN A 1 346 ? -26.051 -5.928 18.597 1.00 78.75 346 GLN A C 1
ATOM 2575 O O . GLN A 1 346 ? -26.936 -5.388 19.264 1.00 78.75 346 GLN A O 1
ATOM 2580 N N . ILE A 1 347 ? -25.105 -5.234 17.959 1.00 75.19 347 ILE A N 1
ATOM 2581 C CA . ILE A 1 347 ? -25.035 -3.769 17.920 1.00 75.19 347 ILE A CA 1
ATOM 2582 C C . ILE A 1 347 ? -26.319 -3.195 17.322 1.00 75.19 347 ILE A C 1
ATOM 2584 O O . ILE A 1 347 ? -26.947 -2.334 17.936 1.00 75.19 347 ILE A O 1
ATOM 2588 N N . LYS A 1 348 ? -26.762 -3.715 16.171 1.00 81.56 348 LYS A N 1
ATOM 2589 C CA . LYS A 1 348 ? -28.014 -3.304 15.524 1.00 81.56 348 LYS A CA 1
ATOM 2590 C C . LYS A 1 348 ? -29.223 -3.494 16.445 1.00 81.56 348 LYS A C 1
ATOM 2592 O O . LYS A 1 348 ? -30.027 -2.579 16.590 1.00 81.56 348 LYS A O 1
ATOM 2597 N N . ALA A 1 349 ? -29.337 -4.648 17.105 1.00 79.19 349 ALA A N 1
ATOM 2598 C CA . ALA A 1 349 ? -30.433 -4.929 18.036 1.00 79.19 349 ALA A CA 1
ATOM 2599 C C . ALA A 1 349 ? -30.408 -4.030 19.289 1.00 79.19 349 ALA A C 1
ATOM 2601 O O . ALA A 1 349 ? -31.456 -3.737 19.872 1.00 79.19 349 ALA A O 1
ATOM 2602 N N . SER A 1 350 ? -29.219 -3.589 19.703 1.00 70.69 350 SER A N 1
ATOM 2603 C CA . SER A 1 350 ? -29.013 -2.777 20.908 1.00 70.69 350 SER A CA 1
ATOM 2604 C C . SER A 1 350 ? -29.094 -1.276 20.641 1.00 70.69 350 SER A C 1
ATOM 2606 O O . SER A 1 350 ? -29.415 -0.522 21.558 1.00 70.69 350 SER A O 1
ATOM 2608 N N . ALA A 1 351 ? -28.859 -0.833 19.401 1.00 73.69 351 ALA A N 1
ATOM 2609 C CA . ALA A 1 351 ? -28.833 0.580 19.038 1.00 73.69 351 ALA A CA 1
ATOM 2610 C C . ALA A 1 351 ? -30.119 1.327 19.445 1.00 73.69 351 ALA A C 1
ATOM 2612 O O . ALA A 1 351 ? -29.998 2.312 20.174 1.00 73.69 351 ALA A O 1
ATOM 2613 N N . PRO A 1 352 ? -31.347 0.861 19.127 1.00 73.88 352 PRO A N 1
ATOM 2614 C CA . PRO A 1 352 ? -32.566 1.560 19.542 1.00 73.88 352 PRO A CA 1
ATOM 2615 C C . PRO A 1 352 ? -32.692 1.722 21.065 1.00 73.88 352 PRO A C 1
ATOM 2617 O O . PRO A 1 352 ? -33.142 2.762 21.538 1.00 73.88 352 PRO A O 1
ATOM 2620 N N . LYS A 1 353 ? -32.255 0.714 21.836 1.00 66.69 353 LYS A N 1
ATOM 2621 C CA . LYS A 1 353 ? -32.347 0.697 23.305 1.00 66.69 353 LYS A CA 1
ATOM 2622 C C . LYS A 1 353 ? -31.297 1.597 23.957 1.00 66.69 353 LYS A C 1
ATOM 2624 O O . LYS A 1 353 ? -31.625 2.354 24.868 1.00 66.69 353 LYS A O 1
ATOM 2629 N N . GLY A 1 354 ? -30.066 1.569 23.445 1.00 58.75 354 GLY A N 1
ATOM 2630 C CA . GLY A 1 354 ? -28.969 2.406 23.932 1.00 58.75 354 GLY A CA 1
ATOM 2631 C C . GLY A 1 354 ? -29.265 3.899 23.795 1.00 58.75 354 GLY A C 1
ATOM 2632 O O . GLY A 1 354 ? -28.910 4.671 24.679 1.00 58.75 354 GLY A O 1
ATOM 2633 N N . PHE A 1 355 ? -29.993 4.316 22.751 1.00 60.38 355 PHE A N 1
ATOM 2634 C CA . PHE A 1 355 ? -30.377 5.721 22.560 1.00 60.38 355 PHE A CA 1
ATOM 2635 C C . PHE A 1 355 ? -31.491 6.219 23.478 1.00 60.38 355 PHE A C 1
ATOM 2637 O O . PHE A 1 355 ? -31.534 7.414 23.776 1.00 60.38 355 PHE A O 1
ATOM 2644 N N . THR A 1 356 ? -32.353 5.330 23.968 1.00 61.75 356 THR A N 1
ATOM 2645 C CA . THR A 1 356 ? -33.354 5.667 24.993 1.00 61.75 356 THR A CA 1
ATOM 2646 C C . THR A 1 356 ? -32.791 5.625 26.418 1.00 61.75 356 THR A C 1
ATOM 2648 O O . THR A 1 356 ? -33.427 6.135 27.336 1.00 61.75 356 THR A O 1
ATOM 2651 N N . GLY A 1 357 ? -31.596 5.056 26.596 1.00 57.03 357 GLY A N 1
ATOM 2652 C CA . GLY A 1 357 ? -30.914 4.874 27.876 1.00 57.03 357 GLY A CA 1
ATOM 2653 C C . GLY A 1 357 ? -30.131 6.087 28.388 1.00 57.03 357 GLY A C 1
ATOM 2654 O O . GLY A 1 357 ? -30.057 7.146 27.741 1.00 57.03 357 GLY A O 1
ATOM 2655 N N . ALA A 1 358 ? -29.529 5.925 29.572 1.00 56.97 358 ALA A N 1
ATOM 2656 C CA . ALA A 1 358 ? -28.658 6.920 30.201 1.00 56.97 358 ALA A CA 1
ATOM 2657 C C . ALA A 1 358 ? -27.421 7.216 29.327 1.00 56.97 358 ALA A C 1
ATOM 2659 O O . ALA A 1 358 ? -27.003 6.398 28.510 1.00 56.97 358 ALA A O 1
ATOM 2660 N N . VAL A 1 359 ? -26.801 8.390 29.498 1.00 53.75 359 VAL A N 1
ATOM 2661 C CA . VAL A 1 359 ? -25.670 8.869 28.667 1.00 53.75 359 VAL A CA 1
ATOM 2662 C C . VAL A 1 359 ? -24.524 7.846 28.552 1.00 53.75 359 VAL A C 1
ATOM 2664 O O . VAL A 1 359 ? -23.915 7.735 27.490 1.00 53.75 359 VAL A O 1
ATOM 2667 N N . GLY A 1 360 ? -24.271 7.054 29.600 1.00 51.75 360 GLY A N 1
ATOM 2668 C CA . GLY A 1 360 ? -23.249 6.000 29.593 1.00 51.75 360 GLY A CA 1
ATOM 2669 C C . GLY A 1 360 ? -23.551 4.828 28.649 1.00 51.75 360 GLY A C 1
ATOM 2670 O O . GLY A 1 360 ? -22.641 4.321 27.999 1.00 51.75 360 GLY A O 1
ATOM 2671 N N . GLU A 1 361 ? -24.818 4.439 28.489 1.00 57.75 361 GLU A N 1
ATOM 2672 C CA . GLU A 1 361 ? -25.214 3.350 27.581 1.00 57.75 361 GLU A CA 1
ATOM 2673 C C . GLU A 1 361 ? -25.056 3.763 26.113 1.00 57.75 361 GLU A C 1
ATOM 2675 O O . GLU A 1 361 ? -24.603 2.974 25.284 1.00 57.75 361 GLU A O 1
ATOM 2680 N N . ARG A 1 362 ? -25.325 5.036 25.795 1.00 59.19 362 ARG A N 1
ATOM 2681 C CA . ARG A 1 362 ? -25.081 5.604 24.455 1.00 59.19 362 ARG A CA 1
ATOM 2682 C C . ARG A 1 362 ? -23.603 5.592 24.097 1.00 59.19 362 ARG A C 1
ATOM 2684 O O . ARG A 1 362 ? -23.246 5.226 22.981 1.00 59.19 362 ARG A O 1
ATOM 2691 N N . GLN A 1 363 ? -22.751 5.972 25.048 1.00 59.06 363 GLN A N 1
ATOM 2692 C CA . GLN A 1 363 ? -21.301 5.968 24.863 1.00 59.06 363 GLN A CA 1
ATOM 2693 C C . GLN A 1 363 ? -20.754 4.548 24.703 1.00 59.06 363 GLN A C 1
ATOM 2695 O O . GLN A 1 363 ? -19.920 4.323 23.832 1.00 59.06 363 GLN A O 1
ATOM 2700 N N . ALA A 1 364 ? -21.272 3.577 25.460 1.00 62.66 364 ALA A N 1
ATOM 2701 C CA . ALA A 1 364 ? -20.888 2.174 25.323 1.00 62.66 364 ALA A CA 1
ATOM 2702 C C . ALA A 1 364 ? -21.277 1.591 23.951 1.00 62.66 364 ALA A C 1
ATOM 2704 O O . ALA A 1 364 ? -20.466 0.917 23.312 1.00 62.66 364 ALA A O 1
ATOM 2705 N N . VAL A 1 365 ? -22.483 1.893 23.454 1.00 64.62 365 VAL A N 1
ATOM 2706 C CA . VAL A 1 365 ? -22.924 1.456 22.119 1.00 64.62 365 VAL A CA 1
ATOM 2707 C C . VAL A 1 365 ? -22.089 2.121 21.024 1.00 64.62 365 VAL A C 1
ATOM 2709 O O . VAL A 1 365 ? -21.588 1.423 20.144 1.00 64.62 365 VAL A O 1
ATOM 2712 N N . ALA A 1 366 ? -21.851 3.432 21.104 1.00 59.59 366 ALA A N 1
ATOM 2713 C CA . ALA A 1 366 ? -20.977 4.138 20.166 1.00 59.59 366 ALA A CA 1
ATOM 2714 C C . ALA A 1 366 ? -19.553 3.572 20.156 1.00 59.59 366 ALA A C 1
ATOM 2716 O O . ALA A 1 366 ? -18.987 3.323 19.092 1.00 59.59 366 ALA A O 1
ATOM 2717 N N . ALA A 1 367 ? -19.009 3.277 21.334 1.00 63.53 367 ALA A N 1
ATOM 2718 C CA . ALA A 1 367 ? -17.692 2.683 21.460 1.00 63.53 367 ALA A CA 1
ATOM 2719 C C . ALA A 1 367 ? -17.622 1.268 20.873 1.00 63.53 367 ALA A C 1
ATOM 2721 O O . ALA A 1 367 ? -16.640 0.918 20.223 1.00 63.53 367 ALA A O 1
ATOM 2722 N N . SER A 1 368 ? -18.674 0.463 21.042 1.00 63.47 368 SER A N 1
ATOM 2723 C CA . SER A 1 368 ? -18.747 -0.874 20.441 1.00 63.47 368 SER A CA 1
ATOM 2724 C C . SER A 1 368 ? -18.782 -0.826 18.908 1.00 63.47 368 SER A C 1
ATOM 2726 O O . SER A 1 368 ? -18.097 -1.615 18.258 1.00 63.47 368 SER A O 1
ATOM 2728 N N . VAL A 1 369 ? -19.503 0.141 18.327 1.00 62.44 369 VAL A N 1
ATOM 2729 C CA . VAL A 1 369 ? -19.570 0.374 16.875 1.00 62.44 369 VAL A CA 1
ATOM 2730 C C . VAL A 1 369 ? -18.203 0.785 16.343 1.00 62.44 369 VAL A C 1
ATOM 2732 O O . VAL A 1 369 ? -17.698 0.171 15.407 1.00 62.44 369 VAL A O 1
ATOM 2735 N N . LEU A 1 370 ? -17.578 1.778 16.975 1.00 62.56 370 LEU A N 1
ATOM 2736 C CA . LEU A 1 370 ? -16.270 2.293 16.577 1.00 62.56 370 LEU A CA 1
ATOM 2737 C C . LEU A 1 370 ? -15.176 1.229 16.689 1.00 62.56 370 LEU A C 1
ATOM 2739 O O . LEU A 1 370 ? -14.447 1.005 15.725 1.00 62.56 370 LEU A O 1
ATOM 2743 N N . ASN A 1 371 ? -15.123 0.491 17.798 1.00 66.69 371 ASN A N 1
ATOM 2744 C CA . ASN A 1 371 ? -14.153 -0.592 17.957 1.00 66.69 371 ASN A CA 1
ATOM 2745 C C . ASN A 1 371 ? -14.366 -1.710 16.924 1.00 66.69 371 ASN A C 1
ATOM 2747 O O . ASN A 1 371 ? -13.392 -2.239 16.392 1.00 66.69 371 ASN A O 1
ATOM 2751 N N . THR A 1 372 ? -15.619 -2.039 16.586 1.00 63.84 372 THR A N 1
ATOM 2752 C CA . THR A 1 372 ? -15.930 -3.030 15.536 1.00 63.84 372 THR A CA 1
ATOM 2753 C C . THR A 1 372 ? -15.530 -2.531 14.142 1.00 63.84 372 THR A C 1
ATOM 2755 O O . THR A 1 372 ? -15.148 -3.328 13.290 1.00 63.84 372 THR A O 1
ATOM 2758 N N . LEU A 1 373 ? -15.542 -1.214 13.923 1.00 55.72 373 LEU A N 1
ATOM 2759 C CA . LEU A 1 373 ? -15.034 -0.540 12.722 1.00 55.72 373 LEU A CA 1
ATOM 2760 C C . LEU A 1 373 ? -13.498 -0.411 12.687 1.00 55.72 373 LEU A C 1
ATOM 2762 O O . LEU A 1 373 ? -12.959 0.187 11.757 1.00 55.72 373 LEU A O 1
ATOM 2766 N N . GLY A 1 374 ? -12.776 -0.917 13.695 1.00 56.25 374 GLY A N 1
ATOM 2767 C CA . GLY A 1 374 ? -11.327 -0.722 13.813 1.00 56.25 374 GLY A CA 1
ATOM 2768 C C . GLY A 1 374 ? -10.928 0.734 14.093 1.00 56.25 374 GLY A C 1
ATOM 2769 O O . GLY A 1 374 ? -9.790 1.131 13.828 1.00 56.25 374 GLY A O 1
ATOM 2770 N N . ILE A 1 375 ? -11.864 1.539 14.604 1.00 54.50 375 ILE A N 1
ATOM 2771 C CA . ILE A 1 375 ? -11.654 2.925 15.017 1.00 54.50 375 ILE A CA 1
ATOM 2772 C C . ILE A 1 375 ? -11.603 2.942 16.548 1.00 54.50 375 ILE A C 1
ATOM 2774 O O . ILE A 1 375 ? -12.611 2.640 17.183 1.00 54.50 375 ILE A O 1
ATOM 2778 N N . PRO A 1 376 ? -10.459 3.286 17.164 1.00 54.41 376 PRO A N 1
ATOM 2779 C CA . PRO A 1 376 ? -10.356 3.369 18.615 1.00 54.41 376 PRO A CA 1
ATOM 2780 C C . PRO A 1 376 ? -11.433 4.308 19.167 1.00 54.41 376 PRO A C 1
ATOM 2782 O O . PRO A 1 376 ? -11.519 5.477 18.791 1.00 54.41 376 PRO A O 1
ATOM 2785 N N . ALA A 1 377 ? -12.294 3.771 20.026 1.00 48.03 377 ALA A N 1
ATOM 2786 C CA . ALA A 1 377 ? -13.533 4.416 20.444 1.00 48.03 377 ALA A CA 1
ATOM 2787 C C . ALA A 1 377 ? -13.392 5.645 21.364 1.00 48.03 377 ALA A C 1
ATOM 2789 O O . ALA A 1 377 ? -14.401 6.272 21.683 1.00 48.03 377 ALA A O 1
ATOM 2790 N N . TYR A 1 378 ? -12.192 6.004 21.819 1.00 46.56 378 TYR A N 1
ATOM 2791 C CA . TYR A 1 378 ? -12.020 7.038 22.840 1.00 46.56 378 TYR A CA 1
ATOM 2792 C C . TYR A 1 378 ? -10.785 7.899 22.582 1.00 46.56 378 TYR A C 1
ATOM 2794 O O . TYR A 1 378 ? -9.725 7.653 23.133 1.00 46.56 378 TYR A O 1
ATOM 2802 N N . GLU A 1 379 ? -10.960 8.976 21.824 1.00 46.56 379 GLU A N 1
ATOM 2803 C CA . GLU A 1 379 ? -10.075 10.141 21.898 1.00 46.56 379 GLU A CA 1
ATOM 2804 C C . GLU A 1 379 ? -10.960 11.347 22.190 1.00 46.56 379 GLU A C 1
ATOM 2806 O O . GLU A 1 379 ? -11.711 11.827 21.338 1.00 46.56 379 GLU A O 1
ATOM 2811 N N . LYS A 1 380 ? -10.939 11.784 23.450 1.00 39.81 380 LYS A N 1
ATOM 2812 C CA . LYS A 1 380 ? -11.718 12.928 23.934 1.00 39.81 380 LYS A CA 1
ATOM 2813 C C . LYS A 1 380 ? -11.094 14.284 23.584 1.00 39.81 380 LYS A C 1
ATOM 2815 O O . LYS A 1 380 ? -11.659 15.299 23.974 1.00 39.81 380 LYS A O 1
ATOM 2820 N N . GLU A 1 381 ? -10.009 14.336 22.815 1.00 40.38 381 GLU A N 1
ATOM 2821 C CA . GLU A 1 381 ? -9.409 15.590 22.358 1.00 40.38 381 GLU A CA 1
ATOM 2822 C C . GLU A 1 381 ? -9.171 15.574 20.851 1.00 40.38 381 GLU A C 1
ATOM 2824 O O . GLU A 1 381 ? -8.625 14.636 20.281 1.00 40.38 381 GLU A O 1
ATOM 2829 N N . LYS A 1 382 ? -9.672 16.623 20.198 1.00 44.97 382 LYS A N 1
ATOM 2830 C CA . LYS A 1 382 ? -9.623 16.820 18.754 1.00 44.97 382 LYS A CA 1
ATOM 2831 C C . LYS A 1 382 ? -8.270 17.404 18.358 1.00 44.97 382 LYS A C 1
ATOM 2833 O O . LYS A 1 382 ? -7.990 18.550 18.700 1.00 44.97 382 LYS A O 1
ATOM 2838 N N . VAL A 1 383 ? -7.531 16.691 17.517 1.00 38.19 383 VAL A N 1
ATOM 2839 C CA . VAL A 1 383 ? -6.626 17.307 16.540 1.00 38.19 383 VAL A CA 1
ATOM 2840 C C . VAL A 1 383 ? -7.289 17.172 15.165 1.00 38.19 383 VAL A C 1
ATOM 2842 O O . VAL A 1 383 ? -7.821 16.116 14.824 1.00 38.19 383 VAL A O 1
ATOM 2845 N N . GLU A 1 384 ? -7.318 18.245 14.368 1.00 36.75 384 GLU A N 1
ATOM 2846 C CA . GLU A 1 384 ? -7.946 18.264 13.031 1.00 36.75 384 GLU A CA 1
ATOM 2847 C C . GLU A 1 384 ? -7.389 17.173 12.094 1.00 36.75 384 GLU A C 1
ATOM 2849 O O . GLU A 1 384 ? -8.113 16.638 11.253 1.00 36.75 384 GLU A O 1
ATOM 2854 N N . THR A 1 385 ? -6.139 16.759 12.307 1.00 43.47 385 THR A N 1
ATOM 2855 C CA . THR A 1 385 ? -5.471 15.659 11.599 1.00 43.47 385 THR A CA 1
ATOM 2856 C C . THR A 1 385 ? -6.081 14.286 11.913 1.00 43.47 385 THR A C 1
ATOM 2858 O O . THR A 1 385 ? -6.185 13.446 11.018 1.00 43.47 385 THR A O 1
ATOM 2861 N N . ASP A 1 386 ? -6.566 14.058 13.138 1.00 50.44 386 ASP A N 1
ATOM 2862 C CA . ASP A 1 386 ? -7.238 12.805 13.515 1.00 50.44 386 ASP A CA 1
ATOM 2863 C C . ASP A 1 386 ? -8.657 12.734 12.969 1.00 50.44 386 ASP A C 1
ATOM 2865 O O . ASP A 1 386 ? -9.122 11.662 12.587 1.00 50.44 386 ASP A O 1
ATOM 2869 N N . LEU A 1 387 ? -9.334 13.878 12.844 1.00 47.84 387 LEU A N 1
ATOM 2870 C CA . LEU A 1 387 ? -10.600 13.973 12.117 1.00 47.84 387 LEU A CA 1
ATOM 2871 C C . LEU A 1 387 ? -10.401 13.710 10.622 1.00 47.84 387 LEU A C 1
ATOM 2873 O O . LEU A 1 387 ? -11.204 12.994 10.031 1.00 47.84 387 LEU A O 1
ATOM 2877 N N . LEU A 1 388 ? -9.320 14.213 10.018 1.00 40.16 388 LEU A N 1
ATOM 2878 C CA . LEU A 1 388 ? -8.985 13.935 8.620 1.00 40.16 388 LEU A CA 1
ATOM 2879 C C . LEU A 1 388 ? -8.663 12.448 8.396 1.00 40.16 388 LEU A C 1
ATOM 2881 O O . LEU A 1 388 ? -9.170 11.854 7.449 1.00 40.16 388 LEU A O 1
ATOM 2885 N N . ASN A 1 389 ? -7.889 11.822 9.287 1.00 50.34 389 ASN A N 1
ATOM 2886 C CA . ASN A 1 389 ? -7.564 10.393 9.223 1.00 50.34 389 ASN A CA 1
ATOM 2887 C C . ASN A 1 389 ? -8.783 9.498 9.490 1.00 50.34 389 ASN A C 1
ATOM 2889 O O . ASN A 1 389 ? -8.966 8.486 8.808 1.00 50.34 389 ASN A O 1
ATOM 2893 N N . LYS A 1 390 ? -9.647 9.876 10.443 1.00 52.97 390 LYS A N 1
ATOM 2894 C CA . LYS A 1 390 ? -10.937 9.210 10.689 1.00 52.97 390 LYS A CA 1
ATOM 2895 C C . LYS A 1 390 ? -11.833 9.332 9.461 1.00 52.97 390 LYS A C 1
ATOM 2897 O O . LYS A 1 390 ? -12.281 8.313 8.950 1.00 52.97 390 LYS A O 1
ATOM 2902 N N . ASN A 1 391 ? -11.999 10.531 8.909 1.00 46.97 391 ASN A N 1
ATOM 2903 C CA . ASN A 1 391 ? -12.768 10.753 7.684 1.00 46.97 391 ASN A CA 1
ATOM 2904 C C . ASN A 1 391 ? -12.164 10.011 6.482 1.00 46.97 391 ASN A C 1
ATOM 2906 O O . ASN A 1 391 ? -12.911 9.446 5.695 1.00 46.97 391 ASN A O 1
ATOM 2910 N N . GLY A 1 392 ? -10.837 9.930 6.367 1.00 48.88 392 GLY A N 1
ATOM 2911 C CA . GLY A 1 392 ? -10.139 9.183 5.318 1.00 48.88 392 GLY A CA 1
ATOM 2912 C C . GLY A 1 392 ? -10.375 7.673 5.400 1.00 48.88 392 GLY A C 1
ATOM 2913 O O . GLY A 1 392 ? -10.704 7.049 4.393 1.00 48.88 392 GLY A O 1
ATOM 2914 N N . LYS A 1 393 ? -10.295 7.081 6.600 1.00 54.19 393 LYS A N 1
ATOM 2915 C CA . LYS A 1 393 ? -10.646 5.666 6.822 1.00 54.19 393 LYS A CA 1
ATOM 2916 C C . LYS A 1 393 ? -12.133 5.404 6.586 1.00 54.19 393 LYS A C 1
ATOM 2918 O O . LYS A 1 393 ? -12.474 4.391 5.985 1.00 54.19 393 LYS A O 1
ATOM 2923 N N . LEU A 1 394 ? -13.009 6.316 7.005 1.00 53.44 394 LEU A N 1
ATOM 2924 C CA . LEU A 1 394 ? -14.452 6.219 6.771 1.00 53.44 394 LEU A CA 1
ATOM 2925 C C . LEU A 1 394 ? -14.790 6.315 5.277 1.00 53.44 394 LEU A C 1
ATOM 2927 O O . LEU A 1 394 ? -15.589 5.526 4.785 1.00 53.44 394 LEU A O 1
ATOM 2931 N N . LEU A 1 395 ? -14.134 7.208 4.532 1.00 52.53 395 LEU A N 1
ATOM 2932 C CA . LEU A 1 395 ? -14.271 7.323 3.076 1.00 52.53 395 LEU A CA 1
ATOM 2933 C C . LEU A 1 395 ? -13.738 6.083 2.348 1.00 52.53 395 LEU A C 1
ATOM 2935 O O . LEU A 1 395 ? -14.375 5.610 1.406 1.00 52.53 395 LEU A O 1
ATOM 2939 N N . ALA A 1 396 ? -12.611 5.527 2.804 1.00 54.00 396 ALA A N 1
ATOM 2940 C CA . ALA A 1 396 ? -12.057 4.287 2.266 1.00 54.00 396 ALA A CA 1
ATOM 2941 C C . ALA A 1 396 ? -12.981 3.083 2.525 1.00 54.00 396 ALA A C 1
ATOM 2943 O O . ALA A 1 396 ? -13.215 2.286 1.620 1.00 54.00 396 ALA A O 1
ATOM 2944 N N . MET A 1 397 ? -13.566 2.976 3.724 1.00 57.62 397 MET A N 1
ATOM 2945 C CA . MET A 1 397 ? -14.541 1.927 4.056 1.00 57.62 397 MET A CA 1
ATOM 2946 C C . MET A 1 397 ? -15.871 2.096 3.311 1.00 57.62 397 MET A C 1
ATOM 2948 O O . MET A 1 397 ? -16.490 1.107 2.921 1.00 57.62 397 MET A O 1
ATOM 2952 N N . ALA A 1 398 ? -16.305 3.335 3.074 1.00 54.81 398 ALA A N 1
ATOM 2953 C CA . ALA A 1 398 ? -17.526 3.640 2.335 1.00 54.81 398 ALA A CA 1
ATOM 2954 C C . ALA A 1 398 ? -17.404 3.405 0.817 1.00 54.81 398 ALA A C 1
ATOM 2956 O O . ALA A 1 398 ? -18.405 3.515 0.112 1.00 54.81 398 ALA A O 1
ATOM 2957 N N . GLY A 1 399 ? -16.207 3.104 0.292 1.00 55.53 399 GLY A N 1
ATOM 2958 C CA . GLY A 1 399 ? -16.011 2.733 -1.115 1.00 55.53 399 GLY A CA 1
ATOM 2959 C C . GLY A 1 399 ? -16.479 3.790 -2.125 1.00 55.53 399 GLY A C 1
ATOM 2960 O O . GLY A 1 399 ? -16.864 3.442 -3.237 1.00 55.53 399 GLY A O 1
ATOM 2961 N N . GLY A 1 400 ? -16.499 5.072 -1.738 1.00 51.09 400 GLY A N 1
ATOM 2962 C CA . GLY A 1 400 ? -17.021 6.167 -2.566 1.00 51.09 400 GLY A CA 1
ATOM 2963 C C . GLY A 1 400 ? -18.537 6.399 -2.478 1.00 51.09 400 GLY A C 1
ATOM 2964 O O . GLY A 1 400 ? -19.042 7.295 -3.150 1.00 51.09 400 GLY A O 1
ATOM 2965 N N . ASN A 1 401 ? -19.272 5.658 -1.639 1.00 57.59 401 ASN A N 1
ATOM 2966 C CA . ASN A 1 401 ? -20.676 5.946 -1.349 1.00 57.59 401 ASN A CA 1
ATOM 2967 C C . ASN A 1 401 ? -20.778 7.140 -0.379 1.00 57.59 401 ASN A C 1
ATOM 2969 O O . ASN A 1 401 ? -20.530 7.017 0.822 1.00 57.59 401 ASN A O 1
ATOM 2973 N N . THR A 1 402 ? -21.134 8.311 -0.912 1.00 59.12 402 THR A N 1
ATOM 2974 C CA . THR A 1 402 ? -21.226 9.590 -0.187 1.00 59.12 402 THR A CA 1
ATOM 2975 C C . THR A 1 402 ? -22.217 9.563 0.974 1.00 59.12 402 THR A C 1
ATOM 2977 O O . THR A 1 402 ? -21.968 10.198 2.000 1.00 59.12 402 THR A O 1
ATOM 2980 N N . ASP A 1 403 ? -23.312 8.813 0.855 1.00 58.06 403 ASP A N 1
ATOM 2981 C CA . ASP A 1 403 ? -24.313 8.707 1.919 1.00 58.06 403 ASP A CA 1
ATOM 2982 C C . ASP A 1 403 ? -23.863 7.754 3.029 1.00 58.06 403 ASP A C 1
ATOM 2984 O O . ASP A 1 403 ? -24.097 8.024 4.208 1.00 58.06 403 ASP A O 1
ATOM 2988 N N . MET A 1 404 ? -23.137 6.691 2.676 1.00 64.31 404 MET A N 1
ATOM 2989 C CA . MET A 1 404 ? -22.493 5.813 3.653 1.00 64.31 404 MET A CA 1
ATOM 2990 C C . MET A 1 404 ? -21.369 6.538 4.398 1.00 64.31 404 MET A C 1
ATOM 2992 O O . MET A 1 404 ? -21.279 6.434 5.618 1.00 64.31 404 MET A O 1
ATOM 2996 N N . ALA A 1 405 ? -20.560 7.332 3.693 1.00 61.44 405 ALA A N 1
ATOM 2997 C CA . ALA A 1 405 ? -19.536 8.173 4.306 1.00 61.44 405 ALA A CA 1
ATOM 2998 C C . ALA A 1 405 ? -20.147 9.193 5.281 1.00 61.44 405 ALA A C 1
ATOM 3000 O O . ALA A 1 405 ? -19.599 9.407 6.361 1.00 61.44 405 ALA A O 1
ATOM 3001 N N . ARG A 1 406 ? -21.314 9.767 4.946 1.00 67.75 406 ARG A N 1
ATOM 3002 C CA . ARG A 1 406 ? -22.071 10.645 5.851 1.00 67.75 406 ARG A CA 1
ATOM 3003 C C . ARG A 1 406 ? -22.581 9.886 7.079 1.00 67.75 406 ARG A C 1
ATOM 3005 O O . ARG A 1 406 ? -22.332 10.333 8.192 1.00 67.75 406 ARG A O 1
ATOM 3012 N N . ALA A 1 407 ? -23.211 8.723 6.898 1.00 63.81 407 ALA A N 1
ATOM 3013 C CA . ALA A 1 407 ? -23.701 7.897 8.007 1.00 63.81 407 ALA A CA 1
ATOM 3014 C C . ALA A 1 407 ? -22.564 7.424 8.932 1.00 63.81 407 ALA A C 1
ATOM 3016 O O . ALA A 1 407 ? -22.712 7.415 10.152 1.00 63.81 407 ALA A O 1
ATOM 3017 N N . MET A 1 408 ? -21.408 7.087 8.358 1.00 63.78 408 MET A N 1
ATOM 3018 C CA . MET A 1 408 ? -20.178 6.752 9.074 1.00 63.78 408 MET A CA 1
ATOM 3019 C C . MET A 1 408 ? -19.599 7.943 9.843 1.00 63.78 408 MET A C 1
ATOM 3021 O O . MET A 1 408 ? -19.210 7.787 10.997 1.00 63.78 408 MET A O 1
ATOM 3025 N N . ALA A 1 409 ? -19.562 9.131 9.236 1.00 63.53 409 ALA A N 1
ATOM 3026 C CA . ALA A 1 409 ? -19.088 10.353 9.886 1.00 63.53 409 ALA A CA 1
ATOM 3027 C C . ALA A 1 409 ? -20.018 10.800 11.027 1.00 63.53 409 ALA A C 1
ATOM 3029 O O . ALA A 1 409 ? -19.547 11.225 12.082 1.00 63.53 409 ALA A O 1
ATOM 3030 N N . GLU A 1 410 ? -21.331 10.653 10.850 1.00 66.25 410 GLU A N 1
ATOM 3031 C CA . GLU A 1 410 ? -22.329 10.880 11.899 1.00 66.25 410 GLU A CA 1
ATOM 3032 C C . GLU A 1 410 ? -22.193 9.867 13.038 1.00 66.25 410 GLU A C 1
ATOM 3034 O O . GLU A 1 410 ? -22.224 10.257 14.203 1.00 66.25 410 GLU A O 1
ATOM 3039 N N . ALA A 1 411 ? -21.984 8.585 12.717 1.00 60.22 411 ALA A N 1
ATOM 3040 C CA . ALA A 1 411 ? -21.735 7.537 13.707 1.00 60.22 411 ALA A CA 1
ATOM 3041 C C . ALA A 1 411 ? -20.398 7.716 14.448 1.00 60.22 411 ALA A C 1
ATOM 3043 O O . ALA A 1 411 ? -20.251 7.240 15.570 1.00 60.22 411 ALA A O 1
ATOM 3044 N N . ALA A 1 412 ? -19.425 8.401 13.843 1.00 56.31 412 ALA A N 1
ATOM 3045 C CA . ALA A 1 412 ? -18.106 8.621 14.424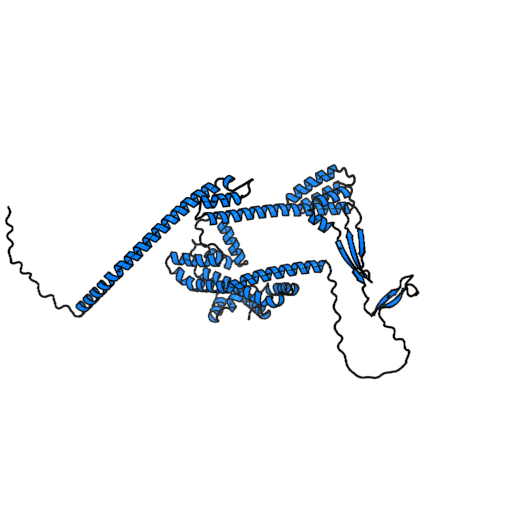 1.00 56.31 412 ALA A CA 1
ATOM 3046 C C . ALA A 1 412 ? -17.961 9.928 15.214 1.00 56.31 412 ALA A C 1
ATOM 3048 O O . ALA A 1 412 ? -16.911 10.154 15.817 1.00 56.31 412 ALA A O 1
ATOM 3049 N N . ASN A 1 413 ? -18.984 10.788 15.238 1.00 61.03 413 ASN A N 1
ATOM 3050 C CA . ASN A 1 413 ? -18.940 12.049 15.970 1.00 61.03 413 ASN A CA 1
ATOM 3051 C C . ASN A 1 413 ? -19.643 11.927 17.338 1.00 61.03 413 ASN A C 1
ATOM 3053 O O . ASN A 1 413 ? -20.870 12.000 17.393 1.00 61.03 413 ASN A O 1
ATOM 3057 N N . PRO A 1 414 ? -18.899 11.834 18.459 1.00 49.53 414 PRO A N 1
ATOM 3058 C CA . PRO A 1 414 ? -19.483 11.678 19.795 1.00 49.53 414 PRO A CA 1
ATOM 3059 C C . PRO A 1 414 ? -20.271 12.908 20.286 1.00 49.53 414 PRO A C 1
ATOM 3061 O O . PRO A 1 414 ? -21.031 12.792 21.245 1.00 49.53 414 PRO A O 1
ATOM 3064 N N . ASN A 1 415 ? -20.107 14.073 19.642 1.00 49.12 415 ASN A N 1
ATOM 3065 C CA . ASN A 1 415 ? -20.811 15.314 19.992 1.00 49.12 415 ASN A CA 1
ATOM 3066 C C . ASN A 1 415 ? -22.029 15.594 19.096 1.00 49.12 415 ASN A C 1
ATOM 3068 O O . ASN A 1 415 ? -22.841 16.458 19.429 1.00 49.12 415 ASN A O 1
ATOM 3072 N N . ALA A 1 416 ? -22.158 14.905 17.959 1.00 51.19 416 ALA A N 1
ATOM 3073 C CA . ALA A 1 416 ? -23.377 14.954 17.163 1.00 51.19 416 ALA A CA 1
ATOM 3074 C C . ALA A 1 416 ? -24.408 14.003 17.778 1.00 51.19 416 ALA A C 1
ATOM 3076 O O . ALA A 1 416 ? -24.056 13.007 18.408 1.00 51.19 416 ALA A O 1
ATOM 3077 N N . LYS A 1 417 ? -25.700 14.297 17.606 1.00 54.50 417 LYS A N 1
ATOM 3078 C CA . LYS A 1 417 ? -26.768 13.355 17.950 1.00 54.50 417 LYS A CA 1
ATOM 3079 C C . LYS A 1 417 ? -26.633 12.145 17.031 1.00 54.50 417 LYS A C 1
ATOM 3081 O O . LYS A 1 417 ? -27.195 12.128 15.946 1.00 54.50 417 LYS A O 1
ATOM 3086 N N . MET A 1 418 ? -25.837 11.175 17.450 1.00 61.28 418 MET A N 1
ATOM 3087 C CA . MET A 1 418 ? -25.691 9.895 16.782 1.00 61.28 418 MET A CA 1
ATOM 3088 C C . MET A 1 418 ? -27.105 9.307 16.645 1.00 61.28 418 MET A C 1
ATOM 3090 O O . MET A 1 418 ? -27.783 9.101 17.648 1.00 61.28 418 MET A O 1
ATOM 3094 N N . GLU A 1 419 ? -27.618 9.150 15.425 1.00 70.81 419 GLU A N 1
ATOM 3095 C CA . GLU A 1 419 ? -28.967 8.618 15.222 1.00 70.81 419 GLU A CA 1
ATOM 3096 C C . GLU A 1 419 ? -28.914 7.090 15.149 1.00 70.81 419 GLU A C 1
ATOM 3098 O O . GLU A 1 419 ? -28.043 6.515 14.493 1.00 70.81 419 GLU A O 1
ATOM 3103 N N . ALA A 1 420 ? -29.882 6.412 15.777 1.00 72.50 420 ALA A N 1
ATOM 3104 C CA . ALA A 1 420 ? -30.013 4.952 15.708 1.00 72.50 420 ALA A CA 1
ATOM 3105 C C . ALA A 1 420 ? -30.007 4.437 14.259 1.00 72.50 420 ALA A C 1
ATOM 3107 O O . ALA A 1 420 ? -29.404 3.405 13.966 1.00 72.50 420 ALA A O 1
ATOM 3108 N N . LYS A 1 421 ? -30.608 5.211 13.348 1.00 78.00 421 LYS A N 1
ATOM 3109 C CA . LYS A 1 421 ? -30.654 4.924 11.912 1.00 78.00 421 LYS A CA 1
ATOM 3110 C C . LYS A 1 421 ? -29.274 4.956 11.250 1.00 78.00 421 LYS A C 1
ATOM 3112 O O . LYS A 1 421 ? -29.020 4.132 10.377 1.00 78.00 421 LYS A O 1
ATOM 3117 N N . SER A 1 422 ? -28.378 5.860 11.651 1.00 75.38 422 SER A N 1
ATOM 3118 C CA . SER A 1 422 ? -27.027 5.941 11.077 1.00 75.38 422 SER A CA 1
ATOM 3119 C C . SER A 1 422 ? -26.171 4.756 11.530 1.00 75.38 422 SER A C 1
ATOM 3121 O O . SER A 1 422 ? -25.511 4.145 10.693 1.00 75.38 422 SER A O 1
ATOM 3123 N N . ILE A 1 423 ? -26.264 4.332 12.801 1.00 73.38 423 ILE A N 1
ATOM 3124 C CA . ILE A 1 423 ? -25.620 3.082 13.258 1.00 73.38 423 ILE A CA 1
ATOM 3125 C C . ILE A 1 423 ? -26.165 1.881 12.491 1.00 73.38 423 ILE A C 1
ATOM 3127 O O . ILE A 1 423 ? -25.393 1.042 12.037 1.00 73.38 423 ILE A O 1
ATOM 3131 N N . GLU A 1 424 ? -27.488 1.788 12.354 1.00 81.44 424 GLU A N 1
ATOM 3132 C CA . GLU A 1 424 ? -28.123 0.679 11.651 1.00 81.44 424 GLU A CA 1
ATOM 3133 C C . GLU A 1 424 ? -27.647 0.597 10.197 1.00 81.44 424 GLU A C 1
ATOM 3135 O O . GLU A 1 424 ? -27.247 -0.476 9.750 1.00 81.44 424 GLU A O 1
ATOM 3140 N N . LYS A 1 425 ? -27.600 1.726 9.480 1.00 82.12 425 LYS A N 1
ATOM 3141 C CA . LYS A 1 425 ? -27.057 1.785 8.115 1.00 82.12 425 LYS A CA 1
ATOM 3142 C C . LYS A 1 425 ? -25.601 1.324 8.055 1.00 82.12 425 LYS A C 1
ATOM 3144 O O . LYS A 1 425 ? -25.264 0.509 7.197 1.00 82.12 425 LYS A O 1
ATOM 3149 N N . VAL A 1 426 ? -24.762 1.791 8.982 1.00 80.56 426 VAL A N 1
ATOM 3150 C CA . VAL A 1 426 ? -23.346 1.405 9.046 1.00 80.56 426 VAL A CA 1
ATOM 3151 C C . VAL A 1 426 ? -23.193 -0.094 9.310 1.00 80.56 426 VAL A C 1
ATOM 3153 O O . VAL A 1 426 ? -22.459 -0.776 8.595 1.00 80.56 426 VAL A O 1
ATOM 3156 N N . ALA A 1 427 ? -23.929 -0.625 10.287 1.00 83.81 427 ALA A N 1
ATOM 3157 C CA . ALA A 1 427 ? -23.909 -2.041 10.631 1.00 83.81 427 ALA A CA 1
ATOM 3158 C C . ALA A 1 427 ? -24.394 -2.917 9.467 1.00 83.81 427 ALA A C 1
ATOM 3160 O O . ALA A 1 427 ? -23.750 -3.914 9.149 1.00 83.81 427 ALA A O 1
ATOM 3161 N N . ASN A 1 428 ? -25.478 -2.527 8.792 1.00 86.88 428 ASN A N 1
ATOM 3162 C CA . ASN A 1 428 ? -26.016 -3.242 7.633 1.00 86.88 428 ASN A CA 1
ATOM 3163 C C . ASN A 1 428 ? -24.988 -3.325 6.495 1.00 86.88 428 ASN A C 1
ATOM 3165 O O . ASN A 1 428 ? -24.745 -4.403 5.957 1.00 86.88 428 ASN A O 1
ATOM 3169 N N . TYR A 1 429 ? -24.330 -2.210 6.176 1.00 85.81 429 TYR A N 1
ATOM 3170 C CA . TYR A 1 429 ? -23.294 -2.174 5.145 1.00 85.81 429 TYR A CA 1
ATOM 3171 C C . TYR A 1 429 ? -22.076 -3.033 5.513 1.00 85.81 429 TYR A C 1
ATOM 3173 O O . TYR A 1 429 ? -21.572 -3.771 4.671 1.00 85.81 429 TYR A O 1
ATOM 3181 N N . MET A 1 430 ? -21.621 -3.005 6.771 1.00 84.12 430 MET A N 1
ATOM 3182 C CA . MET A 1 430 ? -20.511 -3.855 7.225 1.00 84.12 430 MET A CA 1
ATOM 3183 C C . MET A 1 430 ? -20.855 -5.347 7.211 1.00 84.12 430 MET A C 1
ATOM 3185 O O . MET A 1 430 ? -20.020 -6.170 6.823 1.00 84.12 430 MET A O 1
ATOM 3189 N N . ILE A 1 431 ? -22.080 -5.703 7.613 1.00 88.19 431 ILE A N 1
ATOM 3190 C CA . ILE A 1 431 ? -22.594 -7.072 7.489 1.00 88.19 431 ILE A CA 1
ATOM 3191 C C . ILE A 1 431 ? -22.568 -7.471 6.013 1.00 88.19 431 ILE A C 1
ATOM 3193 O O . ILE A 1 431 ? -22.019 -8.518 5.678 1.00 88.19 431 ILE A O 1
ATOM 3197 N N . GLY A 1 432 ? -23.075 -6.607 5.131 1.00 90.31 432 GLY A N 1
ATOM 3198 C CA . GLY A 1 432 ? -23.026 -6.789 3.684 1.00 90.31 432 GLY A CA 1
ATOM 3199 C C . GLY A 1 432 ? -21.612 -6.980 3.140 1.00 90.31 432 GLY A C 1
ATOM 3200 O O . GLY A 1 432 ? -21.382 -7.887 2.351 1.00 90.31 432 GLY A O 1
ATOM 3201 N N . GLY A 1 433 ? -20.640 -6.191 3.599 1.00 89.75 433 GLY A N 1
ATOM 3202 C CA . GLY A 1 433 ? -19.240 -6.306 3.185 1.00 89.75 433 GLY A CA 1
ATOM 3203 C C . GLY A 1 433 ? -18.593 -7.612 3.651 1.00 89.75 433 GLY A C 1
ATOM 3204 O O . GLY A 1 433 ? -17.853 -8.243 2.902 1.00 89.75 433 GLY A O 1
ATOM 3205 N N . SER A 1 434 ? -18.921 -8.061 4.862 1.00 89.00 434 SER A N 1
ATOM 3206 C CA . SER A 1 434 ? -18.444 -9.343 5.399 1.00 89.00 434 SER A CA 1
ATOM 3207 C C . SER A 1 434 ? -19.043 -10.526 4.629 1.00 89.00 434 SER A C 1
ATOM 3209 O O . SER A 1 434 ? -18.328 -11.447 4.240 1.00 89.00 434 SER A O 1
ATOM 3211 N N . LEU A 1 435 ? -20.349 -10.477 4.339 1.00 91.56 435 LEU A N 1
ATOM 3212 C CA . LEU A 1 435 ? -21.037 -11.473 3.511 1.00 91.56 435 LEU A CA 1
ATOM 3213 C C . LEU A 1 435 ? -20.504 -11.488 2.075 1.00 91.56 435 LEU A C 1
ATOM 3215 O O . LEU A 1 435 ? -20.258 -12.560 1.532 1.00 91.56 435 LEU A O 1
ATOM 3219 N N . MET A 1 436 ? -20.250 -10.314 1.498 1.00 93.38 436 MET A N 1
ATOM 3220 C CA . MET A 1 436 ? -19.625 -10.163 0.186 1.00 93.38 436 MET A CA 1
ATOM 3221 C C . MET A 1 436 ? -18.257 -10.841 0.134 1.00 93.38 436 MET A C 1
ATOM 3223 O O . MET A 1 436 ? -17.960 -11.536 -0.832 1.00 93.38 436 MET A O 1
ATOM 3227 N N . ASN A 1 437 ? -17.420 -10.656 1.157 1.00 91.44 437 ASN A N 1
ATOM 3228 C CA . ASN A 1 437 ? -16.100 -11.282 1.200 1.00 91.44 437 ASN A CA 1
ATOM 3229 C C . ASN A 1 437 ? -16.193 -12.809 1.320 1.00 91.44 437 ASN A C 1
ATOM 3231 O O . ASN A 1 437 ? -15.440 -13.506 0.645 1.00 91.44 437 ASN A O 1
ATOM 3235 N N . ASN A 1 438 ? -17.147 -13.330 2.098 1.00 92.31 438 ASN A N 1
ATOM 3236 C CA . ASN A 1 438 ? -17.416 -14.771 2.145 1.00 92.31 438 ASN A CA 1
ATOM 3237 C C . ASN A 1 438 ? -17.859 -15.300 0.771 1.00 92.31 438 ASN A C 1
ATOM 3239 O O . ASN A 1 438 ? -17.281 -16.256 0.269 1.00 92.31 438 ASN A O 1
ATOM 3243 N N . ALA A 1 439 ? -18.814 -14.632 0.119 1.00 93.94 439 ALA A N 1
ATOM 3244 C CA . ALA A 1 439 ? -19.305 -15.034 -1.198 1.00 93.94 439 ALA A CA 1
ATOM 3245 C C . ALA A 1 439 ? -18.225 -14.930 -2.289 1.00 93.94 439 ALA A C 1
ATOM 3247 O O . ALA A 1 439 ? -18.123 -15.798 -3.154 1.00 93.94 439 ALA A O 1
ATOM 3248 N N . LYS A 1 440 ? -17.377 -13.895 -2.240 1.00 93.88 440 LYS A N 1
ATOM 3249 C CA . LYS A 1 440 ? -16.224 -13.758 -3.139 1.00 93.88 440 LYS A CA 1
ATOM 3250 C C . LYS A 1 440 ? -15.206 -14.878 -2.899 1.00 93.88 440 LYS A C 1
ATOM 3252 O O . LYS A 1 440 ? -14.673 -15.392 -3.879 1.00 93.88 440 LYS A O 1
ATOM 3257 N N . LEU A 1 441 ? -14.947 -15.271 -1.649 1.00 94.75 441 LEU A N 1
ATOM 3258 C CA . LEU A 1 441 ? -14.078 -16.412 -1.348 1.00 94.75 441 LEU A CA 1
ATOM 3259 C C . LEU A 1 441 ? -14.670 -17.702 -1.927 1.00 94.75 441 LEU A C 1
ATOM 3261 O O . LEU A 1 441 ? -13.978 -18.385 -2.675 1.00 94.75 441 LEU A O 1
ATOM 3265 N N . ASP A 1 442 ? -15.946 -17.984 -1.665 1.00 94.75 442 ASP A N 1
ATOM 3266 C CA . ASP A 1 442 ? -16.635 -19.179 -2.170 1.00 94.75 442 ASP A CA 1
ATOM 3267 C C . ASP A 1 442 ? -16.633 -19.238 -3.708 1.00 94.75 442 ASP A C 1
ATOM 3269 O O . ASP A 1 442 ? -16.411 -20.293 -4.303 1.00 94.75 442 ASP A O 1
ATOM 3273 N N . PHE A 1 443 ? -16.830 -18.092 -4.367 1.00 95.69 443 PHE A N 1
ATOM 3274 C CA . PHE A 1 443 ? -16.810 -17.988 -5.826 1.00 95.69 443 PHE A CA 1
ATOM 3275 C C . PHE A 1 443 ? -15.409 -18.199 -6.421 1.00 95.69 443 PHE A C 1
ATOM 3277 O O . PHE A 1 443 ? -15.275 -18.772 -7.506 1.00 95.69 443 PHE A O 1
ATOM 3284 N N . LEU A 1 444 ? -14.359 -17.722 -5.744 1.00 96.06 444 LEU A N 1
ATOM 3285 C CA . LEU A 1 444 ? -12.983 -17.765 -6.248 1.00 96.06 444 LEU A CA 1
ATOM 3286 C C . LEU A 1 444 ? -12.194 -19.009 -5.808 1.00 96.06 444 LEU A C 1
ATOM 3288 O O . LEU A 1 444 ? -11.210 -19.349 -6.471 1.00 96.06 444 LEU A O 1
ATOM 3292 N N . ASP A 1 445 ? -12.620 -19.715 -4.755 1.00 96.31 445 ASP A N 1
ATOM 3293 C CA . ASP A 1 445 ? -11.942 -20.904 -4.214 1.00 96.31 445 ASP A CA 1
ATOM 3294 C C . ASP A 1 445 ? -11.635 -21.986 -5.268 1.00 96.31 445 ASP A C 1
ATOM 3296 O O . ASP A 1 445 ? -10.493 -22.462 -5.303 1.00 96.31 445 ASP A O 1
ATOM 3300 N N . PRO A 1 446 ? -12.545 -22.317 -6.212 1.00 97.31 446 PRO A N 1
ATOM 3301 C CA . PRO A 1 446 ? -12.257 -23.305 -7.255 1.00 97.31 446 PRO A CA 1
ATOM 3302 C C . PRO A 1 446 ? -11.082 -22.923 -8.168 1.00 97.31 446 PRO A C 1
ATOM 3304 O O . PRO A 1 446 ? -10.473 -23.790 -8.796 1.00 97.31 446 PRO A O 1
ATOM 3307 N N . TYR A 1 447 ? -10.748 -21.632 -8.247 1.00 96.31 447 TYR A N 1
ATOM 3308 C CA . TYR A 1 447 ? -9.743 -21.088 -9.159 1.00 96.31 447 TYR A CA 1
ATOM 3309 C C . TYR A 1 447 ? -8.415 -20.749 -8.474 1.00 96.31 447 TYR A C 1
ATOM 3311 O O . TYR A 1 447 ? -7.488 -20.311 -9.155 1.00 96.31 447 TYR A O 1
ATOM 3319 N N . LYS A 1 448 ? -8.269 -20.972 -7.159 1.00 94.25 448 LYS A N 1
ATOM 3320 C CA . LYS A 1 448 ? -7.064 -20.580 -6.395 1.00 94.25 448 LYS A CA 1
ATOM 3321 C C . LYS A 1 448 ? -5.751 -21.166 -6.925 1.00 94.25 448 LYS A C 1
ATOM 3323 O O . LYS A 1 448 ? -4.703 -20.544 -6.810 1.00 94.25 448 LYS A O 1
ATOM 3328 N N . ASN A 1 449 ? -5.814 -22.340 -7.556 1.00 92.81 449 ASN A N 1
ATOM 3329 C CA . ASN A 1 449 ? -4.648 -23.015 -8.135 1.00 92.81 449 ASN A CA 1
ATOM 3330 C C . ASN A 1 449 ? -4.335 -22.560 -9.575 1.00 92.81 449 ASN A C 1
ATOM 3332 O O . ASN A 1 449 ? -3.353 -23.010 -10.160 1.00 92.81 449 ASN A O 1
ATOM 3336 N N . ASN A 1 450 ? -5.166 -21.697 -10.171 1.00 94.62 450 ASN A N 1
ATOM 3337 C CA . ASN A 1 450 ? -5.004 -21.202 -11.535 1.00 94.62 450 ASN A CA 1
ATOM 3338 C C . ASN A 1 450 ? -5.083 -19.672 -11.560 1.00 94.62 450 ASN A C 1
ATOM 3340 O O . ASN A 1 450 ? -6.151 -19.091 -11.748 1.00 94.62 450 ASN A O 1
ATOM 3344 N N . ALA A 1 451 ? -3.925 -19.024 -11.425 1.00 90.56 451 ALA A N 1
ATOM 3345 C CA . ALA A 1 451 ? -3.798 -17.569 -11.347 1.00 90.56 451 ALA A CA 1
ATOM 3346 C C . ALA A 1 451 ? -4.531 -16.820 -12.473 1.00 90.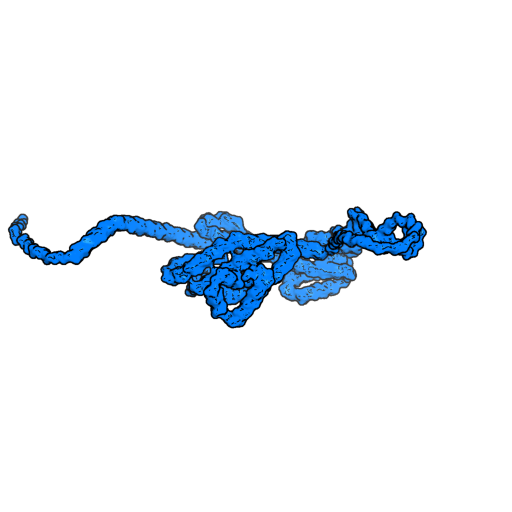56 451 ALA A C 1
ATOM 3348 O O . ALA A 1 451 ? -5.230 -15.839 -12.224 1.00 90.56 451 ALA A O 1
ATOM 3349 N N . ARG A 1 452 ? -4.444 -17.313 -13.713 1.00 90.12 452 ARG A N 1
ATOM 3350 C CA . ARG A 1 452 ? -5.070 -16.655 -14.867 1.00 90.12 452 ARG A CA 1
ATOM 3351 C C . ARG A 1 452 ? -6.595 -16.729 -14.808 1.00 90.12 452 ARG A C 1
ATOM 3353 O O . ARG A 1 452 ? -7.273 -15.740 -15.088 1.00 90.12 452 ARG A O 1
ATOM 3360 N N . GLN A 1 453 ? -7.143 -17.884 -14.427 1.00 93.81 453 GLN A N 1
ATOM 3361 C CA . GLN A 1 453 ? -8.587 -18.026 -14.233 1.00 93.81 453 GLN A CA 1
ATOM 3362 C C . GLN A 1 453 ? -9.068 -17.233 -13.018 1.00 93.81 453 GLN A C 1
ATOM 3364 O O . GLN A 1 453 ? -10.096 -16.568 -13.119 1.00 93.81 453 GLN A O 1
ATOM 3369 N N . TYR A 1 454 ? -8.300 -17.221 -11.925 1.00 95.69 454 TYR A N 1
ATOM 3370 C CA . TYR A 1 454 ? -8.586 -16.426 -10.733 1.00 95.69 454 TYR A CA 1
ATOM 3371 C C . TYR A 1 454 ? -8.715 -14.939 -11.073 1.00 95.69 454 TYR A C 1
ATOM 3373 O O . TYR A 1 454 ? -9.755 -14.332 -10.826 1.00 95.69 454 TYR A O 1
ATOM 3381 N N . VAL A 1 455 ? -7.698 -14.358 -11.719 1.00 91.25 455 VAL A N 1
ATOM 3382 C CA . VAL A 1 455 ? -7.698 -12.937 -12.101 1.00 91.25 455 VAL A CA 1
ATOM 3383 C C . VAL A 1 455 ? -8.829 -12.629 -13.089 1.00 91.25 455 VAL A C 1
ATOM 3385 O O . VAL A 1 455 ? -9.471 -11.583 -12.983 1.00 91.25 455 VAL A O 1
ATOM 3388 N N . SER A 1 456 ? -9.129 -13.538 -14.023 1.00 93.75 456 SER A N 1
ATOM 3389 C CA . SER A 1 456 ? -10.268 -13.389 -14.939 1.00 93.75 456 SER A CA 1
ATOM 3390 C C . SER A 1 456 ? -11.608 -13.372 -14.197 1.00 93.75 456 SER A C 1
ATOM 3392 O O . SER A 1 456 ? -12.437 -12.499 -14.447 1.00 93.75 456 SER A O 1
ATOM 3394 N N . LYS A 1 457 ? -11.817 -14.309 -13.268 1.00 94.69 457 LYS A N 1
ATOM 3395 C CA . LYS A 1 457 ? -13.048 -14.428 -12.474 1.00 94.69 457 LYS A CA 1
ATOM 3396 C C . LYS A 1 457 ? -13.208 -13.268 -11.497 1.00 94.69 457 LYS A C 1
ATOM 3398 O O . LYS A 1 457 ? -14.305 -12.745 -11.336 1.00 94.69 457 LYS A O 1
ATOM 3403 N N . MET A 1 458 ? -12.106 -12.780 -10.939 1.00 93.38 458 MET A N 1
ATOM 3404 C CA . MET A 1 458 ? -12.078 -11.574 -10.118 1.00 93.38 458 MET A CA 1
ATOM 3405 C C . MET A 1 458 ? -12.515 -10.327 -10.907 1.00 93.38 458 MET A C 1
ATOM 3407 O O . MET A 1 458 ? -13.241 -9.485 -10.379 1.00 93.38 458 MET A O 1
ATOM 3411 N N . LYS A 1 459 ? -12.118 -10.204 -12.182 1.00 91.75 459 LYS A N 1
ATOM 3412 C CA . LYS A 1 459 ? -12.594 -9.117 -13.059 1.00 91.75 459 LYS A CA 1
ATOM 3413 C C . LYS A 1 459 ? -14.090 -9.232 -13.358 1.00 91.75 459 LYS A C 1
ATOM 3415 O O . LYS A 1 459 ? -14.763 -8.209 -13.393 1.00 91.75 459 LYS A O 1
ATOM 3420 N N . GLU A 1 460 ? -14.606 -10.449 -13.531 1.00 91.50 460 GLU A N 1
ATOM 3421 C CA . GLU A 1 460 ? -16.028 -10.711 -13.810 1.00 91.50 460 GLU A CA 1
ATOM 3422 C C . GLU A 1 460 ? -16.943 -10.245 -12.668 1.00 91.50 460 GLU A C 1
ATOM 3424 O O . GLU A 1 460 ? -17.989 -9.642 -12.915 1.00 91.50 460 GLU A O 1
ATOM 3429 N N . ILE A 1 461 ? -16.523 -10.453 -11.417 1.00 92.88 461 ILE A N 1
ATOM 3430 C CA . ILE A 1 461 ? -17.321 -10.081 -10.241 1.00 92.88 461 ILE A CA 1
ATOM 3431 C C . ILE A 1 461 ? -17.184 -8.609 -9.843 1.00 92.88 461 ILE A C 1
ATOM 3433 O O . ILE A 1 461 ? -18.024 -8.110 -9.101 1.00 92.88 461 ILE A O 1
ATOM 3437 N N . LYS A 1 462 ? -16.168 -7.882 -10.329 1.00 89.19 462 LYS A N 1
ATOM 3438 C CA . LYS A 1 462 ? -15.854 -6.513 -9.875 1.00 89.19 462 LYS A CA 1
ATOM 3439 C C . LYS A 1 462 ? -17.056 -5.564 -9.934 1.00 89.19 462 LYS A C 1
ATOM 3441 O O . LYS A 1 462 ? -17.252 -4.772 -9.019 1.00 89.19 462 LYS A O 1
ATOM 3446 N N . ASP A 1 463 ? -17.878 -5.679 -10.973 1.00 84.25 463 ASP A N 1
ATOM 3447 C CA . ASP A 1 463 ? -19.044 -4.811 -11.182 1.00 84.25 463 ASP A CA 1
ATOM 3448 C C . ASP A 1 463 ? -20.254 -5.164 -10.298 1.00 84.25 463 ASP A C 1
ATOM 3450 O O . ASP A 1 463 ? -21.240 -4.425 -10.286 1.00 84.25 463 ASP A O 1
ATOM 3454 N N . VAL A 1 464 ? -20.221 -6.314 -9.617 1.00 89.75 464 VAL A N 1
ATOM 3455 C CA . VAL A 1 464 ? -21.306 -6.814 -8.754 1.00 89.75 464 VAL A CA 1
ATOM 3456 C C . VAL A 1 464 ? -20.903 -6.909 -7.280 1.00 89.75 464 VAL A C 1
ATOM 3458 O O . VAL A 1 464 ? -21.728 -7.269 -6.444 1.00 89.75 464 VAL A O 1
ATOM 3461 N N . LEU A 1 465 ? -19.665 -6.544 -6.930 1.00 88.75 465 LEU A N 1
ATOM 3462 C CA . LEU A 1 465 ? -19.192 -6.453 -5.546 1.00 88.75 465 LEU A CA 1
ATOM 3463 C C . LEU A 1 465 ? -19.738 -5.188 -4.864 1.00 88.75 465 LEU A C 1
ATOM 3465 O O . LEU A 1 465 ? -19.026 -4.208 -4.656 1.00 88.75 465 LEU A O 1
ATOM 3469 N N . ASN A 1 466 ? -21.029 -5.215 -4.532 1.00 89.81 466 ASN A N 1
ATOM 3470 C CA . ASN A 1 466 ? -21.704 -4.175 -3.764 1.00 89.81 466 ASN A CA 1
ATOM 3471 C C . ASN A 1 466 ? -22.207 -4.762 -2.431 1.00 89.81 466 ASN A C 1
ATOM 3473 O O . ASN A 1 466 ? -23.111 -5.600 -2.461 1.00 89.81 466 ASN A O 1
ATOM 3477 N N . PRO A 1 467 ? -21.696 -4.307 -1.269 1.00 90.44 467 PRO A N 1
ATOM 3478 C CA . PRO A 1 467 ? -22.113 -4.782 0.055 1.00 90.44 467 PRO A CA 1
ATOM 3479 C C . PRO A 1 467 ? -23.630 -4.815 0.278 1.00 90.44 467 PRO A C 1
ATOM 3481 O O . PRO A 1 467 ? -24.143 -5.730 0.919 1.00 90.44 467 PRO A O 1
ATOM 3484 N N . ASN A 1 468 ? -24.369 -3.860 -0.294 1.00 91.00 468 ASN A N 1
ATOM 3485 C CA . ASN A 1 468 ? -25.820 -3.780 -0.135 1.00 91.00 468 ASN A CA 1
ATOM 3486 C C . ASN A 1 468 ? -26.561 -4.968 -0.774 1.00 91.00 468 ASN A C 1
ATOM 3488 O O . ASN A 1 468 ? -27.627 -5.337 -0.288 1.00 91.00 468 ASN A O 1
ATOM 3492 N N . LEU A 1 469 ? -26.013 -5.578 -1.834 1.00 92.81 469 LEU A N 1
ATOM 3493 C CA . LEU A 1 469 ? -26.612 -6.755 -2.481 1.00 92.81 469 LEU A CA 1
ATOM 3494 C C . LEU A 1 469 ? -26.546 -7.978 -1.564 1.00 92.81 469 LEU A C 1
ATOM 3496 O O . LEU A 1 469 ? -27.546 -8.657 -1.359 1.00 92.81 469 LEU A O 1
ATOM 3500 N N . PHE A 1 470 ? -25.381 -8.208 -0.962 1.00 93.19 470 PHE A N 1
ATOM 3501 C CA . PHE A 1 470 ? -25.151 -9.331 -0.053 1.00 93.19 470 PHE A CA 1
ATOM 3502 C C . PHE A 1 470 ? -25.876 -9.144 1.277 1.00 93.19 470 PHE A C 1
ATOM 3504 O O . PHE A 1 470 ? -26.376 -10.102 1.862 1.00 93.19 470 PHE A O 1
ATOM 3511 N N . TYR A 1 471 ? -25.986 -7.899 1.750 1.00 91.12 471 TYR A N 1
ATOM 3512 C CA . TYR A 1 471 ? -26.847 -7.603 2.888 1.00 91.12 471 TYR A CA 1
ATOM 3513 C C . TYR A 1 471 ? -28.307 -7.948 2.571 1.00 91.12 471 TYR A C 1
ATOM 3515 O O . TYR A 1 471 ? -28.932 -8.648 3.363 1.00 91.12 471 TYR A O 1
ATOM 3523 N N . PHE A 1 472 ? -28.821 -7.526 1.409 1.00 92.81 472 PHE A N 1
ATOM 3524 C CA . PHE A 1 472 ? -30.191 -7.807 0.970 1.00 92.81 472 PHE A CA 1
ATOM 3525 C C . PHE A 1 472 ? -30.505 -9.305 0.878 1.00 92.81 472 PHE A C 1
ATOM 3527 O O . PHE A 1 472 ? -31.560 -9.715 1.349 1.00 92.81 472 PHE A O 1
ATOM 3534 N N . GLU A 1 473 ? -29.588 -10.122 0.352 1.00 91.19 473 GLU A N 1
ATOM 3535 C CA . GLU A 1 473 ? -29.736 -11.589 0.302 1.00 91.19 473 GLU A CA 1
ATOM 3536 C C . GLU A 1 473 ? -29.895 -12.212 1.700 1.00 91.19 473 GLU A C 1
ATOM 3538 O O . GLU A 1 473 ? -30.570 -13.224 1.869 1.00 91.19 473 GLU A O 1
ATOM 3543 N N . SER A 1 474 ? -29.310 -11.593 2.730 1.00 88.19 474 SER A N 1
ATOM 3544 C CA . SER A 1 474 ? -29.403 -12.087 4.107 1.00 88.19 474 SER A CA 1
ATOM 3545 C C . SER A 1 474 ? -30.694 -11.705 4.841 1.00 88.19 474 SER A C 1
ATOM 3547 O O . SER A 1 474 ? -30.896 -12.148 5.976 1.00 88.19 474 SER A O 1
ATOM 3549 N N . LEU A 1 475 ? -31.543 -10.870 4.233 1.00 90.50 475 LEU A N 1
ATOM 3550 C CA . LEU A 1 475 ? -32.784 -10.385 4.833 1.00 90.50 475 LEU A CA 1
ATOM 3551 C C . LEU A 1 475 ? -33.934 -11.369 4.641 1.00 90.50 475 LEU A C 1
ATOM 3553 O O . LEU A 1 475 ? -34.019 -12.082 3.647 1.00 90.50 475 LEU A O 1
ATOM 3557 N N . ASN A 1 476 ? -34.880 -11.346 5.580 1.00 92.31 476 ASN A N 1
ATOM 3558 C CA . ASN A 1 476 ? -36.180 -11.978 5.364 1.00 92.31 476 ASN A CA 1
ATOM 3559 C C . ASN A 1 476 ? -37.053 -11.140 4.406 1.00 92.31 476 ASN A C 1
ATOM 3561 O O . ASN A 1 476 ? -36.813 -9.948 4.209 1.00 92.31 476 ASN A O 1
ATOM 3565 N N . ASP A 1 477 ? -38.118 -11.737 3.860 1.00 89.56 477 ASP A N 1
ATOM 3566 C CA . ASP A 1 477 ? -38.992 -11.093 2.865 1.00 89.56 477 ASP A CA 1
ATOM 3567 C C . ASP A 1 477 ? -39.560 -9.733 3.305 1.00 89.56 477 ASP A C 1
ATOM 3569 O O . ASP A 1 477 ? -39.760 -8.836 2.483 1.00 89.56 477 ASP A O 1
ATOM 3573 N N . GLN A 1 478 ? -39.853 -9.562 4.597 1.00 89.00 478 GLN A N 1
ATOM 3574 C CA . GLN A 1 478 ? -40.414 -8.314 5.116 1.00 89.00 478 GLN A CA 1
ATOM 3575 C C . GLN A 1 478 ? -39.358 -7.207 5.189 1.00 89.00 478 GLN A C 1
ATOM 3577 O O . GLN A 1 478 ? -39.628 -6.066 4.808 1.00 89.00 478 GLN A O 1
ATOM 3582 N N . GLU A 1 479 ? -38.157 -7.534 5.658 1.00 87.56 479 GLU A N 1
ATOM 3583 C CA . GLU A 1 479 ? -37.019 -6.616 5.726 1.00 87.56 479 GLU A CA 1
ATOM 3584 C C . GLU A 1 479 ? -36.502 -6.257 4.334 1.00 87.56 479 GLU A C 1
ATOM 3586 O O . GLU A 1 479 ? -36.230 -5.087 4.071 1.00 87.56 479 GLU A O 1
ATOM 3591 N N . ALA A 1 480 ? -36.456 -7.228 3.422 1.00 89.94 480 ALA A N 1
ATOM 3592 C CA . ALA A 1 480 ? -36.096 -7.028 2.024 1.00 89.94 480 ALA A CA 1
ATOM 3593 C C . ALA A 1 480 ? -37.032 -6.021 1.334 1.00 89.94 480 ALA A C 1
ATOM 3595 O O . ALA A 1 480 ? -36.575 -5.122 0.624 1.00 89.94 480 ALA A O 1
ATOM 3596 N N . ARG A 1 481 ? -38.348 -6.116 1.576 1.00 90.12 481 ARG A N 1
ATOM 3597 C CA . ARG A 1 481 ? -39.323 -5.141 1.054 1.00 90.12 481 ARG A CA 1
ATOM 3598 C C . ARG A 1 481 ? -39.076 -3.743 1.608 1.00 90.12 481 ARG A C 1
ATOM 3600 O O . ARG A 1 481 ? -38.951 -2.811 0.823 1.00 90.12 481 ARG A O 1
ATOM 3607 N N . LYS A 1 482 ? -38.924 -3.612 2.931 1.00 89.88 482 LYS A N 1
ATOM 3608 C CA . LYS A 1 482 ? -38.625 -2.320 3.571 1.00 89.88 482 LYS A CA 1
ATOM 3609 C C . LYS A 1 482 ? -37.343 -1.699 3.020 1.00 89.88 482 LYS A C 1
ATOM 3611 O O . LYS A 1 482 ? -37.349 -0.536 2.642 1.00 89.88 482 LYS A O 1
ATOM 3616 N N . PHE A 1 483 ? -36.285 -2.495 2.889 1.00 89.25 483 PHE A N 1
ATOM 3617 C CA . PHE A 1 483 ? -35.008 -2.059 2.330 1.00 89.25 483 PHE A CA 1
ATOM 3618 C C . PHE A 1 483 ? -35.152 -1.513 0.903 1.00 89.25 483 PHE A C 1
ATOM 3620 O O . PHE A 1 483 ? -34.609 -0.462 0.574 1.00 89.25 483 PHE A O 1
ATOM 3627 N N . LEU A 1 484 ? -35.933 -2.191 0.058 1.00 90.88 484 LEU A N 1
ATOM 3628 C CA . LEU A 1 484 ? -36.215 -1.733 -1.302 1.00 90.88 484 LEU A CA 1
ATOM 3629 C C . LEU A 1 484 ? -37.142 -0.514 -1.358 1.00 90.88 484 LEU A C 1
ATOM 3631 O O . LEU A 1 484 ? -37.129 0.198 -2.363 1.00 90.88 484 LEU A O 1
ATOM 3635 N N . ASP A 1 485 ? -37.998 -0.309 -0.365 1.00 92.25 485 ASP A N 1
ATOM 3636 C CA . ASP A 1 485 ? -38.935 0.818 -0.315 1.00 92.25 485 ASP A CA 1
ATOM 3637 C C . ASP A 1 485 ? -38.281 2.096 0.226 1.00 92.25 485 ASP A C 1
ATOM 3639 O O . ASP A 1 485 ? -38.697 3.194 -0.133 1.00 92.25 485 ASP A O 1
ATOM 3643 N N . GLU A 1 486 ? -37.211 1.961 1.012 1.00 87.81 486 GLU A N 1
ATOM 3644 C CA . GLU A 1 486 ? -36.379 3.078 1.475 1.00 87.81 486 GLU A CA 1
ATOM 3645 C C . GLU A 1 486 ? -35.421 3.617 0.395 1.00 87.81 486 GLU A C 1
ATOM 3647 O O . GLU A 1 486 ? -34.888 4.718 0.546 1.00 87.81 486 GLU A O 1
ATOM 3652 N N . MET A 1 487 ? -35.210 2.883 -0.706 1.00 89.06 487 MET A N 1
ATOM 3653 C CA . MET A 1 487 ? -34.361 3.328 -1.817 1.00 89.06 487 MET A CA 1
ATOM 3654 C C . MET A 1 487 ? -35.082 4.289 -2.778 1.00 89.06 487 MET A C 1
ATOM 3656 O O . MET A 1 487 ? -36.214 4.018 -3.195 1.00 89.06 487 MET A O 1
ATOM 3660 N N . PRO A 1 488 ? -34.397 5.340 -3.268 1.00 92.19 488 PRO A N 1
ATOM 3661 C CA . PRO A 1 488 ? -34.843 6.123 -4.416 1.00 92.19 488 PRO A CA 1
ATOM 3662 C C . PRO A 1 488 ? -35.105 5.249 -5.653 1.00 92.19 488 PRO A C 1
ATOM 3664 O O . PRO A 1 488 ? -34.410 4.264 -5.900 1.00 92.19 488 PRO A O 1
ATOM 3667 N N . LEU A 1 489 ? -36.076 5.636 -6.489 1.00 90.06 489 LEU A N 1
ATOM 3668 C CA . LEU A 1 489 ? -36.515 4.836 -7.644 1.00 90.06 489 LEU A CA 1
ATOM 3669 C C . LEU A 1 489 ? -35.375 4.496 -8.623 1.00 90.06 489 LEU A C 1
ATOM 3671 O O . LEU A 1 489 ? -35.315 3.377 -9.136 1.00 90.06 489 LEU A O 1
ATOM 3675 N N . GLU A 1 490 ? -34.474 5.445 -8.883 1.00 89.44 490 GLU A N 1
ATOM 3676 C CA . GLU A 1 490 ? -33.338 5.238 -9.789 1.00 89.44 490 GLU A CA 1
ATOM 3677 C C . GLU A 1 490 ? -32.278 4.305 -9.190 1.00 89.44 490 GLU A C 1
ATOM 3679 O O . GLU A 1 490 ? -31.789 3.406 -9.879 1.00 89.44 490 GLU A O 1
ATOM 3684 N N . GLU A 1 491 ? -32.001 4.426 -7.891 1.00 89.44 491 GLU A N 1
ATOM 3685 C CA . GLU A 1 491 ? -31.103 3.516 -7.176 1.00 89.44 491 GLU A CA 1
ATOM 3686 C C . GLU A 1 491 ? -31.685 2.100 -7.130 1.00 89.44 491 GLU A C 1
ATOM 3688 O O . GLU A 1 491 ? -31.002 1.140 -7.477 1.00 89.44 491 GLU A O 1
ATOM 3693 N N . LYS A 1 492 ? -32.987 1.961 -6.853 1.00 91.88 492 LYS A N 1
ATOM 3694 C CA . LYS A 1 492 ? -33.709 0.678 -6.867 1.00 91.88 492 LYS A CA 1
ATOM 3695 C C . LYS A 1 492 ? -33.612 -0.030 -8.224 1.00 91.88 492 LYS A C 1
ATOM 3697 O O . LYS A 1 492 ? -33.468 -1.253 -8.274 1.00 91.88 492 LYS A O 1
ATOM 3702 N N . LYS A 1 493 ? -33.674 0.710 -9.340 1.00 93.00 493 LYS A N 1
ATOM 3703 C CA . LYS A 1 493 ? -33.482 0.146 -10.692 1.00 93.00 493 LYS A CA 1
ATOM 3704 C C . LYS A 1 493 ? -32.051 -0.353 -10.896 1.00 93.00 493 LYS A C 1
ATOM 3706 O O . LYS A 1 493 ? -31.873 -1.452 -11.420 1.00 93.00 493 LYS A O 1
ATOM 3711 N N . GLN A 1 494 ? -31.044 0.432 -10.509 1.00 90.06 494 GLN A N 1
ATOM 3712 C CA . GLN A 1 494 ? -29.639 0.024 -10.616 1.00 90.06 494 GLN A CA 1
ATOM 3713 C C . GLN A 1 494 ? -29.337 -1.181 -9.723 1.00 90.06 494 GLN A C 1
ATOM 3715 O O . GLN A 1 494 ? -28.745 -2.151 -10.191 1.00 90.06 494 GLN A O 1
ATOM 3720 N N . PHE A 1 495 ? -29.835 -1.161 -8.489 1.00 92.69 495 PHE A N 1
ATOM 3721 C CA . PHE A 1 495 ? -29.732 -2.252 -7.530 1.00 92.69 495 PHE A CA 1
ATOM 3722 C C . PHE A 1 495 ? -30.303 -3.554 -8.098 1.00 92.69 495 PHE A C 1
ATOM 3724 O O . PHE A 1 495 ? -29.624 -4.574 -8.098 1.00 92.69 495 PHE A O 1
ATOM 3731 N N . ARG A 1 496 ? -31.508 -3.520 -8.687 1.00 93.25 496 ARG A N 1
ATOM 3732 C CA . ARG A 1 496 ? -32.107 -4.698 -9.341 1.00 93.25 496 ARG A CA 1
ATOM 3733 C C . ARG A 1 496 ? -31.280 -5.218 -10.516 1.00 93.25 496 ARG A C 1
ATOM 3735 O O . ARG A 1 496 ? -31.144 -6.428 -10.654 1.00 93.25 496 ARG A O 1
ATOM 3742 N N . LYS A 1 497 ? -30.706 -4.332 -11.338 1.00 93.94 497 LYS A N 1
ATOM 3743 C CA . LYS A 1 497 ? -29.809 -4.739 -12.436 1.00 93.94 497 LYS A CA 1
ATOM 3744 C C . LYS A 1 497 ? -28.539 -5.410 -11.911 1.00 93.94 497 LYS A C 1
ATOM 3746 O O . LYS A 1 497 ? -28.097 -6.403 -12.483 1.00 93.94 497 LYS A O 1
ATOM 3751 N N . GLN A 1 498 ? -27.953 -4.873 -10.841 1.00 92.12 498 GLN A N 1
ATOM 3752 C CA . GLN A 1 498 ? -26.778 -5.467 -10.205 1.00 92.12 498 GLN A CA 1
ATOM 3753 C C . GLN A 1 498 ? -27.111 -6.817 -9.565 1.00 92.12 498 GLN A C 1
ATOM 3755 O O . GLN A 1 498 ? -26.347 -7.758 -9.747 1.00 92.12 498 GLN A O 1
ATOM 3760 N N . LEU A 1 499 ? -28.266 -6.931 -8.901 1.00 93.19 499 LEU A N 1
ATOM 3761 C CA . LEU A 1 499 ? -28.759 -8.181 -8.327 1.00 93.19 499 LEU A CA 1
ATOM 3762 C C . LEU A 1 499 ? -28.946 -9.246 -9.411 1.00 93.19 499 LEU A C 1
ATOM 3764 O O . LEU A 1 499 ? -28.395 -10.331 -9.300 1.00 93.19 499 LEU A O 1
ATOM 3768 N N . GLU A 1 500 ? -29.621 -8.912 -10.514 1.00 94.00 500 GLU A N 1
ATOM 3769 C CA . GLU A 1 500 ? -29.808 -9.835 -11.638 1.00 94.00 500 GLU A CA 1
ATOM 3770 C C . GLU A 1 500 ? -28.467 -10.287 -12.242 1.00 94.00 500 GLU A C 1
ATOM 3772 O O . GLU A 1 500 ? -28.290 -11.465 -12.559 1.00 94.00 500 GLU A O 1
ATOM 3777 N N . LYS A 1 501 ? -27.496 -9.371 -12.381 1.00 93.62 501 LYS A N 1
ATOM 3778 C CA . LYS A 1 501 ? -26.144 -9.701 -12.858 1.00 93.62 501 LYS A CA 1
ATOM 3779 C C . LYS A 1 501 ? -25.409 -10.607 -11.862 1.00 93.62 501 LYS A C 1
ATOM 3781 O O . LYS A 1 501 ? -24.783 -11.572 -12.291 1.00 93.62 501 LYS A O 1
ATOM 3786 N N . ALA A 1 502 ? -25.507 -10.335 -10.561 1.00 93.19 502 ALA A N 1
ATOM 3787 C CA . ALA A 1 502 ? -24.887 -11.136 -9.508 1.00 93.19 502 ALA A CA 1
ATOM 3788 C C . ALA A 1 502 ? -25.458 -12.564 -9.462 1.00 93.19 502 ALA A C 1
ATOM 3790 O O . ALA A 1 502 ? -24.690 -13.527 -9.441 1.00 93.19 502 ALA A O 1
ATOM 3791 N N . THR A 1 503 ? -26.783 -12.711 -9.554 1.00 93.62 503 THR A N 1
ATOM 3792 C CA . THR A 1 503 ? -27.454 -14.019 -9.623 1.00 93.62 503 THR A CA 1
ATOM 3793 C C . THR A 1 503 ? -27.078 -14.779 -10.896 1.00 93.62 503 THR A C 1
ATOM 3795 O O . THR A 1 503 ? -26.797 -15.972 -10.841 1.00 93.62 503 THR A O 1
ATOM 3798 N N . LYS A 1 504 ? -26.982 -14.098 -12.049 1.00 93.94 504 LYS A N 1
ATOM 3799 C CA . LYS A 1 504 ? -26.525 -14.715 -13.312 1.00 93.94 504 LYS A CA 1
ATOM 3800 C C . LYS A 1 504 ? -25.086 -15.231 -13.245 1.00 93.94 504 LYS A C 1
ATOM 3802 O O . LYS A 1 504 ? -24.791 -16.256 -13.852 1.00 93.94 504 LYS A O 1
ATOM 3807 N N . ILE A 1 505 ? -24.204 -14.523 -12.539 1.00 92.12 505 ILE A N 1
ATOM 3808 C CA . ILE A 1 505 ? -22.810 -14.942 -12.316 1.00 92.12 505 ILE A CA 1
ATOM 3809 C C . ILE A 1 505 ? -22.737 -16.074 -11.273 1.00 92.12 505 ILE A C 1
ATOM 3811 O O . ILE A 1 505 ? -21.792 -16.858 -11.287 1.00 92.12 505 ILE A O 1
ATOM 3815 N N . GLY A 1 506 ? -23.744 -16.196 -10.403 1.00 91.81 506 GLY A N 1
ATOM 3816 C CA . GLY A 1 506 ? -23.822 -17.223 -9.362 1.00 91.81 506 GLY A CA 1
ATOM 3817 C C . GLY A 1 506 ? -23.076 -16.863 -8.075 1.00 91.81 506 GLY A C 1
ATOM 3818 O O . GLY A 1 506 ? -22.773 -17.755 -7.289 1.00 91.81 506 GLY A O 1
ATOM 3819 N N . ILE A 1 507 ? -22.762 -15.578 -7.860 1.00 92.50 507 ILE A N 1
ATOM 3820 C CA . ILE A 1 507 ? -22.165 -15.097 -6.599 1.00 92.50 507 ILE A CA 1
ATOM 3821 C C . ILE A 1 507 ? -23.225 -14.835 -5.510 1.00 92.50 507 ILE A C 1
ATOM 3823 O O . ILE A 1 507 ? -22.892 -14.806 -4.332 1.00 92.50 507 ILE A O 1
ATOM 3827 N N . ILE A 1 508 ? -24.489 -14.671 -5.911 1.00 90.88 508 ILE A N 1
ATOM 3828 C CA . ILE A 1 508 ? -25.683 -14.519 -5.060 1.00 90.88 508 ILE A CA 1
ATOM 3829 C C . ILE A 1 508 ? -26.704 -15.569 -5.516 1.00 90.88 508 ILE A C 1
ATOM 3831 O O . ILE A 1 508 ? -26.785 -15.832 -6.724 1.00 90.88 508 ILE A O 1
ATOM 3835 N N . LYS A 1 509 ? -27.441 -16.184 -4.586 1.00 84.31 509 LYS A N 1
ATOM 3836 C CA . LYS A 1 509 ? -28.375 -17.287 -4.882 1.00 84.31 509 LYS A CA 1
ATOM 3837 C C . LYS A 1 509 ? -29.796 -16.846 -5.209 1.00 84.31 509 LYS A C 1
ATOM 3839 O O . LYS A 1 509 ? -30.243 -15.790 -4.712 1.00 84.31 509 LYS A O 1
#

Sequence (509 aa):
MADFGIKPDLALGLKPPATMSLADMVNIARGVQAYQQAEQTNPLALQQAQQATRTGEINLGVAEQQNAERMNLQRFFSDPENFQTNGRIDLNKVNKIVPQIAPLTGREAMQNVAVLANAQTTADTSKRGLTQDAREKVASRLSLMGRLGIDKPELYGKELDNLVTEFPNDENVKELVNSYKVVLSRSGGINLPEVALKEAQSVLTVGQQEERFGPRVAATDIGGQIVETVTTPSIAGRAPKIEMGKALASKTLSPGTEITLTEGNQYGLPAGTKILVGGAGGSTAGVRPEQMGQPKAKQAAAPAISSLSPLESSTLAADAKLAAEDYTNISQIAQTSQQQIQNLRQIKASAPKGFTGAVGERQAVAASVLNTLGIPAYEKEKVETDLLNKNGKLLAMAGGNTDMARAMAEAANPNAKMEAKSIEKVANYMIGGSLMNNAKLDFLDPYKNNARQYVSKMKEIKDVLNPNLFYFESLNDQEARKFLDEMPLEEKKQFRKQLEKATKIGIIK

Foldseek 3Di:
DDDDDDDPDPPPPPPPPDPQPPVNVVVVVVVVVVVVVCVVCVVVVVVVVVVVVVVVVVVVVVVVLQVQLVVQVVVQVVDCVQQDDPPAGDLVSLVVVLCVSHVPCSVVVSVVSVVVNVVVVVVVVVVVVLLLVLLLLLLVQLLVCLLVVPLDLVVNLVVLVVVCVVVVPRVSNVVVSVVVNVVLVVVVSVSSSLSSLVSSLVSHDPVVCCVPFNWDWDFDDPPFFGWTWTWGPDHSNDHIDIDTHGGPGTDQPPQFDWDQDDPPDPVPDDGRDIDGRRPPDDDDDDDDDDDDDDDDDDDDDDPPPDPDDPVRVVVQVVLLVVLVVLLVVLVVLLVCLVVLLVLLVVLLVCLVVLLVDDLVSVLVSLCSLCVSLVHRSDDPDDDVVVLVVQLVSLCVLCVNVPVSSVLSNLSNDSPHSNDSVSSNSNSLLSNLLNQLSNLLSVLQVVCSVPSVVSVVLVVLCVLLSGSNLSSLLPDDPVVNVVSLVPDDPVVSVVSVVSNVSCVVSPSGD

pLDDT: mean 77.93, std 17.19, range [36.31, 97.62]